Protein AF-0000000087530361 (afdb_homodimer)

Solvent-accessible surface area (backbone atoms only — not comparable to full-atom values): 29258 Å² total; per-residue (Å²): 128,81,81,71,63,54,72,46,64,60,52,47,98,47,76,37,62,20,39,36,35,31,35,37,39,49,62,39,68,57,54,50,47,52,29,52,74,69,69,36,50,64,60,53,46,57,61,47,45,63,55,58,73,53,47,34,60,20,26,44,34,48,50,102,83,39,80,42,77,42,48,26,25,37,41,48,68,44,36,36,41,38,36,34,58,73,64,70,45,51,66,56,42,56,66,77,39,57,86,48,52,73,67,55,44,52,52,49,40,47,48,52,50,50,50,51,50,50,52,52,50,29,52,52,43,54,55,36,41,77,71,79,27,46,32,22,9,15,34,29,61,28,39,30,31,55,37,85,50,34,37,40,42,61,27,50,51,50,21,49,48,40,20,72,73,62,30,80,48,69,35,37,29,44,37,70,67,31,46,59,70,58,29,67,68,69,46,50,73,72,59,46,40,40,73,48,96,86,66,43,37,25,57,41,50,77,38,63,70,50,35,19,61,74,61,69,41,55,58,67,57,28,52,49,50,51,49,50,51,50,54,52,51,41,52,53,29,56,73,69,63,40,60,75,64,33,51,41,48,50,50,50,39,51,52,54,35,51,53,50,52,54,44,43,70,74,39,67,79,57,82,68,69,88,77,63,76,129,129,82,83,70,64,54,71,46,66,61,52,46,98,47,74,37,63,21,40,37,35,31,37,38,39,48,62,40,68,57,54,52,48,52,28,51,74,68,68,37,53,65,59,54,45,58,62,47,45,63,54,59,72,53,47,36,60,21,25,42,35,43,47,97,89,37,80,43,78,42,48,26,26,36,39,46,67,43,37,36,40,38,35,36,59,74,64,70,46,52,65,56,43,56,66,77,40,56,85,47,52,73,66,54,44,51,50,49,41,47,47,53,51,49,50,50,51,51,51,54,52,30,53,52,44,54,55,35,40,79,71,78,28,48,33,22,8,14,34,29,62,28,41,30,30,53,36,84,51,34,37,41,43,62,28,50,50,50,19,49,48,40,20,72,73,62,30,81,47,68,37,38,30,44,37,68,68,30,46,60,71,57,31,66,69,69,46,51,73,70,59,48,40,42,72,48,96,86,67,45,37,24,58,40,50,79,38,64,69,49,36,20,62,75,61,70,41,56,56,68,57,29,52,48,49,51,50,50,52,49,52,51,50,43,52,54,29,56,74,69,64,40,59,76,64,34,52,40,49,50,50,50,40,51,52,54,38,52,54,49,53,53,45,42,70,75,40,68,80,59,81,66,70,90,75,63,75,126

Secondary structure (DSSP, 8-state):
------EEE---SS-EEEEEEEEEEETHHHHHHHHHHTT-HHHHHHHHHHHHTT-EEEEEEEETTEEEEEEEEEEETTEEEEEEETTTTHHHHHHHTTTS-HHHHHHHHHHHHHHHHHHHHHHHHHHHHHTT-EEEEEEEEEEEEEETTEEESHHHHHHHHIIIII--SS-EEEPHHHHHHH-HHHHHTTS-EEE-TTS-EEE-TT-HHHHHHHHTS-HHHHHHHHHHHHHHHHHHHHHHT-HHHHHHHHHHHHHHHHHHHHHHHH-TTS--------/------EEE---SS-EEEEEEEEEEETHHHHHHHHHHTT-HHHHHHHHHHHHTT-EEEEEEEETTEEEEEEEEEEETTEEEEEEETTTTHHHHHHHTTTS-HHHHHHHHHHHHHHHHHHHHHHHHHHHHHTT-EEEEEEEEEEEEEETTEEE-HHHHHHHHIIIII--SS-EEEPHHHHHHH-HHHHHTTS-EEE-TTS-EEE-TT-HHHHHHHHTS-HHHHHHHHHHHHHHHHHHHHHHT-HHHHHHHHHHHHHHHHHHHHHHHH-TTS--------

pLDDT: mean 85.04, std 11.85, range [29.33, 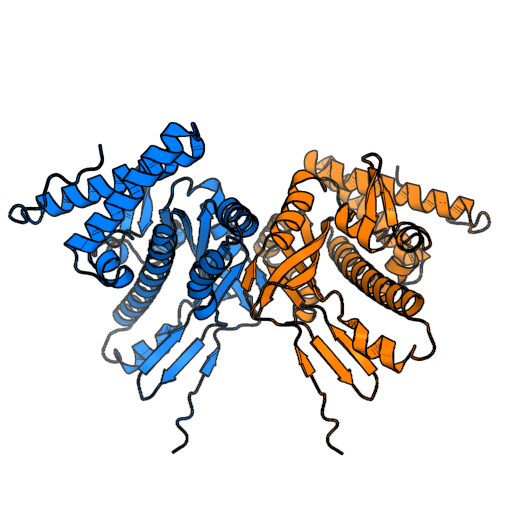97.5]

Foldseek 3Di:
DPQPWDKDFPADPFWAKKWKKKKFKPCLVVLCVVCVVVVNVVLVCVLCVVQVVLADRWTWTQDPHDTDTHWHWDDDRRMIMTIGHLCRCVVVLCVVVVVDDPVVSNLVSLLVRVVVVLLVVLLNQLSSLVSLIFMFWEIEIDIWRRGDPDIDDPGVVVGVCCRVPPGLARFYWYDPRRCPSNDDCSCPVPVQWDADPVGTITGDSVPQVNQCVNVVHHSLVSLVVSLVSLLVSLVVCVVVVVVSVNVRSVVVLVVSQVVVVVVCVVPVPPPNDPSRDD/DPQPWDKDFPADPFWAKKWKKKKFKPCLVVVCVVCVVVVNVVLVCVLCVVQVVLADRWTWTQGPNDTDTHWHWDDDRRMIMTIGHLCRCVVVLCVVVVVDDPVVSSLVSLLVRVVVVLLVVLLNQLSSLVSLIFMFWEIEIDIWRRGDPDIDDPGVVVGVCCRVPPGLARFYWYDPRRCPSNDDCSCPVPVQWDADPVGTITGDSVPQVNQCVNVVHHRLVSLVVSLCSLQVSLVVCVVVVVVSVNVRSVVVLVVSQVVVVVVCVVPVPPVNDPSRDD

Structure (mmCIF, N/CA/C/O backbone):
data_AF-0000000087530361-model_v1
#
loop_
_entity.id
_entity.type
_entity.pdbx_description
1 polymer 'Guanylate cyclase domain-containing protein'
#
loop_
_atom_site.group_PDB
_atom_site.id
_atom_site.type_symbol
_atom_site.label_atom_id
_atom_site.label_alt_id
_atom_site.label_comp_id
_atom_site.label_asym_id
_atom_site.label_entity_id
_atom_site.label_seq_id
_atom_site.pdbx_PDB_ins_code
_atom_site.Cartn_x
_atom_site.Cartn_y
_atom_site.Cartn_z
_atom_site.occupancy
_atom_site.B_iso_or_equiv
_atom_site.auth_seq_id
_atom_site.auth_comp_id
_atom_site.auth_asym_id
_atom_site.auth_atom_id
_atom_site.pdbx_PDB_model_num
ATOM 1 N N . MET A 1 1 ? 1.654 -31.812 28.594 1 29.33 1 MET A N 1
ATOM 2 C CA . MET A 1 1 ? 2.863 -31.344 27.922 1 29.33 1 MET A CA 1
ATOM 3 C C . MET A 1 1 ? 2.551 -30.156 27.016 1 29.33 1 MET A C 1
ATOM 5 O O . MET A 1 1 ? 1.688 -30.25 26.141 1 29.33 1 MET A O 1
ATOM 9 N N . SER A 1 2 ? 2.605 -28.953 27.438 1 36.5 2 SER A N 1
ATOM 10 C CA . SER A 1 2 ? 2.154 -27.703 26.844 1 36.5 2 SER A CA 1
ATOM 11 C C . SER A 1 2 ? 2.701 -27.547 25.422 1 36.5 2 SER A C 1
ATOM 13 O O . SER A 1 2 ? 3.906 -27.688 25.203 1 36.5 2 SER A O 1
ATOM 15 N N . ASN A 1 3 ? 2.123 -28.062 24.375 1 41.78 3 ASN A N 1
ATOM 16 C CA . ASN A 1 3 ? 2.5 -28.094 22.969 1 41.78 3 ASN A CA 1
ATOM 17 C C . ASN A 1 3 ? 3.152 -26.781 22.531 1 41.78 3 ASN A C 1
ATOM 19 O O . ASN A 1 3 ? 2.475 -25.766 22.391 1 41.78 3 ASN A O 1
ATOM 23 N N . HIS A 1 4 ? 4.293 -26.469 22.969 1 44.75 4 HIS A N 1
ATOM 24 C CA . HIS A 1 4 ? 5.141 -25.297 22.766 1 44.75 4 HIS A CA 1
ATOM 25 C C . HIS A 1 4 ? 5.332 -25 21.297 1 44.75 4 HIS A C 1
ATOM 27 O O . HIS A 1 4 ? 5.898 -25.812 20.562 1 44.75 4 HIS A O 1
ATOM 33 N N . GLU A 1 5 ? 4.426 -24.547 20.641 1 53.19 5 GLU A N 1
ATOM 34 C CA . GLU A 1 5 ? 4.562 -24.047 19.281 1 53.19 5 GLU A CA 1
ATOM 35 C C . GLU A 1 5 ? 5.711 -23.047 19.172 1 53.19 5 GLU A C 1
ATOM 37 O O . GLU A 1 5 ? 5.809 -22.109 19.969 1 53.19 5 GLU A O 1
ATOM 42 N N . THR A 1 6 ? 6.957 -23.594 18.891 1 60.66 6 THR A N 1
ATOM 43 C CA . THR A 1 6 ? 8.062 -22.672 18.609 1 60.66 6 THR A CA 1
ATOM 44 C C . THR A 1 6 ? 7.824 -21.922 17.312 1 60.66 6 THR A C 1
ATOM 46 O O . THR A 1 6 ? 7.441 -22.516 16.297 1 60.66 6 THR A O 1
ATOM 49 N N . LYS A 1 7 ? 7.781 -20.719 17.406 1 62.81 7 LYS A N 1
ATOM 50 C CA . LYS A 1 7 ? 7.582 -19.844 16.25 1 62.81 7 LYS A CA 1
ATOM 51 C C . LYS A 1 7 ? 8.836 -19.031 15.945 1 62.81 7 LYS A C 1
ATOM 53 O O . LYS A 1 7 ? 9.406 -18.406 16.844 1 62.81 7 LYS A O 1
ATOM 58 N N . LYS A 1 8 ? 9.422 -19.469 14.742 1 73.69 8 LYS A N 1
ATOM 59 C CA . LYS A 1 8 ? 10.461 -18.609 14.203 1 73.69 8 LYS A CA 1
ATOM 60 C C . LYS A 1 8 ? 9.875 -17.594 13.227 1 73.69 8 LYS A C 1
ATOM 62 O O . LYS A 1 8 ? 9.219 -17.969 12.25 1 73.69 8 LYS A O 1
ATOM 67 N N . THR A 1 9 ? 10.062 -16.344 13.477 1 75.19 9 THR A N 1
ATOM 68 C CA . THR A 1 9 ? 9.508 -15.297 12.633 1 75.19 9 THR A CA 1
ATOM 69 C C . THR A 1 9 ? 10.43 -15.008 11.453 1 75.19 9 THR A C 1
ATOM 71 O O . THR A 1 9 ? 11.648 -15.133 11.562 1 75.19 9 THR A O 1
ATOM 74 N N . PHE A 1 10 ? 9.875 -14.781 10.414 1 75.19 10 PHE A N 1
ATOM 75 C CA . PHE A 1 10 ? 10.625 -14.398 9.227 1 75.19 10 PHE A CA 1
ATOM 76 C C . PHE A 1 10 ? 10.914 -12.906 9.227 1 75.19 10 PHE A C 1
ATOM 78 O O . PHE A 1 10 ? 11.617 -12.398 8.344 1 75.19 10 PHE A O 1
ATOM 85 N N . SER A 1 11 ? 10.406 -12.219 10.203 1 71.94 11 SER A N 1
ATOM 86 C CA . SER A 1 11 ? 10.617 -10.781 10.266 1 71.94 11 SER A CA 1
ATOM 87 C C . SER A 1 11 ? 12.086 -10.453 10.547 1 71.94 11 SER A C 1
ATOM 89 O O . SER A 1 11 ? 12.727 -11.102 11.367 1 71.94 11 SER A O 1
ATOM 91 N N . THR A 1 12 ? 12.625 -9.656 9.68 1 71.62 12 THR A N 1
ATOM 92 C CA . THR A 1 12 ? 14.008 -9.234 9.867 1 71.62 12 THR A CA 1
ATOM 93 C C . THR A 1 12 ? 14.109 -7.711 9.922 1 71.62 12 THR A C 1
ATOM 95 O O . THR A 1 12 ? 13.258 -7.008 9.375 1 71.62 12 THR A O 1
ATOM 98 N N . ASP A 1 13 ? 15.086 -7.211 10.562 1 73.19 13 ASP A N 1
ATOM 99 C CA . ASP A 1 13 ? 15.312 -5.777 10.711 1 73.19 13 ASP A CA 1
ATOM 100 C C . ASP A 1 13 ? 16.266 -5.254 9.633 1 73.19 13 ASP A C 1
ATOM 102 O O . ASP A 1 13 ? 16.891 -4.207 9.805 1 73.19 13 ASP A O 1
ATOM 106 N N . GLN A 1 14 ? 16.453 -6.062 8.625 1 77.62 14 GLN A N 1
ATOM 107 C CA . GLN A 1 14 ? 17.344 -5.695 7.535 1 77.62 14 GLN A CA 1
ATOM 108 C C . GLN A 1 14 ? 16.797 -6.16 6.188 1 77.62 14 GLN A C 1
ATOM 110 O O . GLN A 1 14 ? 15.859 -6.957 6.137 1 77.62 14 GLN A O 1
ATOM 115 N N . TYR A 1 15 ? 17.391 -5.543 5.25 1 83.44 15 TYR A N 1
ATOM 116 C CA . TYR A 1 15 ? 17.109 -6.078 3.924 1 83.44 15 TYR A CA 1
ATOM 117 C C . TYR A 1 15 ? 17.469 -7.555 3.84 1 83.44 15 TYR A C 1
ATOM 119 O O . TYR A 1 15 ? 18.516 -7.977 4.355 1 83.44 15 TYR A O 1
ATOM 127 N N . GLU A 1 16 ? 16.594 -8.242 3.266 1 89.88 16 GLU A N 1
ATOM 128 C CA . GLU A 1 16 ? 16.812 -9.672 3.02 1 89.88 16 GLU A CA 1
ATOM 129 C C . GLU A 1 16 ? 16.344 -10.062 1.62 1 89.88 16 GLU A C 1
ATOM 131 O O . GLU A 1 16 ? 15.32 -9.555 1.134 1 89.88 16 GLU A O 1
ATOM 136 N N . LYS A 1 17 ? 17.172 -10.898 1.079 1 93 17 LYS A N 1
ATOM 137 C CA . LYS A 1 17 ? 16.734 -11.43 -0.212 1 93 17 LYS A CA 1
ATOM 138 C C . LYS A 1 17 ? 15.586 -12.414 -0.047 1 93 17 LYS A C 1
ATOM 140 O O . LYS A 1 17 ? 15.695 -13.391 0.688 1 93 17 LYS A O 1
ATOM 145 N N . ARG A 1 18 ? 14.5 -12.109 -0.705 1 94.94 18 ARG A N 1
ATOM 146 C CA . ARG A 1 18 ? 13.297 -12.922 -0.581 1 94.94 18 ARG A CA 1
ATOM 147 C C . ARG A 1 18 ? 12.641 -13.141 -1.94 1 94.94 18 ARG A C 1
ATOM 149 O O . ARG A 1 18 ? 12.961 -12.438 -2.906 1 94.94 18 ARG A O 1
ATOM 156 N N . LEU A 1 19 ? 11.93 -14.234 -2.02 1 96.56 19 LEU A N 1
ATOM 157 C CA . LEU A 1 19 ? 10.93 -14.336 -3.076 1 96.56 19 LEU A CA 1
ATOM 158 C C . LEU A 1 19 ? 9.758 -13.391 -2.809 1 96.56 19 LEU A C 1
ATOM 160 O O . LEU A 1 19 ? 9.195 -13.391 -1.714 1 96.56 19 LEU A O 1
ATOM 164 N N . ILE A 1 20 ? 9.477 -12.555 -3.74 1 96.62 20 ILE A N 1
ATOM 165 C CA . ILE A 1 20 ? 8.461 -11.516 -3.572 1 96.62 20 ILE A CA 1
ATOM 166 C C . ILE A 1 20 ? 7.34 -11.727 -4.586 1 96.62 20 ILE A C 1
ATOM 168 O O . ILE A 1 20 ? 7.594 -11.828 -5.789 1 96.62 20 ILE A O 1
ATOM 172 N N . ILE A 1 21 ? 6.156 -11.812 -4.105 1 97.19 21 ILE A N 1
ATOM 173 C CA . ILE A 1 21 ? 4.965 -11.867 -4.941 1 97.19 21 ILE A CA 1
ATOM 174 C C . ILE A 1 21 ? 4.145 -10.586 -4.754 1 97.19 21 ILE A C 1
ATOM 176 O O . ILE A 1 21 ? 3.754 -10.25 -3.633 1 97.19 21 ILE A O 1
ATOM 180 N N . PHE A 1 22 ? 3.98 -9.883 -5.758 1 96.5 22 PHE A N 1
ATOM 181 C CA . PHE A 1 22 ? 3.105 -8.719 -5.766 1 96.5 22 PHE A CA 1
ATOM 182 C C . PHE A 1 22 ? 1.909 -8.945 -6.68 1 96.5 22 PHE A C 1
ATOM 184 O O . PHE A 1 22 ? 2.074 -9.242 -7.867 1 96.5 22 PHE A O 1
ATOM 191 N N . ILE A 1 23 ? 0.732 -8.82 -6.148 1 96.94 23 ILE A N 1
ATOM 192 C CA . ILE A 1 23 ? -0.49 -9.023 -6.918 1 96.94 23 ILE A CA 1
ATOM 193 C C . ILE A 1 23 ? -1.383 -7.789 -6.809 1 96.94 23 ILE A C 1
ATOM 195 O O . ILE A 1 23 ? -1.573 -7.25 -5.715 1 96.94 23 ILE A O 1
ATOM 199 N N . ASP A 1 24 ? -1.796 -7.363 -7.852 1 95.44 24 ASP A N 1
ATOM 200 C CA . ASP A 1 24 ? -2.77 -6.281 -7.969 1 95.44 24 ASP A CA 1
ATOM 201 C C . ASP A 1 24 ? -4.152 -6.82 -8.328 1 95.44 24 ASP A C 1
ATOM 203 O O . ASP A 1 24 ? -4.297 -7.555 -9.312 1 95.44 24 ASP A O 1
ATOM 207 N N . VAL A 1 25 ? -5.125 -6.473 -7.598 1 95.62 25 VAL A N 1
ATOM 208 C CA . VAL A 1 25 ? -6.5 -6.863 -7.891 1 95.62 25 VAL A CA 1
ATOM 209 C C . VAL A 1 25 ? -7.16 -5.816 -8.781 1 95.62 25 VAL A C 1
ATOM 211 O O . VAL A 1 25 ? -7.57 -4.754 -8.305 1 95.62 25 VAL A O 1
ATOM 214 N N . ILE A 1 26 ? -7.418 -6.227 -9.977 1 93.5 26 ILE A N 1
ATOM 215 C CA . ILE A 1 26 ? -7.961 -5.309 -10.969 1 93.5 26 ILE A CA 1
ATOM 216 C C . ILE A 1 26 ? -9.445 -5.07 -10.695 1 93.5 26 ILE A C 1
ATOM 218 O O . ILE A 1 26 ? -10.211 -6.02 -10.523 1 93.5 26 ILE A O 1
ATOM 222 N N . GLY A 1 27 ? -9.859 -3.803 -10.656 1 89.81 27 GLY A N 1
ATOM 223 C CA . GLY A 1 27 ? -11.25 -3.445 -10.453 1 89.81 27 GLY A CA 1
ATOM 224 C C . GLY A 1 27 ? -11.641 -3.393 -8.992 1 89.81 27 GLY A C 1
ATOM 225 O O . GLY A 1 27 ? -12.82 -3.223 -8.664 1 89.81 27 GLY A O 1
ATOM 226 N N . PHE A 1 28 ? -10.711 -3.5 -8.148 1 92.88 28 PHE A N 1
ATOM 227 C CA . PHE A 1 28 ? -10.969 -3.549 -6.715 1 92.88 28 PHE A CA 1
ATOM 228 C C . PHE A 1 28 ? -11.664 -2.275 -6.246 1 92.88 28 PHE A C 1
ATOM 230 O O . PHE A 1 28 ? -12.625 -2.336 -5.477 1 92.88 28 PHE A O 1
ATOM 237 N N . LYS A 1 29 ? -11.188 -1.144 -6.738 1 91.75 29 LYS A N 1
ATOM 238 C CA . LYS A 1 29 ? -11.789 0.135 -6.363 1 91.75 29 LYS A CA 1
ATOM 239 C C . LYS A 1 29 ? -13.281 0.152 -6.668 1 91.75 29 LYS A C 1
ATOM 241 O O . LYS A 1 29 ? -14.094 0.472 -5.797 1 91.75 29 LYS A O 1
ATOM 246 N N . ASN A 1 30 ? -13.602 -0.194 -7.859 1 90.75 30 ASN A N 1
ATOM 247 C CA . ASN A 1 30 ? -15 -0.223 -8.266 1 90.75 30 ASN A CA 1
ATOM 248 C C . ASN A 1 30 ? -15.789 -1.269 -7.477 1 90.75 30 ASN A C 1
ATOM 250 O O . ASN A 1 30 ? -16.953 -1.057 -7.152 1 90.75 30 ASN A O 1
ATOM 254 N N . PHE A 1 31 ? -15.195 -2.408 -7.227 1 94.06 31 PHE A N 1
ATOM 255 C CA . PHE A 1 31 ? -15.805 -3.471 -6.434 1 94.06 31 PHE A CA 1
ATOM 256 C C . PHE A 1 31 ? -16.203 -2.957 -5.055 1 94.06 31 PHE A C 1
ATOM 258 O O . PHE A 1 31 ? -17.328 -3.184 -4.598 1 94.06 31 PHE A O 1
ATOM 265 N N . ILE A 1 32 ? -15.32 -2.193 -4.391 1 93.69 32 ILE A N 1
ATOM 266 C CA . ILE A 1 32 ? -15.555 -1.652 -3.059 1 93.69 32 ILE A CA 1
ATOM 267 C C . ILE A 1 32 ? -16.656 -0.593 -3.119 1 93.69 32 ILE A C 1
ATOM 269 O O . ILE A 1 32 ? -17.625 -0.65 -2.357 1 93.69 32 ILE A O 1
ATOM 273 N N . LEU A 1 33 ? -16.531 0.331 -4.023 1 93.44 33 LEU A N 1
ATOM 274 C CA . LEU A 1 33 ? -17.422 1.482 -4.078 1 93.44 33 LEU A CA 1
ATOM 275 C C . LEU A 1 33 ? -18.828 1.056 -4.469 1 93.44 33 LEU A C 1
ATOM 277 O O . LEU A 1 33 ? -19.812 1.532 -3.889 1 93.44 33 LEU A O 1
ATOM 281 N N . SER A 1 34 ? -18.922 0.148 -5.461 1 93.75 34 SER A N 1
ATOM 282 C CA . SER A 1 34 ? -20.234 -0.29 -5.922 1 93.75 34 SER A CA 1
ATOM 283 C C . SER A 1 34 ? -20.953 -1.085 -4.84 1 93.75 34 SER A C 1
ATOM 285 O O . SER A 1 34 ? -22.141 -0.843 -4.57 1 93.75 34 SER A O 1
ATOM 287 N N . ASN A 1 35 ? -20.281 -2.02 -4.234 1 93.75 35 ASN A N 1
ATOM 288 C CA . ASN A 1 35 ? -20.906 -2.824 -3.197 1 93.75 35 ASN A CA 1
ATOM 289 C C . ASN A 1 35 ? -21.219 -1.993 -1.957 1 93.75 35 ASN A C 1
ATOM 291 O O . ASN A 1 35 ? -22.234 -2.229 -1.286 1 93.75 35 ASN A O 1
ATOM 295 N N . TYR A 1 36 ? -20.328 -1.042 -1.695 1 91.31 36 TYR A N 1
ATOM 296 C CA . TYR A 1 36 ? -20.594 -0.137 -0.58 1 91.31 36 TYR A CA 1
ATOM 297 C C . TYR A 1 36 ? -21.828 0.708 -0.838 1 91.31 36 TYR A C 1
ATOM 299 O O . TYR A 1 36 ? -22.703 0.834 0.032 1 91.31 36 TYR A O 1
ATOM 307 N N . LYS A 1 37 ? -21.953 1.243 -1.952 1 92.44 37 LYS A N 1
ATOM 308 C CA . LYS A 1 37 ? -23.094 2.074 -2.336 1 92.44 37 LYS A CA 1
ATOM 309 C C . LYS A 1 37 ? -24.391 1.273 -2.32 1 92.44 37 LYS A C 1
ATOM 311 O O . LYS A 1 37 ? -25.438 1.795 -1.944 1 92.44 37 LYS A O 1
ATOM 316 N N . ASN A 1 38 ? -24.312 0.05 -2.717 1 94.62 38 ASN A N 1
ATOM 317 C CA . ASN A 1 38 ? -25.5 -0.808 -2.816 1 94.62 38 ASN A CA 1
ATOM 318 C C . ASN A 1 38 ? -25.828 -1.457 -1.476 1 94.62 38 ASN A C 1
ATOM 320 O O . ASN A 1 38 ? -26.75 -2.262 -1.385 1 94.62 38 ASN A O 1
ATOM 324 N N . GLY A 1 39 ? -25.078 -1.177 -0.5 1 92 39 GLY A N 1
ATOM 325 C CA . GLY A 1 39 ? -25.312 -1.754 0.815 1 92 39 GLY A CA 1
ATOM 326 C C . GLY A 1 39 ? -24.922 -3.217 0.903 1 92 39 GLY A C 1
ATOM 327 O O . GLY A 1 39 ? -25.469 -3.965 1.712 1 92 39 GLY A O 1
ATOM 328 N N . GLU A 1 40 ? -24.062 -3.652 0.041 1 93.56 40 GLU A N 1
ATOM 329 C CA . GLU A 1 40 ? -23.625 -5.039 -0.007 1 93.56 40 GLU A CA 1
ATOM 330 C C . GLU A 1 40 ? -22.25 -5.199 0.648 1 93.56 40 GLU A C 1
ATOM 332 O O . GLU A 1 40 ? -21.344 -5.793 0.066 1 93.56 40 GLU A O 1
ATOM 337 N N . GLU A 1 41 ? -22.141 -4.73 1.798 1 89.31 41 GLU A N 1
ATOM 338 C CA . GLU A 1 41 ? -20.875 -4.777 2.52 1 89.31 41 GLU A CA 1
ATOM 339 C C . GLU A 1 41 ? -20.469 -6.215 2.842 1 89.31 41 GLU A C 1
ATOM 341 O O . GLU A 1 41 ? -19.281 -6.52 2.963 1 89.31 41 GLU A O 1
ATOM 346 N N . GLU A 1 42 ? -21.438 -7.062 2.936 1 91.44 42 GLU A N 1
ATOM 347 C CA . GLU A 1 42 ? -21.156 -8.461 3.244 1 91.44 42 GLU A CA 1
ATOM 348 C C . GLU A 1 42 ? -20.328 -9.117 2.137 1 91.44 42 GLU A C 1
ATOM 350 O O . GLU A 1 42 ? -19.5 -9.984 2.404 1 91.44 42 GLU A O 1
ATOM 355 N N . VAL A 1 43 ? -20.609 -8.727 0.933 1 93.69 43 VAL A N 1
ATOM 356 C CA . VAL A 1 43 ? -19.859 -9.25 -0.204 1 93.69 43 VAL A CA 1
ATOM 357 C C . VAL A 1 43 ? -18.391 -8.812 -0.104 1 93.69 43 VAL A C 1
ATOM 359 O O . VAL A 1 43 ? -17.484 -9.609 -0.367 1 93.69 43 VAL A O 1
ATOM 362 N N . ILE A 1 44 ? -18.234 -7.574 0.32 1 92.31 44 ILE A N 1
ATOM 363 C CA . ILE A 1 44 ? -16.891 -7.047 0.505 1 92.31 44 ILE A CA 1
ATOM 364 C C . ILE A 1 44 ? -16.172 -7.828 1.604 1 92.31 44 ILE A C 1
ATOM 366 O O . ILE A 1 44 ? -15.016 -8.227 1.441 1 92.31 44 ILE A O 1
ATOM 370 N N . LYS A 1 45 ? -16.906 -8.078 2.594 1 89.06 45 LYS A N 1
ATOM 371 C CA . LYS A 1 45 ? -16.344 -8.805 3.73 1 89.06 45 LYS A CA 1
ATOM 372 C C . LYS A 1 45 ? -15.945 -10.227 3.332 1 89.06 45 LYS A C 1
ATOM 374 O O . LYS A 1 45 ? -14.891 -10.711 3.73 1 89.06 45 LYS A O 1
ATOM 379 N N . GLU A 1 46 ? -16.781 -10.805 2.639 1 91.88 46 GLU A N 1
ATOM 380 C CA . GLU A 1 46 ? -16.5 -12.164 2.189 1 91.88 46 GLU A CA 1
ATOM 381 C C . GLU A 1 46 ? -15.234 -12.203 1.337 1 91.88 46 GLU A C 1
ATOM 383 O O . GLU A 1 46 ? -14.391 -13.086 1.509 1 91.88 46 GLU A O 1
ATOM 388 N N . PHE A 1 47 ? -15.141 -11.312 0.458 1 93.25 47 PHE A N 1
ATOM 389 C CA . PHE A 1 47 ? -13.977 -11.242 -0.414 1 93.25 47 PHE A CA 1
ATOM 390 C C . PHE A 1 47 ? -12.711 -10.984 0.394 1 93.25 47 PHE A C 1
ATOM 392 O O . PHE A 1 47 ? -11.711 -11.688 0.236 1 93.25 47 PHE A O 1
ATOM 399 N N . THR A 1 48 ? -12.797 -10.039 1.331 1 90.5 48 THR A N 1
ATOM 400 C CA . THR A 1 48 ? -11.594 -9.578 2.021 1 90.5 48 THR A CA 1
ATOM 401 C C . THR A 1 48 ? -11.227 -10.531 3.156 1 90.5 48 THR A C 1
ATOM 403 O O . THR A 1 48 ? -10.062 -10.633 3.539 1 90.5 48 THR A O 1
ATOM 406 N N . TYR A 1 49 ? -12.203 -11.203 3.58 1 88.69 49 TYR A N 1
ATOM 407 C CA . TYR A 1 49 ? -11.961 -12.133 4.68 1 88.69 49 TYR A CA 1
ATOM 408 C C . TYR A 1 49 ? -10.945 -13.195 4.277 1 88.69 49 TYR A C 1
ATOM 410 O O . TYR A 1 49 ? -10.109 -13.609 5.094 1 88.69 49 TYR A O 1
ATOM 418 N N . PHE A 1 50 ? -11.039 -13.648 3.137 1 90.62 50 PHE A N 1
ATOM 419 C CA . PHE A 1 50 ? -10.109 -14.633 2.596 1 90.62 50 PHE A CA 1
ATOM 420 C C . PHE A 1 50 ? -8.672 -14.148 2.736 1 90.62 50 PHE A C 1
ATOM 422 O O . PHE A 1 50 ? -7.793 -14.914 3.148 1 90.62 50 PHE A O 1
ATOM 429 N N . PHE A 1 51 ? -8.453 -12.914 2.457 1 88.31 51 PHE A N 1
ATOM 430 C CA . PHE A 1 51 ? -7.117 -12.344 2.523 1 88.31 51 PHE A CA 1
ATOM 431 C C . PHE A 1 51 ? -6.723 -12.055 3.967 1 88.31 51 PHE A C 1
ATOM 433 O O . PHE A 1 51 ? -5.574 -12.273 4.359 1 88.31 51 PHE A O 1
ATOM 440 N N . GLN A 1 52 ? -7.641 -11.594 4.688 1 84.19 52 GLN A N 1
ATOM 441 C CA . GLN A 1 52 ? -7.395 -11.258 6.086 1 84.19 52 GLN A CA 1
ATOM 442 C C . GLN A 1 52 ? -6.875 -12.469 6.859 1 84.19 52 GLN A C 1
ATOM 444 O O . GLN A 1 52 ? -6.008 -12.336 7.723 1 84.19 52 GLN A O 1
ATOM 449 N N . GLN A 1 53 ? -7.34 -13.578 6.543 1 87 53 GLN A N 1
ATOM 450 C CA . GLN A 1 53 ? -6.957 -14.812 7.234 1 87 53 GLN A CA 1
ATOM 451 C C . GLN A 1 53 ? -5.527 -15.211 6.887 1 87 53 GLN A C 1
ATOM 453 O O . GLN A 1 53 ? -4.898 -15.984 7.613 1 87 53 GLN A O 1
ATOM 458 N N . LYS A 1 54 ? -5.086 -14.68 5.859 1 87.62 54 LYS A N 1
ATOM 459 C CA . LYS A 1 54 ? -3.762 -15.078 5.391 1 87.62 54 LYS A CA 1
ATOM 460 C C . LYS A 1 54 ? -2.693 -14.102 5.887 1 87.62 54 LYS A C 1
ATOM 462 O O . LYS A 1 54 ? -1.498 -14.391 5.793 1 87.62 54 LYS A O 1
ATOM 467 N N . VAL A 1 55 ? -3.117 -13 6.406 1 81.5 55 VAL A N 1
ATOM 468 C CA . VAL A 1 55 ? -2.186 -11.977 6.863 1 81.5 55 VAL A CA 1
ATOM 469 C C . VAL A 1 55 ? -1.289 -12.539 7.961 1 81.5 55 VAL A C 1
ATOM 471 O O . VAL A 1 55 ? -1.771 -13.195 8.891 1 81.5 55 VAL A O 1
ATOM 474 N N . SER A 1 56 ? -0.029 -12.336 7.77 1 83.25 56 SER A N 1
ATOM 475 C CA . SER A 1 56 ? 0.949 -12.914 8.688 1 83.25 56 SER A CA 1
ATOM 476 C C . SER A 1 56 ? 2.291 -12.195 8.586 1 83.25 56 SER A C 1
ATOM 478 O O . SER A 1 56 ? 2.605 -11.602 7.555 1 83.25 56 SER A O 1
ATOM 480 N N . GLU A 1 57 ? 2.988 -12.234 9.68 1 81.31 57 GLU A N 1
ATOM 481 C CA . GLU A 1 57 ? 4.359 -11.727 9.688 1 81.31 57 GLU A CA 1
ATOM 482 C C . GLU A 1 57 ? 5.344 -12.789 9.219 1 81.31 57 GLU A C 1
ATOM 484 O O . GLU A 1 57 ? 6.539 -12.523 9.086 1 81.31 57 GLU A O 1
ATOM 489 N N . GLY A 1 58 ? 4.801 -13.859 8.867 1 80.94 58 GLY A N 1
ATOM 490 C CA . GLY A 1 58 ? 5.617 -14.945 8.359 1 80.94 58 GLY A CA 1
ATOM 491 C C . GLY A 1 58 ? 6.363 -15.695 9.445 1 80.94 58 GLY A C 1
ATOM 492 O O . GLY A 1 58 ? 6.664 -15.133 10.5 1 80.94 58 GLY A O 1
ATOM 493 N N . GLY A 1 59 ? 6.566 -16.938 9.164 1 80.31 59 GLY A N 1
ATOM 494 C CA . GLY A 1 59 ? 7.32 -17.75 10.109 1 80.31 59 GLY A CA 1
ATOM 495 C C . GLY A 1 59 ? 7.172 -19.234 9.867 1 80.31 59 GLY A C 1
ATOM 496 O O . GLY A 1 59 ? 6.527 -19.656 8.906 1 80.31 59 GLY A O 1
ATOM 497 N N . GLU A 1 60 ? 8.078 -19.906 10.594 1 76 60 GLU A N 1
ATOM 498 C CA . GLU A 1 60 ? 7.992 -21.359 10.656 1 76 60 GLU A CA 1
ATOM 499 C C . GLU A 1 60 ? 7.371 -21.812 11.977 1 76 60 GLU A C 1
ATOM 501 O O . GLU A 1 60 ? 7.75 -21.344 13.047 1 76 60 GLU A O 1
ATOM 506 N N . PHE A 1 61 ? 6.254 -22.562 11.766 1 69 61 PHE A N 1
ATOM 507 C CA . PHE A 1 61 ? 5.57 -23.062 12.953 1 69 61 PHE A CA 1
ATOM 508 C C . PHE A 1 61 ? 5.641 -24.594 13.016 1 69 61 PHE A C 1
ATOM 510 O O . PHE A 1 61 ? 5.523 -25.266 11.992 1 69 61 PHE A O 1
ATOM 517 N N . ILE A 1 62 ? 6.078 -25.062 14.094 1 64.25 62 ILE A N 1
ATOM 518 C CA . ILE A 1 62 ? 6.105 -26.5 14.297 1 64.25 62 ILE A CA 1
ATOM 519 C C . ILE A 1 62 ? 4.824 -26.953 15 1 64.25 62 ILE A C 1
ATOM 521 O O . ILE A 1 62 ? 4.535 -26.516 16.109 1 64.25 62 ILE A O 1
ATOM 525 N N . ARG A 1 63 ? 3.947 -27.516 14.312 1 58.66 63 ARG A N 1
ATOM 526 C CA . ARG A 1 63 ? 2.75 -28.094 14.914 1 58.66 63 ARG A CA 1
ATOM 527 C C . ARG A 1 63 ? 2.828 -29.609 14.93 1 58.66 63 ARG A C 1
ATOM 529 O O . ARG A 1 63 ? 2.729 -30.25 13.883 1 58.66 63 ARG A O 1
ATOM 536 N N . LYS A 1 64 ? 2.555 -30.094 16.156 1 50.56 64 LYS A N 1
ATOM 537 C CA . LYS A 1 64 ? 2.512 -31.531 16.359 1 50.56 64 LYS A CA 1
ATOM 538 C C . LYS A 1 64 ? 3.512 -32.25 15.469 1 50.56 64 LYS A C 1
ATOM 540 O O . LYS A 1 64 ? 3.211 -33.312 14.922 1 50.56 64 LYS A O 1
ATOM 545 N N . ASP A 1 65 ? 4.414 -31.906 14.703 1 58.97 65 ASP A N 1
ATOM 546 C CA . ASP A 1 65 ? 5.453 -32.531 13.891 1 58.97 65 ASP A CA 1
ATOM 547 C C . ASP A 1 65 ? 5.457 -31.969 12.477 1 58.97 65 ASP A C 1
ATOM 549 O O . ASP A 1 65 ? 6.273 -32.375 11.641 1 58.97 65 ASP A O 1
ATOM 553 N N . ASP A 1 66 ? 4.566 -31.109 12.312 1 65.38 66 ASP A N 1
ATOM 554 C CA . ASP A 1 66 ? 4.508 -30.547 10.961 1 65.38 66 ASP A CA 1
ATOM 555 C C . ASP A 1 66 ? 5.07 -29.141 10.93 1 65.38 66 ASP A C 1
ATOM 557 O O . ASP A 1 66 ? 4.84 -28.344 11.844 1 65.38 66 ASP A O 1
ATOM 561 N N . HIS A 1 67 ? 6.008 -29.094 10.008 1 71.44 67 HIS A N 1
ATOM 562 C CA . HIS A 1 67 ? 6.531 -27.75 9.75 1 71.44 67 HIS A CA 1
ATOM 563 C C . HIS A 1 67 ? 5.605 -26.953 8.836 1 71.44 67 HIS A C 1
ATOM 565 O O . HIS A 1 67 ? 5.297 -27.406 7.727 1 71.44 67 HIS A O 1
ATOM 571 N N . VAL A 1 68 ? 5.008 -26.031 9.492 1 73 68 VAL A N 1
ATOM 572 C CA . VAL A 1 68 ? 4.141 -25.172 8.688 1 73 68 VAL A CA 1
ATOM 573 C C . VAL A 1 68 ? 4.832 -23.844 8.43 1 73 68 VAL A C 1
ATOM 575 O O . VAL A 1 68 ? 5.34 -23.203 9.359 1 73 68 VAL A O 1
ATOM 578 N N . PHE A 1 69 ? 4.949 -23.594 7.133 1 81.25 69 PHE A N 1
ATOM 579 C CA . PHE A 1 69 ? 5.555 -22.328 6.734 1 81.25 69 PHE A CA 1
ATOM 580 C C . PHE A 1 69 ? 4.488 -21.328 6.309 1 81.25 69 PHE A C 1
ATOM 582 O O . PHE A 1 69 ? 3.545 -21.688 5.602 1 81.25 69 PHE A O 1
ATOM 589 N N . GLN A 1 70 ? 4.617 -20.203 6.922 1 85.56 70 GLN A N 1
ATOM 590 C CA . GLN A 1 70 ? 3.73 -19.109 6.527 1 85.56 70 GLN A CA 1
ATOM 591 C C . GLN A 1 70 ? 4.52 -17.953 5.945 1 85.56 70 GLN A C 1
ATOM 593 O O . GLN A 1 70 ? 5.516 -17.516 6.527 1 85.56 70 GLN A O 1
ATOM 598 N N . PRO A 1 71 ? 4.117 -17.578 4.789 1 90.06 71 PRO A N 1
ATOM 599 C CA . PRO A 1 71 ? 4.77 -16.391 4.23 1 90.06 71 PRO A CA 1
ATOM 600 C C . PRO A 1 71 ? 4.387 -15.102 4.957 1 90.06 71 PRO A C 1
ATOM 602 O O . PRO A 1 71 ? 3.406 -15.086 5.707 1 90.06 71 PRO A O 1
ATOM 605 N N . THR A 1 72 ? 5.238 -14.125 4.863 1 89.44 72 THR A N 1
ATOM 606 C CA . THR A 1 72 ? 4.77 -12.789 5.23 1 89.44 72 THR A CA 1
ATOM 607 C C . THR A 1 72 ? 3.725 -12.289 4.234 1 89.44 72 THR A C 1
ATOM 609 O O . THR A 1 72 ? 3.951 -12.312 3.025 1 89.44 72 THR A O 1
ATOM 612 N N . PHE A 1 73 ? 2.613 -11.961 4.699 1 91.25 73 PHE A N 1
ATOM 613 C CA . PHE A 1 73 ? 1.47 -11.656 3.848 1 91.25 73 PHE A CA 1
ATOM 614 C C . PHE A 1 73 ? 0.829 -10.336 4.254 1 91.25 73 PHE A C 1
ATOM 616 O O . PHE A 1 73 ? 0.499 -10.133 5.426 1 91.25 73 PHE A O 1
ATOM 623 N N . ASN A 1 74 ? 0.676 -9.406 3.287 1 89.62 74 ASN A N 1
ATOM 624 C CA . ASN A 1 74 ? -0.021 -8.141 3.488 1 89.62 74 ASN A CA 1
ATOM 625 C C . ASN A 1 74 ? -1.062 -7.898 2.4 1 89.62 74 ASN A C 1
ATOM 627 O O . ASN A 1 74 ? -0.85 -8.25 1.239 1 89.62 74 ASN A O 1
ATOM 631 N N . PHE A 1 75 ? -2.123 -7.344 2.828 1 89.38 75 PHE A N 1
ATOM 632 C CA . PHE A 1 75 ? -3.184 -6.926 1.918 1 89.38 75 PHE A CA 1
ATOM 633 C C . PHE A 1 75 ? -3.551 -5.465 2.146 1 89.38 75 PHE A C 1
ATOM 635 O O . PHE A 1 75 ? -3.945 -5.082 3.25 1 89.38 75 PHE A O 1
ATOM 642 N N . PHE A 1 76 ? -3.328 -4.609 1.164 1 86.06 76 PHE A N 1
ATOM 643 C CA . PHE A 1 76 ? -3.613 -3.184 1.231 1 86.06 76 PHE A CA 1
ATOM 644 C C . PHE A 1 76 ? -4.375 -2.723 -0.005 1 86.06 76 PHE A C 1
ATOM 646 O O . PHE A 1 76 ? -3.82 -2.686 -1.104 1 86.06 76 PHE A O 1
ATOM 653 N N . SER A 1 77 ? -5.551 -2.283 0.283 1 87.12 77 SER A N 1
ATOM 654 C CA . SER A 1 77 ? -6.395 -1.824 -0.816 1 87.12 77 SER A CA 1
ATOM 655 C C . SER A 1 77 ? -6.523 -2.891 -1.898 1 87.12 77 SER A C 1
ATOM 657 O O . SER A 1 77 ? -7.168 -3.92 -1.689 1 87.12 77 SER A O 1
ATOM 659 N N . ASP A 1 78 ? -5.883 -2.705 -3.004 1 89.38 78 ASP A N 1
ATOM 660 C CA . ASP A 1 78 ? -5.996 -3.643 -4.117 1 89.38 78 ASP A CA 1
ATOM 661 C C . ASP A 1 78 ? -4.699 -4.426 -4.312 1 89.38 78 ASP A C 1
ATOM 663 O O . ASP A 1 78 ? -4.551 -5.16 -5.289 1 89.38 78 ASP A O 1
ATOM 667 N N . SER A 1 79 ? -3.811 -4.293 -3.363 1 91.69 79 SER A N 1
ATOM 668 C CA . SER A 1 79 ? -2.484 -4.879 -3.52 1 91.69 79 SER A CA 1
ATOM 669 C C . SER A 1 79 ? -2.242 -5.977 -2.49 1 91.69 79 SER A C 1
ATOM 671 O O . SER A 1 79 ? -2.59 -5.828 -1.317 1 91.69 79 SER A O 1
ATOM 673 N N . ILE A 1 80 ? -1.711 -7.07 -2.957 1 93.5 80 ILE A N 1
ATOM 674 C CA . ILE A 1 80 ? -1.304 -8.188 -2.117 1 93.5 80 ILE A CA 1
ATOM 675 C C . ILE A 1 80 ? 0.204 -8.406 -2.238 1 93.5 80 ILE A C 1
ATOM 677 O O . ILE A 1 80 ? 0.743 -8.453 -3.346 1 93.5 80 ILE A O 1
ATOM 681 N N . VAL A 1 81 ? 0.849 -8.445 -1.125 1 93.19 81 VAL A N 1
ATOM 682 C CA . VAL A 1 81 ? 2.285 -8.703 -1.101 1 93.19 81 VAL A CA 1
ATOM 683 C C . VAL A 1 81 ? 2.574 -9.945 -0.259 1 93.19 81 VAL A C 1
ATOM 685 O O . VAL A 1 81 ? 2.184 -10.016 0.909 1 93.19 81 VAL A O 1
ATOM 688 N N . ILE A 1 82 ? 3.217 -10.883 -0.84 1 94.44 82 ILE A N 1
ATOM 689 C CA . ILE A 1 82 ? 3.617 -12.117 -0.182 1 94.44 82 ILE A CA 1
ATOM 690 C C . ILE A 1 82 ? 5.121 -12.32 -0.338 1 94.44 82 ILE A C 1
ATOM 692 O O . ILE A 1 82 ? 5.652 -12.266 -1.449 1 94.44 82 ILE A O 1
ATOM 696 N N . THR A 1 83 ? 5.773 -12.578 0.755 1 93.88 83 THR A N 1
ATOM 697 C CA . THR A 1 83 ? 7.211 -12.789 0.631 1 93.88 83 THR A CA 1
ATOM 698 C C . THR A 1 83 ? 7.645 -14.023 1.412 1 93.88 83 THR A C 1
ATOM 700 O O . THR A 1 83 ? 7.047 -14.359 2.439 1 93.88 83 THR A O 1
ATOM 703 N N . TYR A 1 84 ? 8.68 -14.68 0.886 1 92.69 84 TYR A N 1
ATOM 704 C CA . TYR A 1 84 ? 9.32 -15.844 1.485 1 92.69 84 TYR A CA 1
ATOM 705 C C . TYR A 1 84 ? 10.836 -15.656 1.564 1 92.69 84 TYR A C 1
ATOM 707 O O . TYR A 1 84 ? 11.477 -15.32 0.568 1 92.69 84 TYR A O 1
ATOM 715 N N . PRO A 1 85 ? 11.312 -15.898 2.76 1 91.88 85 PRO A N 1
ATOM 716 C CA . PRO A 1 85 ? 12.773 -16.016 2.723 1 91.88 85 PRO A CA 1
ATOM 717 C C . PRO A 1 85 ? 13.25 -17.141 1.801 1 91.88 85 PRO A C 1
ATOM 719 O O . PRO A 1 85 ? 12.633 -18.203 1.74 1 91.88 85 PRO A O 1
ATOM 722 N N . LEU A 1 86 ? 14.328 -16.938 1.132 1 91.44 86 LEU A N 1
ATOM 723 C CA . LEU A 1 86 ? 14.789 -17.906 0.151 1 91.44 86 LEU A CA 1
ATOM 724 C C . LEU A 1 86 ? 15.164 -19.219 0.826 1 91.44 86 LEU A C 1
ATOM 726 O O . LEU A 1 86 ? 15.016 -20.297 0.233 1 91.44 86 LEU A O 1
ATOM 730 N N . ASN A 1 87 ? 15.578 -19.141 2.082 1 86.38 87 ASN A N 1
ATOM 731 C CA . ASN A 1 87 ? 16.047 -20.328 2.771 1 86.38 87 ASN A CA 1
ATOM 732 C C . ASN A 1 87 ? 15.039 -20.812 3.807 1 86.38 87 ASN A C 1
ATOM 734 O O . ASN A 1 87 ? 15.414 -21.438 4.801 1 86.38 87 ASN A O 1
ATOM 738 N N . CYS A 1 88 ? 13.828 -20.5 3.588 1 84.88 88 CYS A N 1
ATOM 739 C CA . CYS A 1 88 ? 12.828 -20.797 4.605 1 84.88 88 CYS A CA 1
ATOM 740 C C . CYS A 1 88 ? 12.664 -22.297 4.789 1 84.88 88 CYS A C 1
ATOM 742 O O . CYS A 1 88 ? 12.266 -22.766 5.863 1 84.88 88 CYS A O 1
ATOM 744 N N . PHE A 1 89 ? 13.102 -23.094 3.84 1 83.38 89 PHE A N 1
ATOM 745 C CA . PHE A 1 89 ? 12.891 -24.531 3.938 1 83.38 89 PHE A CA 1
ATOM 746 C C . PHE A 1 89 ? 14.18 -25.25 4.305 1 83.38 89 PHE A C 1
ATOM 748 O O . PHE A 1 89 ? 14.242 -26.484 4.301 1 83.38 89 PHE A O 1
ATOM 755 N N . ALA A 1 90 ? 15.141 -24.547 4.602 1 80.19 90 ALA A N 1
ATOM 756 C CA . ALA A 1 90 ? 16.453 -25.125 4.879 1 80.19 90 ALA A CA 1
ATOM 757 C C . ALA A 1 90 ? 16.375 -26.125 6.02 1 80.19 90 ALA A C 1
ATOM 759 O O . ALA A 1 90 ? 16.984 -27.203 5.957 1 80.19 90 ALA A O 1
ATOM 760 N N . GLY A 1 91 ? 15.633 -25.734 7.039 1 76 91 GLY A N 1
ATOM 761 C CA . GLY A 1 91 ? 15.516 -26.609 8.188 1 76 91 GLY A CA 1
ATOM 762 C C . GLY A 1 91 ? 14.82 -27.922 7.863 1 76 91 GLY A C 1
ATOM 763 O O . GLY A 1 91 ? 15.281 -29 8.266 1 76 91 GLY A O 1
ATOM 764 N N . VAL A 1 92 ? 13.82 -27.891 7.188 1 78.75 92 VAL A N 1
ATOM 765 C CA . VAL A 1 92 ? 13.031 -29.078 6.832 1 78.75 92 VAL A CA 1
ATOM 766 C C . VAL A 1 92 ? 13.852 -29.984 5.922 1 78.75 92 VAL A C 1
ATOM 768 O O . VAL A 1 92 ? 13.828 -31.203 6.074 1 78.75 92 VAL A O 1
ATOM 771 N N . ILE A 1 93 ? 14.523 -29.391 5.012 1 80.88 93 ILE A N 1
ATOM 772 C CA . ILE A 1 93 ? 15.32 -30.156 4.062 1 80.88 93 ILE A CA 1
ATOM 773 C C . ILE A 1 93 ? 16.438 -30.891 4.801 1 80.88 93 ILE A C 1
ATOM 775 O O . ILE A 1 93 ? 16.734 -32.031 4.48 1 80.88 93 ILE A O 1
ATOM 779 N N . LYS A 1 94 ? 16.984 -30.234 5.734 1 79.5 94 LYS A N 1
ATOM 780 C CA . LYS A 1 94 ? 18.078 -30.844 6.496 1 79.5 94 LYS A CA 1
ATOM 781 C C . LYS A 1 94 ? 17.609 -32.094 7.242 1 79.5 94 LYS A C 1
ATOM 783 O O . LYS A 1 94 ? 18.359 -33.062 7.379 1 79.5 94 LYS A O 1
ATOM 788 N N . VAL A 1 95 ? 16.406 -32.031 7.613 1 78.12 95 VAL A N 1
ATOM 789 C CA . VAL A 1 95 ? 15.891 -33.125 8.438 1 78.12 95 VAL A CA 1
ATOM 790 C C . VAL A 1 95 ? 15.312 -34.219 7.551 1 78.12 95 VAL A C 1
ATOM 792 O O . VAL A 1 95 ? 15.633 -35.375 7.715 1 78.12 95 VAL A O 1
ATOM 795 N N . GLU A 1 96 ? 14.555 -33.844 6.609 1 79.31 96 GLU A N 1
ATOM 796 C CA . GLU A 1 96 ? 13.789 -34.781 5.824 1 79.31 96 GLU A CA 1
ATOM 797 C C . GLU A 1 96 ? 14.602 -35.344 4.656 1 79.31 96 GLU A C 1
ATOM 799 O O . GLU A 1 96 ? 14.344 -36.438 4.172 1 79.31 96 GLU A O 1
ATOM 804 N N . PHE A 1 97 ? 15.547 -34.594 4.25 1 81.88 97 PHE A N 1
ATOM 805 C CA . PHE A 1 97 ? 16.312 -34.969 3.07 1 81.88 97 PHE A CA 1
ATOM 806 C C . PHE A 1 97 ? 17.797 -35.062 3.389 1 81.88 97 PHE A C 1
ATOM 808 O O . PHE A 1 97 ? 18.641 -34.625 2.588 1 81.88 97 PHE A O 1
ATOM 815 N N . SER A 1 98 ? 18.016 -35.5 4.52 1 81.19 98 SER A N 1
ATOM 816 C CA . SER A 1 98 ? 19.391 -35.5 5.027 1 81.19 98 SER A CA 1
ATOM 817 C C . SER A 1 98 ? 20.312 -36.312 4.129 1 81.19 98 SER A C 1
ATOM 819 O O . SER A 1 98 ? 21.5 -36.031 4.02 1 81.19 98 SER A O 1
ATOM 821 N N . GLU A 1 99 ? 19.766 -37.219 3.484 1 87.94 99 GLU A N 1
ATOM 822 C CA . GLU A 1 99 ? 20.578 -38.156 2.717 1 87.94 99 GLU A CA 1
ATOM 823 C C . GLU A 1 99 ? 20.922 -37.594 1.34 1 87.94 99 GLU A C 1
ATOM 825 O O . GLU A 1 99 ? 21.812 -38.125 0.657 1 87.94 99 GLU A O 1
ATOM 830 N N . LEU A 1 100 ? 20.25 -36.594 1.012 1 86.06 100 LEU A N 1
ATOM 831 C CA . LEU A 1 100 ? 20.5 -36 -0.304 1 86.06 100 LEU A CA 1
ATOM 832 C C . LEU A 1 100 ? 21.797 -35.219 -0.315 1 86.06 100 LEU A C 1
ATOM 834 O O . LEU A 1 100 ? 22.234 -34.719 0.727 1 86.06 100 LEU A O 1
ATOM 838 N N . ASP A 1 101 ? 22.391 -35.219 -1.48 1 88.5 101 ASP A N 1
ATOM 839 C CA . ASP A 1 101 ? 23.578 -34.375 -1.6 1 88.5 101 ASP A CA 1
ATOM 840 C C . ASP A 1 101 ? 23.203 -32.906 -1.61 1 88.5 101 ASP A C 1
ATOM 842 O O . ASP A 1 101 ? 22.031 -32.531 -1.591 1 88.5 101 ASP A O 1
ATOM 846 N N . SER A 1 102 ? 24.25 -32.094 -1.585 1 85 102 SER A N 1
ATOM 847 C CA . SER A 1 102 ? 24.047 -30.672 -1.425 1 85 102 SER A CA 1
ATOM 848 C C . SER A 1 102 ? 23.266 -30.078 -2.598 1 85 102 SER A C 1
ATOM 850 O O . SER A 1 102 ? 22.391 -29.234 -2.406 1 85 102 SER A O 1
ATOM 852 N N . ASP A 1 103 ? 23.531 -30.578 -3.768 1 86.56 103 ASP A N 1
ATOM 853 C CA . ASP A 1 103 ? 22.859 -30.062 -4.961 1 86.56 103 ASP A CA 1
ATOM 854 C C . ASP A 1 103 ? 21.391 -30.453 -4.984 1 86.56 103 ASP A C 1
ATOM 856 O O . ASP A 1 103 ? 20.516 -29.641 -5.297 1 86.56 103 ASP A O 1
ATOM 860 N N . ASP A 1 104 ? 21.188 -31.641 -4.59 1 86.75 104 ASP A N 1
ATOM 861 C CA . ASP A 1 104 ? 19.812 -32.125 -4.555 1 86.75 104 ASP A CA 1
ATOM 862 C C . ASP A 1 104 ? 19 -31.438 -3.467 1 86.75 104 ASP A C 1
ATOM 864 O O . ASP A 1 104 ? 17.812 -31.188 -3.637 1 86.75 104 ASP A O 1
ATOM 868 N N . LYS A 1 105 ? 19.688 -31.203 -2.43 1 86.56 105 LYS A N 1
ATOM 869 C CA . LYS A 1 105 ? 19.016 -30.484 -1.344 1 86.56 105 LYS A CA 1
ATOM 870 C C . LYS A 1 105 ? 18.609 -29.078 -1.78 1 86.56 105 LYS A C 1
ATOM 872 O O . LYS A 1 105 ? 17.516 -28.625 -1.473 1 86.56 105 LYS A O 1
ATOM 877 N N . ARG A 1 106 ? 19.469 -28.469 -2.516 1 86.12 106 ARG A N 1
ATOM 878 C CA . ARG A 1 106 ? 19.188 -27.125 -3.025 1 86.12 106 ARG A CA 1
ATOM 879 C C . ARG A 1 106 ? 18.016 -27.141 -4.008 1 86.12 106 ARG A C 1
ATOM 881 O O . ARG A 1 106 ? 17.156 -26.25 -3.986 1 86.12 106 ARG A O 1
ATOM 888 N N . ASP A 1 107 ? 18.031 -28.141 -4.793 1 87.06 107 ASP A N 1
ATOM 889 C CA . ASP A 1 107 ? 16.953 -28.281 -5.77 1 87.06 107 ASP A CA 1
ATOM 890 C C . ASP A 1 107 ? 15.617 -28.547 -5.078 1 87.06 107 ASP A C 1
ATOM 892 O O . ASP A 1 107 ? 14.586 -28 -5.484 1 87.06 107 ASP A O 1
ATOM 896 N N . ALA A 1 108 ? 15.727 -29.297 -4.078 1 86.94 108 ALA A N 1
ATOM 897 C CA . ALA A 1 108 ? 14.516 -29.609 -3.322 1 86.94 108 ALA A CA 1
ATOM 898 C C . ALA A 1 108 ? 13.977 -28.359 -2.629 1 86.94 108 ALA A C 1
ATOM 900 O O . ALA A 1 108 ? 12.758 -28.141 -2.592 1 86.94 108 ALA A O 1
ATOM 901 N N . GLU A 1 109 ? 14.844 -27.609 -2.096 1 88.44 109 GLU A N 1
ATOM 902 C CA . GLU A 1 109 ? 14.453 -26.375 -1.436 1 88.44 109 GLU A CA 1
ATOM 903 C C . GLU A 1 109 ? 13.812 -25.391 -2.422 1 88.44 109 GLU A C 1
ATOM 905 O O . GLU A 1 109 ? 12.781 -24.797 -2.121 1 88.44 109 GLU A O 1
ATOM 910 N N . ARG A 1 110 ? 14.414 -25.312 -3.562 1 90.25 110 ARG A N 1
ATOM 911 C CA . ARG A 1 110 ? 13.906 -24.422 -4.605 1 90.25 110 ARG A CA 1
ATOM 912 C C . ARG A 1 110 ? 12.539 -24.891 -5.098 1 90.25 110 ARG A C 1
ATOM 914 O O . ARG A 1 110 ? 11.656 -24.078 -5.367 1 90.25 110 ARG A O 1
ATOM 921 N N . PHE A 1 111 ? 12.453 -26.125 -5.168 1 88.62 111 PHE A N 1
ATOM 922 C CA . PHE A 1 111 ? 11.195 -26.703 -5.621 1 88.62 111 PHE A CA 1
ATOM 923 C C . PHE A 1 111 ? 10.07 -26.406 -4.637 1 88.62 111 PHE A C 1
ATOM 925 O O . PHE A 1 111 ? 8.977 -26.016 -5.039 1 88.62 111 PHE A O 1
ATOM 932 N N . LEU A 1 112 ? 10.375 -26.625 -3.4 1 88.56 112 LEU A N 1
ATOM 933 C CA . LEU A 1 112 ? 9.383 -26.359 -2.365 1 88.56 112 LEU A CA 1
ATOM 934 C C . LEU A 1 112 ? 8.984 -24.875 -2.354 1 88.56 112 LEU A C 1
ATOM 936 O O . LEU A 1 112 ? 7.805 -24.547 -2.221 1 88.56 112 LEU A O 1
ATOM 940 N N . LEU A 1 113 ? 9.922 -24.047 -2.523 1 92.25 113 LEU A N 1
ATOM 941 C CA . LEU A 1 113 ? 9.68 -22.609 -2.547 1 92.25 113 LEU A CA 1
ATOM 942 C C . LEU A 1 113 ? 8.805 -22.219 -3.736 1 92.25 113 LEU A C 1
ATOM 944 O O . LEU A 1 113 ? 7.859 -21.453 -3.592 1 92.25 113 LEU A O 1
ATOM 948 N N . LEU A 1 114 ? 9.133 -22.75 -4.852 1 91.56 114 LEU A N 1
ATOM 949 C CA . LEU A 1 114 ? 8.359 -22.484 -6.059 1 91.56 114 LEU A CA 1
ATOM 950 C C . LEU A 1 114 ? 6.922 -22.953 -5.898 1 91.56 114 LEU A C 1
ATOM 952 O O . LEU A 1 114 ? 5.984 -22.25 -6.281 1 91.56 114 LEU A O 1
ATOM 956 N N . ASN A 1 115 ? 6.785 -24.078 -5.375 1 90.19 115 ASN A N 1
ATOM 957 C CA . ASN A 1 115 ? 5.445 -24.609 -5.168 1 90.19 115 ASN A CA 1
ATOM 958 C C . ASN A 1 115 ? 4.621 -23.734 -4.23 1 90.19 115 ASN A C 1
ATOM 960 O O . ASN A 1 115 ? 3.422 -23.562 -4.441 1 90.19 115 ASN A O 1
ATOM 964 N N . CYS A 1 116 ? 5.23 -23.266 -3.244 1 90.75 116 CYS A N 1
ATOM 965 C CA . CYS A 1 116 ? 4.547 -22.359 -2.33 1 90.75 116 CYS A CA 1
ATOM 966 C C . CYS A 1 116 ? 4.098 -21.094 -3.051 1 90.75 116 CYS A C 1
ATOM 968 O O . CYS A 1 116 ? 2.973 -20.625 -2.852 1 90.75 116 CYS A O 1
ATOM 970 N N . ALA A 1 117 ? 4.973 -20.609 -3.842 1 93.06 117 ALA A N 1
ATOM 971 C CA . ALA A 1 117 ? 4.656 -19.406 -4.602 1 93.06 117 ALA A CA 1
ATOM 972 C C . ALA A 1 117 ? 3.477 -19.641 -5.543 1 93.06 117 ALA A C 1
ATOM 974 O O . ALA A 1 117 ? 2.535 -18.844 -5.582 1 93.06 117 ALA A O 1
ATOM 975 N N . ILE A 1 118 ? 3.533 -20.734 -6.25 1 92.69 118 ILE A N 1
ATOM 976 C CA . ILE A 1 118 ? 2.498 -21.078 -7.219 1 92.69 118 ILE A CA 1
ATOM 977 C C . ILE A 1 118 ? 1.159 -21.25 -6.504 1 92.69 118 ILE A C 1
ATOM 979 O O . ILE A 1 118 ? 0.141 -20.703 -6.941 1 92.69 118 ILE A O 1
ATOM 983 N N . THR A 1 119 ? 1.199 -21.938 -5.441 1 91.56 119 THR A N 1
ATOM 984 C CA . THR A 1 119 ? -0.022 -22.203 -4.684 1 91.56 119 THR A CA 1
ATOM 985 C C . THR A 1 119 ? -0.615 -20.891 -4.156 1 91.56 119 THR A C 1
ATOM 987 O O . THR A 1 119 ? -1.827 -20.688 -4.223 1 91.56 119 THR A O 1
ATOM 990 N N . SER A 1 120 ? 0.218 -20.047 -3.627 1 93.5 120 SER A N 1
ATOM 991 C CA . SER A 1 120 ? -0.243 -18.766 -3.104 1 93.5 120 SER A CA 1
ATOM 992 C C . SER A 1 120 ? -0.88 -17.922 -4.199 1 93.5 120 SER A C 1
ATOM 994 O O . SER A 1 120 ? -1.979 -17.391 -4.023 1 93.5 120 SER A O 1
ATOM 996 N N . VAL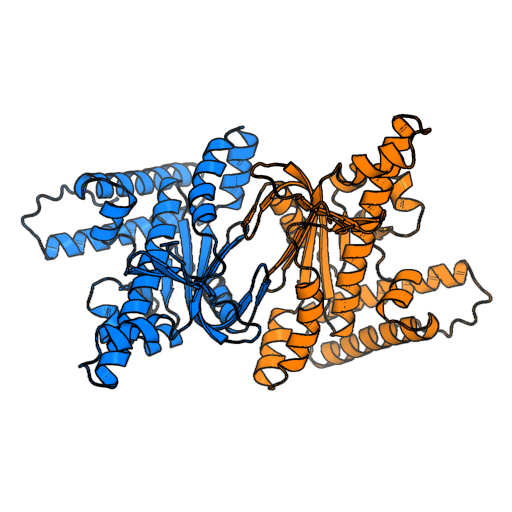 A 1 121 ? -0.225 -17.812 -5.27 1 95.88 121 VAL A N 1
ATOM 997 C CA . VAL A 1 121 ? -0.69 -16.984 -6.383 1 95.88 121 VAL A CA 1
ATOM 998 C C . VAL A 1 121 ? -2.008 -17.547 -6.918 1 95.88 121 VAL A C 1
ATOM 1000 O O . VAL A 1 121 ? -2.969 -16.797 -7.113 1 95.88 121 VAL A O 1
ATOM 1003 N N . THR A 1 122 ? -2.041 -18.844 -7.148 1 94.25 122 THR A N 1
ATOM 1004 C CA . THR A 1 122 ? -3.221 -19.5 -7.703 1 94.25 122 THR A CA 1
ATOM 1005 C C . THR A 1 122 ? -4.43 -19.297 -6.797 1 94.25 122 THR A C 1
ATOM 1007 O O . THR A 1 122 ? -5.52 -18.969 -7.27 1 94.25 122 THR A O 1
ATOM 1010 N N . SER A 1 123 ? -4.18 -19.484 -5.562 1 93.56 123 SER A N 1
ATOM 1011 C CA . SER A 1 123 ? -5.258 -19.312 -4.59 1 93.56 123 SER A CA 1
ATOM 1012 C C . SER A 1 123 ? -5.824 -17.891 -4.641 1 93.56 123 SER A C 1
ATOM 1014 O O . SER A 1 123 ? -7.043 -17.703 -4.617 1 93.56 123 SER A O 1
ATOM 1016 N N . MET A 1 124 ? -5 -16.922 -4.73 1 95 124 MET A N 1
ATOM 1017 C CA . MET A 1 124 ? -5.434 -15.531 -4.77 1 95 124 MET A CA 1
ATOM 1018 C C . MET A 1 124 ? -6.191 -15.227 -6.059 1 95 124 MET A C 1
ATOM 1020 O O . MET A 1 124 ? -7.242 -14.586 -6.031 1 95 124 MET A O 1
ATOM 1024 N N . GLN A 1 125 ? -5.648 -15.672 -7.141 1 95.56 125 GLN A N 1
ATOM 1025 C CA . GLN A 1 125 ? -6.238 -15.375 -8.438 1 95.56 125 GLN A CA 1
ATOM 1026 C C . GLN A 1 125 ? -7.613 -16.016 -8.586 1 95.56 125 GLN A C 1
ATOM 1028 O O . GLN A 1 125 ? -8.555 -15.391 -9.062 1 95.56 125 GLN A O 1
ATOM 1033 N N . LEU A 1 126 ? -7.73 -17.266 -8.148 1 94 126 LEU A N 1
ATOM 1034 C CA . LEU A 1 126 ? -8.992 -17.969 -8.281 1 94 126 LEU A CA 1
ATOM 1035 C C . LEU A 1 126 ? -10.031 -17.422 -7.312 1 94 126 LEU A C 1
ATOM 1037 O O . LEU A 1 126 ? -11.219 -17.359 -7.637 1 94 126 LEU A O 1
ATOM 1041 N N . HIS A 1 127 ? -9.578 -17.031 -6.164 1 94.19 127 HIS A N 1
ATOM 1042 C CA . HIS A 1 127 ? -10.5 -16.391 -5.23 1 94.19 127 HIS A CA 1
ATOM 1043 C C . HIS A 1 127 ? -11.07 -15.109 -5.82 1 94.19 127 HIS A C 1
ATOM 1045 O O . HIS A 1 127 ? -12.273 -14.859 -5.73 1 94.19 127 HIS A O 1
ATOM 1051 N N . ALA A 1 128 ? -10.234 -14.305 -6.363 1 95.88 128 ALA A N 1
ATOM 1052 C CA . ALA A 1 128 ? -10.672 -13.055 -6.973 1 95.88 128 ALA A CA 1
ATOM 1053 C C . ALA A 1 128 ? -11.695 -13.312 -8.078 1 95.88 128 ALA A C 1
ATOM 1055 O O . ALA A 1 128 ? -12.68 -12.586 -8.195 1 95.88 128 ALA A O 1
ATOM 1056 N N . LEU A 1 129 ? -11.5 -14.359 -8.82 1 94.44 129 LEU A N 1
ATOM 1057 C CA . LEU A 1 129 ? -12.383 -14.68 -9.945 1 94.44 129 LEU A CA 1
ATOM 1058 C C . LEU A 1 129 ? -13.789 -14.992 -9.461 1 94.44 129 LEU A C 1
ATOM 1060 O O . LEU A 1 129 ? -14.773 -14.68 -10.141 1 94.44 129 LEU A O 1
ATOM 1064 N N . LYS A 1 130 ? -13.898 -15.609 -8.328 1 92.88 130 LYS A N 1
ATOM 1065 C CA . LYS A 1 130 ? -15.195 -15.945 -7.766 1 92.88 130 LYS A CA 1
ATOM 1066 C C . LYS A 1 130 ? -16.031 -14.688 -7.512 1 92.88 130 LYS A C 1
ATOM 1068 O O . LYS A 1 130 ? -17.25 -14.766 -7.387 1 92.88 130 LYS A O 1
ATOM 1073 N N . PHE A 1 131 ? -15.367 -13.594 -7.445 1 95.06 131 PHE A N 1
ATOM 1074 C CA . PHE A 1 131 ? -16.047 -12.336 -7.18 1 95.06 131 PHE A CA 1
ATOM 1075 C C . PHE A 1 131 ? -16 -11.43 -8.406 1 95.06 131 PHE A C 1
ATOM 1077 O O . PHE A 1 131 ? -16.172 -10.211 -8.297 1 95.06 131 PHE A O 1
ATOM 1084 N N . ASP A 1 132 ? -15.672 -12.016 -9.578 1 95.25 132 ASP A N 1
ATOM 1085 C CA . ASP A 1 132 ? -15.648 -11.328 -10.867 1 95.25 132 ASP A CA 1
ATOM 1086 C C . ASP A 1 132 ? -14.516 -10.305 -10.922 1 95.25 132 ASP A C 1
ATOM 1088 O O . ASP A 1 132 ? -14.672 -9.234 -11.516 1 95.25 132 ASP A O 1
ATOM 1092 N N . LEU A 1 133 ? -13.469 -10.578 -10.234 1 96.44 133 LEU A N 1
ATOM 1093 C CA . LEU A 1 133 ? -12.281 -9.727 -10.25 1 96.44 133 LEU A CA 1
ATOM 1094 C C . LEU A 1 133 ? -11.102 -10.453 -10.898 1 96.44 133 LEU A C 1
ATOM 1096 O O . LEU A 1 133 ? -11.008 -11.68 -10.828 1 96.44 133 LEU A O 1
ATOM 1100 N N . LEU A 1 134 ? -10.297 -9.688 -11.523 1 96.69 134 LEU A N 1
ATOM 1101 C CA . LEU A 1 134 ? -9.078 -10.195 -12.133 1 96.69 134 LEU A CA 1
ATOM 1102 C C . LEU A 1 134 ? -7.852 -9.766 -11.328 1 96.69 134 LEU A C 1
ATOM 1104 O O . LEU A 1 134 ? -7.938 -8.867 -10.492 1 96.69 134 LEU A O 1
ATOM 1108 N N . THR A 1 135 ? -6.781 -10.469 -11.562 1 97 135 THR A N 1
ATOM 1109 C CA . THR A 1 135 ? -5.539 -10.109 -10.883 1 97 135 THR A CA 1
ATOM 1110 C C . THR A 1 135 ? -4.371 -10.094 -11.867 1 97 135 THR A C 1
ATOM 1112 O O . THR A 1 135 ? -4.414 -10.75 -12.906 1 97 135 THR A O 1
ATOM 1115 N N . ARG A 1 136 ? -3.471 -9.328 -11.516 1 96.75 136 ARG A N 1
ATOM 1116 C CA . ARG A 1 136 ? -2.191 -9.297 -12.219 1 96.75 136 ARG A CA 1
ATOM 1117 C C . ARG A 1 136 ? -1.034 -9.117 -11.242 1 96.75 136 ARG A C 1
ATOM 1119 O O . ARG A 1 136 ? -1.232 -8.664 -10.109 1 96.75 136 ARG A O 1
ATOM 1126 N N . GLY A 1 137 ? 0.105 -9.578 -11.664 1 97.38 137 GLY A N 1
ATOM 1127 C CA . GLY A 1 137 ? 1.189 -9.43 -10.703 1 97.38 137 GLY A CA 1
ATOM 1128 C C . GLY A 1 137 ? 2.514 -9.961 -11.219 1 97.38 137 GLY A C 1
ATOM 1129 O O . GLY A 1 137 ? 2.678 -10.18 -12.422 1 97.38 137 GLY A O 1
ATOM 1130 N N . CYS A 1 138 ? 3.42 -10.102 -10.266 1 97.5 138 CYS A N 1
ATOM 1131 C CA . CYS A 1 138 ? 4.773 -10.547 -10.578 1 97.5 138 CYS A CA 1
ATOM 1132 C C . CYS A 1 138 ? 5.398 -11.273 -9.398 1 97.5 138 CYS A C 1
ATOM 1134 O O . CYS A 1 138 ? 5.191 -10.891 -8.242 1 97.5 138 CYS A O 1
ATOM 1136 N N . VAL A 1 139 ? 6.047 -12.312 -9.742 1 97.06 139 VAL A N 1
ATOM 1137 C CA . VAL A 1 139 ? 6.926 -12.992 -8.805 1 97.06 139 VAL A CA 1
ATOM 1138 C C . VAL A 1 139 ? 8.383 -12.664 -9.117 1 97.06 139 VAL A C 1
ATOM 1140 O O . VAL A 1 139 ? 8.828 -12.812 -10.258 1 97.06 139 VAL A O 1
ATOM 1143 N N . THR A 1 140 ? 9.078 -12.18 -8.133 1 97.19 140 THR A N 1
ATOM 1144 C CA . THR A 1 140 ? 10.477 -11.82 -8.344 1 97.19 140 THR A CA 1
ATOM 1145 C C . THR A 1 140 ? 11.312 -12.203 -7.125 1 97.19 140 THR A C 1
ATOM 1147 O O . THR A 1 140 ? 10.789 -12.711 -6.133 1 97.19 140 THR A O 1
ATOM 1150 N N . ILE A 1 141 ? 12.594 -12.156 -7.297 1 96.62 141 ILE A N 1
ATOM 1151 C CA . ILE A 1 141 ? 13.555 -12.352 -6.211 1 96.62 141 ILE A CA 1
ATOM 1152 C C . ILE A 1 141 ? 14.367 -11.07 -6.008 1 96.62 141 ILE A C 1
ATOM 1154 O O . ILE A 1 141 ? 14.914 -10.516 -6.961 1 96.62 141 ILE A O 1
ATOM 1158 N N . GLY A 1 142 ? 14.328 -10.555 -4.777 1 94.81 142 GLY A N 1
ATOM 1159 C CA . GLY A 1 142 ? 15.086 -9.344 -4.512 1 94.81 142 GLY A CA 1
ATOM 1160 C C . GLY A 1 142 ? 15.094 -8.953 -3.047 1 94.81 142 GLY A C 1
ATOM 1161 O O . GLY A 1 142 ? 14.477 -9.625 -2.217 1 94.81 142 GLY A O 1
ATOM 1162 N N . ASP A 1 143 ? 15.883 -7.922 -2.799 1 93.69 143 ASP A N 1
ATOM 1163 C CA . ASP A 1 143 ? 16.016 -7.434 -1.429 1 93.69 143 ASP A CA 1
ATOM 1164 C C . ASP A 1 143 ? 14.781 -6.645 -1.002 1 93.69 143 ASP A C 1
ATOM 1166 O O . ASP A 1 143 ? 14.273 -5.824 -1.766 1 93.69 143 ASP A O 1
ATOM 1170 N N . ILE A 1 144 ? 14.305 -6.984 0.158 1 91.81 144 ILE A N 1
ATOM 1171 C CA . ILE A 1 144 ? 13.117 -6.32 0.683 1 91.81 144 ILE A CA 1
ATOM 1172 C C . ILE A 1 144 ? 13.195 -6.254 2.207 1 91.81 144 ILE A C 1
ATOM 1174 O O . ILE A 1 144 ? 13.773 -7.137 2.844 1 91.81 144 ILE A O 1
ATOM 1178 N N . TYR A 1 145 ? 12.797 -5.164 2.658 1 87.75 145 TYR A N 1
ATOM 1179 C CA . TYR A 1 145 ? 12.438 -5.051 4.07 1 87.75 145 TYR A CA 1
ATOM 1180 C C . TYR A 1 145 ? 10.953 -5.309 4.277 1 87.75 145 TYR A C 1
ATOM 1182 O O . TYR A 1 145 ? 10.109 -4.617 3.703 1 87.75 145 TYR A O 1
ATOM 1190 N N . HIS A 1 146 ? 10.641 -6.289 4.977 1 84.38 146 HIS A N 1
ATOM 1191 C CA . HIS A 1 146 ? 9.25 -6.641 5.227 1 84.38 146 HIS A CA 1
ATOM 1192 C C . HIS A 1 146 ? 9.031 -7.031 6.688 1 84.38 146 HIS A C 1
ATOM 1194 O O . HIS A 1 146 ? 9.195 -8.195 7.051 1 84.38 146 HIS A O 1
ATOM 1200 N N . LYS A 1 147 ? 8.609 -6.098 7.465 1 80.88 147 LYS A N 1
ATOM 1201 C CA . LYS A 1 147 ? 8.375 -6.297 8.891 1 80.88 147 LYS A CA 1
ATOM 1202 C C . LYS A 1 147 ? 7.156 -5.508 9.359 1 80.88 147 LYS A C 1
ATOM 1204 O O . LYS A 1 147 ? 7.039 -4.309 9.086 1 80.88 147 LYS A O 1
ATOM 1209 N N . LYS A 1 148 ? 6.312 -6.227 10.062 1 73.5 148 LYS A N 1
ATOM 1210 C CA . LYS A 1 148 ? 5.113 -5.609 10.625 1 73.5 148 LYS A CA 1
ATOM 1211 C C . LYS A 1 148 ? 4.305 -4.895 9.547 1 73.5 148 LYS A C 1
ATOM 1213 O O . LYS A 1 148 ? 3.957 -5.496 8.523 1 73.5 148 LYS A O 1
ATOM 1218 N N . ASN A 1 149 ? 4.16 -3.645 9.742 1 73.69 149 ASN A N 1
ATOM 1219 C CA . ASN A 1 149 ? 3.332 -2.855 8.836 1 73.69 149 ASN A CA 1
ATOM 1220 C C . ASN A 1 149 ? 4.184 -1.992 7.906 1 73.69 149 ASN A C 1
ATOM 1222 O O . ASN A 1 149 ? 3.73 -0.949 7.434 1 73.69 149 ASN A O 1
ATOM 1226 N N . THR A 1 150 ? 5.434 -2.598 7.719 1 80.38 150 THR A N 1
ATOM 1227 C CA . THR A 1 150 ? 6.352 -1.841 6.875 1 80.38 150 THR A CA 1
ATOM 1228 C C . THR A 1 150 ? 6.992 -2.746 5.828 1 80.38 150 THR A C 1
ATOM 1230 O O . THR A 1 150 ? 7.477 -3.834 6.152 1 80.38 150 THR A O 1
ATOM 1233 N N . TRP A 1 151 ? 6.926 -2.34 4.645 1 85.25 151 TRP A N 1
ATOM 1234 C CA . TRP A 1 151 ? 7.625 -3.086 3.605 1 85.25 151 TRP A CA 1
ATOM 1235 C C . TRP A 1 151 ? 8.062 -2.162 2.473 1 85.25 151 TRP A C 1
ATOM 1237 O O . TRP A 1 151 ? 7.273 -1.345 1.992 1 85.25 151 TRP A O 1
ATOM 1247 N N . TYR A 1 152 ? 9.32 -2.232 2.146 1 88.19 152 TYR A N 1
ATOM 1248 C CA . TYR A 1 152 ? 9.938 -1.461 1.073 1 88.19 152 TYR A CA 1
ATOM 1249 C C . TYR A 1 152 ? 11.234 -2.113 0.608 1 88.19 152 TYR A C 1
ATOM 1251 O O . TYR A 1 152 ? 11.766 -3 1.28 1 88.19 152 TYR A O 1
ATOM 1259 N N . GLY A 1 153 ? 11.688 -1.689 -0.558 1 91.31 153 GLY A N 1
ATOM 1260 C CA . GLY A 1 153 ? 12.969 -2.176 -1.041 1 91.31 153 GLY A CA 1
ATOM 1261 C C . GLY A 1 153 ? 13.016 -2.34 -2.549 1 91.31 153 GLY A C 1
ATOM 1262 O O . GLY A 1 153 ? 11.977 -2.328 -3.213 1 91.31 153 GLY A O 1
ATOM 1263 N N . PRO A 1 154 ? 14.203 -2.553 -3.01 1 92.56 154 PRO A N 1
ATOM 1264 C CA . PRO A 1 154 ? 14.375 -2.662 -4.461 1 92.56 154 PRO A CA 1
ATOM 1265 C C . PRO A 1 154 ? 13.609 -3.842 -5.055 1 92.56 154 PRO A C 1
ATOM 1267 O O . PRO A 1 154 ? 13.102 -3.75 -6.176 1 92.56 154 PRO A O 1
ATOM 1270 N N . GLY A 1 155 ? 13.562 -4.914 -4.32 1 93.44 155 GLY A N 1
ATOM 1271 C CA . GLY A 1 155 ? 12.797 -6.059 -4.801 1 93.44 155 GLY A CA 1
ATOM 1272 C C . GLY A 1 155 ? 11.328 -5.758 -4.992 1 93.44 155 GLY A C 1
ATOM 1273 O O . GLY A 1 155 ? 10.727 -6.176 -5.984 1 93.44 155 GLY A O 1
ATOM 1274 N N . LEU A 1 156 ? 10.805 -5.102 -4.031 1 92.75 156 LEU A N 1
ATOM 1275 C CA . LEU A 1 156 ? 9.398 -4.723 -4.117 1 92.75 156 LEU A CA 1
ATOM 1276 C C . LEU A 1 156 ? 9.164 -3.762 -5.277 1 92.75 156 LEU A C 1
ATOM 1278 O O . LEU A 1 156 ? 8.156 -3.877 -5.988 1 92.75 156 LEU A O 1
ATOM 1282 N N . ILE A 1 157 ? 10.031 -2.855 -5.465 1 92.25 157 ILE A N 1
ATOM 1283 C CA . ILE A 1 157 ? 9.938 -1.898 -6.559 1 92.25 157 ILE A CA 1
ATOM 1284 C C . ILE A 1 157 ? 9.953 -2.639 -7.895 1 92.25 157 ILE A C 1
ATOM 1286 O O . ILE A 1 157 ? 9.172 -2.322 -8.797 1 92.25 157 ILE A O 1
ATOM 1290 N N . GLU A 1 158 ? 10.789 -3.559 -7.941 1 92.94 158 GLU A N 1
ATOM 1291 C CA . GLU A 1 158 ? 10.844 -4.359 -9.164 1 92.94 158 GLU A CA 1
ATOM 1292 C C . GLU A 1 158 ? 9.531 -5.094 -9.398 1 92.94 158 GLU A C 1
ATOM 1294 O O . GLU A 1 158 ? 8.992 -5.078 -10.508 1 92.94 158 GLU A O 1
ATOM 1299 N N . ALA A 1 159 ? 9.055 -5.715 -8.398 1 92.75 159 ALA A N 1
ATOM 1300 C CA . ALA A 1 159 ? 7.816 -6.48 -8.508 1 92.75 159 ALA A CA 1
ATOM 1301 C C . ALA A 1 159 ? 6.664 -5.586 -8.953 1 92.75 159 ALA A C 1
ATOM 1303 O O . ALA A 1 159 ? 5.91 -5.945 -9.867 1 92.75 159 ALA A O 1
ATOM 1304 N N . TYR A 1 160 ? 6.578 -4.5 -8.344 1 90.06 160 TYR A N 1
ATOM 1305 C CA . TYR A 1 160 ? 5.516 -3.549 -8.656 1 90.06 160 TYR A CA 1
ATOM 1306 C C . TYR A 1 160 ? 5.672 -2.998 -10.07 1 90.06 160 TYR A C 1
ATOM 1308 O O . TYR A 1 160 ? 4.684 -2.805 -10.781 1 90.06 160 TYR A O 1
ATOM 1316 N N . THR A 1 161 ? 6.855 -2.693 -10.445 1 89.19 161 THR A N 1
ATOM 1317 C CA . THR A 1 161 ? 7.125 -2.166 -11.773 1 89.19 161 THR A CA 1
ATOM 1318 C C . THR A 1 161 ? 6.758 -3.191 -12.844 1 89.19 161 THR A C 1
ATOM 1320 O O . THR A 1 161 ? 6.145 -2.846 -13.859 1 89.19 161 THR A O 1
ATOM 1323 N N . HIS A 1 162 ? 7.109 -4.422 -12.609 1 89.25 162 HIS A N 1
ATOM 1324 C CA . HIS A 1 162 ? 6.758 -5.484 -13.539 1 89.25 162 HIS A CA 1
ATOM 1325 C C . HIS A 1 162 ? 5.246 -5.668 -13.625 1 89.25 162 HIS A C 1
ATOM 1327 O O . HIS A 1 162 ? 4.695 -5.848 -14.711 1 89.25 162 HIS A O 1
ATOM 1333 N N . GLU A 1 163 ? 4.648 -5.602 -12.523 1 84.12 163 GLU A N 1
ATOM 1334 C CA . GLU A 1 163 ? 3.191 -5.707 -12.484 1 84.12 163 GLU A CA 1
ATOM 1335 C C . GLU A 1 163 ? 2.535 -4.562 -13.25 1 84.12 163 GLU A C 1
ATOM 1337 O O . GLU A 1 163 ? 1.662 -4.793 -14.086 1 84.12 163 GLU A O 1
ATOM 1342 N N . SER A 1 164 ? 3.014 -3.371 -13.055 1 85.5 164 SER A N 1
ATOM 1343 C CA . SER A 1 164 ? 2.363 -2.172 -13.578 1 85.5 164 SER A CA 1
ATOM 1344 C C . SER A 1 164 ? 2.709 -1.952 -15.047 1 85.5 164 SER A C 1
ATOM 1346 O O . SER A 1 164 ? 1.869 -1.497 -15.828 1 85.5 164 SER A O 1
ATOM 1348 N N . LYS A 1 165 ? 3.865 -2.352 -15.438 1 83.25 165 LYS A N 1
ATOM 1349 C CA . LYS A 1 165 ? 4.312 -1.979 -16.781 1 83.25 165 LYS A CA 1
ATOM 1350 C C . LYS A 1 165 ? 4.305 -3.184 -17.719 1 83.25 165 LYS A C 1
ATOM 1352 O O . LYS A 1 165 ? 4.148 -3.031 -18.922 1 83.25 165 LYS A O 1
ATOM 1357 N N . ILE A 1 166 ? 4.484 -4.375 -17.125 1 82.81 166 ILE A N 1
ATOM 1358 C CA . ILE A 1 166 ? 4.664 -5.535 -17.984 1 82.81 166 ILE A CA 1
ATOM 1359 C C . ILE A 1 166 ? 3.416 -6.414 -17.953 1 82.81 166 ILE A C 1
ATOM 1361 O O . ILE A 1 166 ? 2.896 -6.816 -18.984 1 82.81 166 ILE A O 1
ATOM 1365 N N . ALA A 1 167 ? 2.971 -6.668 -16.766 1 83.06 167 ALA A N 1
ATOM 1366 C CA . ALA A 1 167 ? 1.812 -7.547 -16.609 1 83.06 167 ALA A CA 1
ATOM 1367 C C . ALA A 1 167 ? 0.517 -6.809 -16.938 1 83.06 167 ALA A C 1
ATOM 1369 O O . ALA A 1 167 ? -0.324 -6.598 -16.062 1 83.06 167 ALA A O 1
ATOM 1370 N N . ILE A 1 168 ? 0.231 -6.59 -18.156 1 86.88 168 ILE A N 1
ATOM 1371 C CA . ILE A 1 168 ? -0.939 -5.824 -18.578 1 86.88 168 ILE A CA 1
ATOM 1372 C C . ILE A 1 168 ? -2.174 -6.727 -18.562 1 86.88 168 ILE A C 1
ATOM 1374 O O . ILE A 1 168 ? -3.293 -6.25 -18.359 1 86.88 168 ILE A O 1
ATOM 1378 N N . TYR A 1 169 ? -1.94 -8 -18.75 1 91.94 169 TYR A N 1
ATOM 1379 C CA . TYR A 1 169 ? -3.012 -8.992 -18.75 1 91.94 169 TYR A CA 1
ATOM 1380 C C . TYR A 1 169 ? -3.178 -9.625 -17.375 1 91.94 169 TYR A C 1
ATOM 1382 O O . TYR A 1 169 ? -2.326 -9.453 -16.5 1 91.94 169 TYR A O 1
ATOM 1390 N N . PRO A 1 170 ? -4.383 -10.289 -17.156 1 95.69 170 PRO A N 1
ATOM 1391 C CA . PRO A 1 170 ? -4.629 -10.859 -15.828 1 95.69 170 PRO A CA 1
ATOM 1392 C C . PRO A 1 170 ? -3.822 -12.133 -15.578 1 95.69 170 PRO A C 1
ATOM 1394 O O . PRO A 1 170 ? -4.395 -13.227 -15.492 1 95.69 170 PRO A O 1
ATOM 1397 N N . ARG A 1 171 ? -2.607 -11.922 -15.383 1 96.12 171 ARG A N 1
ATOM 1398 C CA . ARG A 1 171 ? -1.664 -13 -15.117 1 96.12 171 ARG A CA 1
ATOM 1399 C C . ARG A 1 171 ? -0.583 -12.555 -14.141 1 96.12 171 ARG A C 1
ATOM 1401 O O . ARG A 1 171 ? -0.363 -11.359 -13.953 1 96.12 171 ARG A O 1
ATOM 1408 N N . VAL A 1 172 ? -0.032 -13.484 -13.477 1 97.19 172 VAL A N 1
ATOM 1409 C CA . VAL A 1 172 ? 1.11 -13.219 -12.609 1 97.19 172 VAL A CA 1
ATOM 1410 C C . VAL A 1 172 ? 2.381 -13.789 -13.234 1 97.19 172 VAL A C 1
ATOM 1412 O O . VAL A 1 172 ? 2.531 -15.016 -13.344 1 97.19 172 VAL A O 1
ATOM 1415 N N . ILE A 1 173 ? 3.273 -12.961 -13.594 1 96.62 173 ILE A N 1
ATOM 1416 C CA . ILE A 1 173 ? 4.445 -13.367 -14.359 1 96.62 173 ILE A CA 1
ATOM 1417 C C . ILE A 1 173 ? 5.625 -13.602 -13.414 1 96.62 173 ILE A C 1
ATOM 1419 O O . ILE A 1 173 ? 5.617 -13.133 -12.273 1 96.62 173 ILE A O 1
ATOM 1423 N N . LEU A 1 174 ? 6.617 -14.359 -13.898 1 95.62 174 LEU A N 1
ATOM 1424 C CA . LEU A 1 174 ? 7.922 -14.477 -13.25 1 95.62 174 LEU A CA 1
ATOM 1425 C C . LEU A 1 174 ? 8.93 -13.531 -13.891 1 95.62 174 LEU A C 1
ATOM 1427 O O . LEU A 1 174 ? 9.086 -13.508 -15.109 1 95.62 174 LEU A O 1
ATOM 1431 N N . SER A 1 175 ? 9.531 -12.711 -13.047 1 95.38 175 SER A N 1
ATOM 1432 C CA . SER A 1 175 ? 10.625 -11.898 -13.578 1 95.38 175 SER A CA 1
ATOM 1433 C C . SER A 1 175 ? 11.758 -12.766 -14.109 1 95.38 175 SER A C 1
ATOM 1435 O O . SER A 1 175 ? 11.82 -13.961 -13.812 1 95.38 175 SER A O 1
ATOM 1437 N N . LYS A 1 176 ? 12.633 -12.195 -14.82 1 92.44 176 LYS A N 1
ATOM 1438 C CA . LYS A 1 176 ? 13.75 -12.93 -15.406 1 92.44 176 LYS A CA 1
ATOM 1439 C C . LYS A 1 176 ? 14.633 -13.547 -14.328 1 92.44 176 LYS A C 1
ATOM 1441 O O . LYS A 1 176 ? 15.016 -14.711 -14.422 1 92.44 176 LYS A O 1
ATOM 1446 N N . ASN A 1 177 ? 14.945 -12.734 -13.359 1 93.75 177 ASN A N 1
ATOM 1447 C CA . ASN A 1 177 ? 15.812 -13.234 -12.289 1 93.75 177 ASN A CA 1
ATOM 1448 C C . ASN A 1 177 ? 15.141 -14.359 -11.508 1 93.75 177 ASN A C 1
ATOM 1450 O O . ASN A 1 177 ? 15.805 -15.297 -11.07 1 93.75 177 ASN A O 1
ATOM 1454 N N . CYS A 1 178 ? 13.891 -14.25 -11.336 1 94.19 178 CYS A N 1
ATOM 1455 C CA . CYS A 1 178 ? 13.148 -15.305 -10.656 1 94.19 178 CYS A CA 1
ATOM 1456 C C . CYS A 1 178 ? 13.148 -16.594 -11.484 1 94.19 178 CYS A C 1
ATOM 1458 O O . CYS A 1 178 ? 13.367 -17.672 -10.945 1 94.19 178 CYS A O 1
ATOM 1460 N N . PHE A 1 179 ? 12.859 -16.438 -12.734 1 92.19 179 PHE A N 1
ATOM 1461 C CA . PHE A 1 179 ? 12.875 -17.594 -13.633 1 92.19 179 PHE A CA 1
ATOM 1462 C C . PHE A 1 179 ? 14.234 -18.266 -13.625 1 92.19 179 PHE A C 1
ATOM 1464 O O . PHE A 1 179 ? 14.32 -19.5 -13.586 1 92.19 179 PHE A O 1
ATOM 1471 N N . GLU A 1 180 ? 15.258 -17.5 -13.633 1 91.81 180 GLU A N 1
ATOM 1472 C CA . GLU A 1 180 ? 16.625 -18.031 -13.633 1 91.81 180 GLU A CA 1
ATOM 1473 C C . GLU A 1 180 ? 16.938 -18.719 -12.312 1 91.81 180 GLU A C 1
ATOM 1475 O O . GLU A 1 180 ? 17.641 -19.734 -12.297 1 91.81 180 GLU A O 1
ATOM 1480 N N . TYR A 1 181 ? 16.469 -18.188 -11.281 1 92.56 181 TYR A N 1
ATOM 1481 C CA . TYR A 1 181 ? 16.703 -18.766 -9.961 1 92.56 181 TYR A CA 1
ATOM 1482 C C . TYR A 1 181 ? 16.141 -20.188 -9.883 1 92.56 181 TYR A C 1
ATOM 1484 O O . TYR A 1 181 ? 16.797 -21.078 -9.344 1 92.56 181 TYR A O 1
ATOM 1492 N N . PHE A 1 182 ? 14.977 -20.438 -10.328 1 91 182 PHE A N 1
ATOM 1493 C CA . PHE A 1 182 ? 14.328 -21.734 -10.227 1 91 182 PHE A CA 1
ATOM 1494 C C . PHE A 1 182 ? 14.789 -22.656 -11.352 1 91 182 PHE A C 1
ATOM 1496 O O . PHE A 1 182 ? 14.75 -23.875 -11.219 1 91 182 PHE A O 1
ATOM 1503 N N . GLY A 1 183 ? 15.266 -22.062 -12.422 1 85.12 183 GLY A N 1
ATOM 1504 C CA . GLY A 1 183 ? 15.734 -22.859 -13.547 1 85.12 183 GLY A CA 1
ATOM 1505 C C . GLY A 1 183 ? 14.617 -23.391 -14.414 1 85.12 183 GLY A C 1
ATOM 1506 O O . GLY A 1 183 ? 13.508 -23.625 -13.938 1 85.12 183 GLY A O 1
ATOM 1507 N N . ASN A 1 184 ? 14.906 -23.641 -15.586 1 77.06 184 ASN A N 1
ATOM 1508 C CA . ASN A 1 184 ? 13.953 -24.031 -16.609 1 77.06 184 ASN A CA 1
ATOM 1509 C C . ASN A 1 184 ? 13.281 -25.359 -16.297 1 77.06 184 ASN A C 1
ATOM 1511 O O . ASN A 1 184 ? 12.062 -25.5 -16.406 1 77.06 184 ASN A O 1
ATOM 1515 N N . GLU A 1 185 ? 14.016 -26.25 -15.867 1 73.38 185 GLU A N 1
ATOM 1516 C CA . GLU A 1 185 ? 13.5 -27.594 -15.641 1 73.38 185 GLU A CA 1
ATOM 1517 C C . GLU A 1 185 ? 12.477 -27.609 -14.508 1 73.38 185 GLU A C 1
ATOM 1519 O O . GLU A 1 185 ? 11.461 -28.297 -14.586 1 73.38 185 GLU A O 1
ATOM 1524 N N . LEU A 1 186 ? 12.711 -26.859 -13.562 1 69.75 186 LEU A N 1
ATOM 1525 C CA . LEU A 1 186 ? 11.852 -26.812 -12.383 1 69.75 186 LEU A CA 1
ATOM 1526 C C . LEU A 1 186 ? 10.539 -26.094 -12.695 1 69.75 186 LEU A C 1
ATOM 1528 O O . LEU A 1 186 ? 9.492 -26.453 -12.156 1 69.75 186 LEU A O 1
ATOM 1532 N N . VAL A 1 187 ? 10.641 -25.203 -13.625 1 68.69 187 VAL A N 1
ATOM 1533 C CA . VAL A 1 187 ? 9.508 -24.312 -13.859 1 68.69 187 VAL A CA 1
ATOM 1534 C C . VAL A 1 187 ? 8.578 -24.922 -14.906 1 68.69 187 VAL A C 1
ATOM 1536 O O . VAL A 1 187 ? 7.355 -24.844 -14.789 1 68.69 187 VAL A O 1
ATOM 1539 N N . LEU A 1 188 ? 9.117 -25.609 -15.75 1 67.62 188 LEU A N 1
ATOM 1540 C CA . LEU A 1 188 ? 8.352 -26.047 -16.906 1 67.62 188 LEU A CA 1
ATOM 1541 C C . LEU A 1 188 ? 7.785 -27.438 -16.703 1 67.62 188 LEU A C 1
ATOM 1543 O O . LEU A 1 188 ? 6.75 -27.781 -17.281 1 67.62 188 LEU A O 1
ATOM 1547 N N . GLY A 1 189 ? 8.344 -28.203 -15.914 1 64.19 189 GLY A N 1
ATOM 1548 C CA . GLY A 1 189 ? 8.07 -29.625 -15.844 1 64.19 189 GLY A CA 1
ATOM 1549 C C . GLY A 1 189 ? 6.68 -29.953 -15.336 1 64.19 189 GLY A C 1
ATOM 1550 O O . GLY A 1 189 ? 6.129 -31 -15.641 1 64.19 189 GLY A O 1
ATOM 1551 N N . GLU A 1 190 ? 5.941 -29.047 -14.805 1 67.12 190 GLU A N 1
ATOM 1552 C CA . GLU A 1 190 ? 4.688 -29.469 -14.188 1 67.12 190 GLU A CA 1
ATOM 1553 C C . GLU A 1 190 ? 3.502 -28.688 -14.75 1 67.12 190 GLU A C 1
ATOM 1555 O O . GLU A 1 190 ? 2.367 -28.859 -14.305 1 67.12 190 GLU A O 1
ATOM 1560 N N . GLY A 1 191 ? 3.742 -28.031 -15.875 1 79.88 191 GLY A N 1
ATOM 1561 C CA . GLY A 1 191 ? 2.656 -27.25 -16.453 1 79.88 191 GLY A CA 1
ATOM 1562 C C . GLY A 1 191 ? 2.193 -26.125 -15.555 1 79.88 191 GLY A C 1
ATOM 1563 O O . GLY A 1 191 ? 1.122 -25.547 -15.773 1 79.88 191 GLY A O 1
ATOM 1564 N N . ASP A 1 192 ? 2.924 -25.922 -14.57 1 87.88 192 ASP A N 1
ATOM 1565 C CA . ASP A 1 192 ? 2.557 -24.891 -13.609 1 87.88 192 ASP A CA 1
ATOM 1566 C C . ASP A 1 192 ? 2.846 -23.5 -14.172 1 87.88 192 ASP A C 1
ATOM 1568 O O . ASP A 1 192 ? 2.314 -22.5 -13.672 1 87.88 192 ASP A O 1
ATOM 1572 N N . LEU A 1 193 ? 3.623 -23.5 -15.195 1 89.62 193 LEU A N 1
ATOM 1573 C CA . LEU A 1 193 ? 3.947 -22.234 -15.836 1 89.62 193 LEU A CA 1
ATOM 1574 C C . LEU A 1 193 ? 3.635 -22.281 -17.328 1 89.62 193 LEU A C 1
ATOM 1576 O O . LEU A 1 193 ? 3.766 -23.344 -17.969 1 89.62 193 LEU A O 1
ATOM 1580 N N . MET A 1 194 ? 3.193 -21.219 -17.812 1 88.12 194 MET A N 1
ATOM 1581 C CA . MET A 1 194 ? 2.951 -21.031 -19.234 1 88.12 194 MET A CA 1
ATOM 1582 C C . MET A 1 194 ? 3.758 -19.859 -19.781 1 88.12 194 MET A C 1
ATOM 1584 O O . MET A 1 194 ? 4.02 -18.891 -19.047 1 88.12 194 MET A O 1
ATOM 1588 N N . GLN A 1 195 ? 4.109 -20 -20.984 1 88.75 195 GLN A N 1
ATOM 1589 C CA . GLN A 1 195 ? 4.82 -18.891 -21.609 1 88.75 195 GLN A CA 1
ATOM 1590 C C . GLN A 1 195 ? 3.887 -18.078 -22.5 1 88.75 195 GLN A C 1
ATOM 1592 O O . GLN A 1 195 ? 3.133 -18.641 -23.297 1 88.75 195 GLN A O 1
ATOM 1597 N N . ASP A 1 196 ? 3.924 -16.797 -22.391 1 89.06 196 ASP A N 1
ATOM 1598 C CA . ASP A 1 196 ? 3.086 -15.922 -23.203 1 89.06 196 ASP A CA 1
ATOM 1599 C C . ASP A 1 196 ? 3.84 -15.422 -24.438 1 89.06 196 ASP A C 1
ATOM 1601 O O . ASP A 1 196 ? 5.031 -15.695 -24.594 1 89.06 196 ASP A O 1
ATOM 1605 N N . THR A 1 197 ? 3.121 -14.711 -25.312 1 86.69 197 THR A N 1
ATOM 1606 C CA . THR A 1 197 ? 3.658 -14.242 -26.594 1 86.69 197 THR A CA 1
ATOM 1607 C C . THR A 1 197 ? 4.789 -13.242 -26.375 1 86.69 197 THR A C 1
ATOM 1609 O O . THR A 1 197 ? 5.684 -13.109 -27.203 1 86.69 197 THR A O 1
ATOM 1612 N N . ASP A 1 198 ? 4.82 -12.602 -25.266 1 89.56 198 ASP A N 1
ATOM 1613 C CA . ASP A 1 198 ? 5.852 -11.617 -24.984 1 89.56 198 ASP A CA 1
ATOM 1614 C C . ASP A 1 198 ? 7.098 -12.273 -24.391 1 89.56 198 ASP A C 1
ATOM 1616 O O . ASP A 1 198 ? 8.086 -11.602 -24.094 1 89.56 198 ASP A O 1
ATOM 1620 N N . GLY A 1 199 ? 7.055 -13.547 -24.156 1 89.06 199 GLY A N 1
ATOM 1621 C CA . GLY A 1 199 ? 8.219 -14.297 -23.703 1 89.06 199 GLY A CA 1
ATOM 1622 C C . GLY A 1 199 ? 8.234 -14.523 -22.203 1 89.06 199 GLY A C 1
ATOM 1623 O O . GLY A 1 199 ? 9.016 -15.336 -21.719 1 89.06 199 GLY A O 1
ATOM 1624 N N . TYR A 1 200 ? 7.383 -13.875 -21.516 1 91.06 200 TYR A N 1
ATOM 1625 C CA . TYR A 1 200 ? 7.344 -14.055 -20.078 1 91.06 200 TYR A CA 1
ATOM 1626 C C . TYR A 1 200 ? 6.578 -15.32 -19.703 1 91.06 200 TYR A C 1
ATOM 1628 O O . TYR A 1 200 ? 5.641 -15.711 -20.406 1 91.06 200 TYR A O 1
ATOM 1636 N N . PHE A 1 201 ? 7.051 -15.875 -18.672 1 91.88 201 PHE A N 1
ATOM 1637 C CA . PHE A 1 201 ? 6.32 -16.984 -18.078 1 91.88 201 PHE A CA 1
ATOM 1638 C C . PHE A 1 201 ? 5.352 -16.5 -17.016 1 91.88 201 PHE A C 1
ATOM 1640 O O . PHE A 1 201 ? 5.629 -15.516 -16.312 1 91.88 201 PHE A O 1
ATOM 1647 N N . TYR A 1 202 ? 4.207 -17.125 -16.969 1 93.81 202 TYR A N 1
ATOM 1648 C CA . TYR A 1 202 ? 3.24 -16.797 -15.93 1 93.81 202 TYR A CA 1
ATOM 1649 C C . TYR A 1 202 ? 2.676 -18.062 -15.289 1 93.81 202 TYR A C 1
ATOM 1651 O O . TYR A 1 202 ? 2.756 -19.141 -15.875 1 93.81 202 TYR A O 1
ATOM 1659 N N . ILE A 1 203 ? 2.223 -17.953 -14.117 1 93.75 203 ILE A N 1
ATOM 1660 C CA . ILE A 1 203 ? 1.675 -19.078 -13.352 1 93.75 203 ILE A CA 1
ATOM 1661 C C . ILE A 1 203 ? 0.339 -19.5 -13.953 1 93.75 203 ILE A C 1
ATOM 1663 O O . ILE A 1 203 ? -0.545 -18.672 -14.18 1 93.75 203 ILE A O 1
ATOM 1667 N N . ASN A 1 204 ? 0.217 -20.781 -14.211 1 92.62 204 ASN A N 1
ATOM 1668 C CA . ASN A 1 204 ? -0.994 -21.375 -14.773 1 92.62 204 ASN A CA 1
ATOM 1669 C C . ASN A 1 204 ? -2.041 -21.641 -13.695 1 92.62 204 ASN A C 1
ATOM 1671 O O . ASN A 1 204 ? -2.211 -22.781 -13.266 1 92.62 204 ASN A O 1
ATOM 1675 N N . TYR A 1 205 ? -2.811 -20.609 -13.422 1 90.44 205 TYR A N 1
ATOM 1676 C CA . TYR A 1 205 ? -3.711 -20.719 -12.281 1 90.44 205 TYR A CA 1
ATOM 1677 C C . TYR A 1 205 ? -5 -21.438 -12.672 1 90.44 205 TYR A C 1
ATOM 1679 O O . TYR A 1 205 ? -5.789 -21.812 -11.805 1 90.44 205 TYR A O 1
ATOM 1687 N N . ILE A 1 206 ? -5.227 -21.719 -13.914 1 87.38 206 ILE A N 1
ATOM 1688 C CA . ILE A 1 206 ? -6.461 -22.406 -14.289 1 87.38 206 ILE A CA 1
ATOM 1689 C C . ILE A 1 206 ? -6.184 -23.875 -14.539 1 87.38 206 ILE A C 1
ATOM 1691 O O . ILE A 1 206 ? -7 -24.578 -15.141 1 87.38 206 ILE A O 1
ATOM 1695 N N . LYS A 1 207 ? -4.961 -24.25 -14.117 1 82.94 207 LYS A N 1
ATOM 1696 C CA . LYS A 1 207 ? -4.691 -25.688 -14.133 1 82.94 207 LYS A CA 1
ATOM 1697 C C . LYS A 1 207 ? -5.758 -26.453 -13.367 1 82.94 207 LYS A C 1
ATOM 1699 O O . LYS A 1 207 ? -6.238 -26 -12.328 1 82.94 207 LYS A O 1
ATOM 1704 N N . TRP A 1 208 ? -6.051 -27.578 -13.797 1 67.38 208 TRP A N 1
ATOM 1705 C CA . TRP A 1 208 ? -7.207 -28.344 -13.352 1 67.38 208 TRP A CA 1
ATOM 1706 C C . TRP A 1 208 ? -7.172 -28.562 -11.844 1 67.38 208 TRP A C 1
ATOM 1708 O O . TRP A 1 208 ? -8.18 -28.391 -11.156 1 67.38 208 TRP A O 1
ATOM 1718 N N . LEU A 1 209 ? -6.141 -28.969 -11.391 1 68 209 LEU A N 1
ATOM 1719 C CA . LEU A 1 209 ? -6.035 -29.281 -9.969 1 68 209 LEU A CA 1
ATOM 1720 C C . LEU A 1 209 ? -6.25 -28.031 -9.117 1 68 209 LEU A C 1
ATOM 1722 O O . LEU A 1 209 ? -6.852 -28.109 -8.047 1 68 209 LEU A O 1
ATOM 1726 N N . ASN A 1 210 ? -5.902 -26.984 -9.688 1 74.94 210 ASN A N 1
ATOM 1727 C CA . ASN A 1 210 ? -6.027 -25.734 -8.953 1 74.94 210 ASN A CA 1
ATOM 1728 C C . ASN A 1 210 ? -7.484 -25.281 -8.852 1 74.94 210 ASN A C 1
ATOM 1730 O O . ASN A 1 210 ? -7.941 -24.891 -7.781 1 74.94 210 ASN A O 1
ATOM 1734 N N . ILE A 1 211 ? -8.125 -25.484 -9.891 1 74.5 211 ILE A N 1
ATOM 1735 C CA . ILE A 1 211 ? -9.516 -25.031 -9.938 1 74.5 211 ILE A CA 1
ATOM 1736 C C . ILE A 1 211 ? -10.375 -25.922 -9.039 1 74.5 211 ILE A C 1
ATOM 1738 O O . ILE A 1 211 ? -11.219 -25.422 -8.297 1 74.5 211 ILE A O 1
ATOM 1742 N N . LYS A 1 212 ? -10.062 -27.188 -9.117 1 72.62 212 LYS A N 1
ATOM 1743 C CA . LYS A 1 212 ? -10.812 -28.141 -8.305 1 72.62 212 LYS A CA 1
ATOM 1744 C C . LYS A 1 212 ? -10.664 -27.828 -6.816 1 72.62 212 LYS A C 1
ATOM 1746 O O . LYS A 1 212 ? -11.656 -27.797 -6.082 1 72.62 212 LYS A O 1
ATOM 1751 N N . THR A 1 213 ? -9.562 -27.547 -6.43 1 72.5 213 THR A N 1
ATOM 1752 C CA . THR A 1 213 ? -9.266 -27.312 -5.02 1 72.5 213 THR A CA 1
ATOM 1753 C C . THR A 1 213 ? -9.914 -26.016 -4.543 1 72.5 213 THR A C 1
ATOM 1755 O O . THR A 1 213 ? -10.555 -25.984 -3.494 1 72.5 213 THR A O 1
ATOM 1758 N N . GLU A 1 214 ? -9.852 -25.016 -5.293 1 76.94 214 GLU A N 1
ATOM 1759 C CA . GLU A 1 214 ? -10.297 -23.688 -4.859 1 76.94 214 GLU A CA 1
ATOM 1760 C C . GLU A 1 214 ? -11.812 -23.562 -4.941 1 76.94 214 GLU A C 1
ATOM 1762 O O . GLU A 1 214 ? -12.43 -22.891 -4.105 1 76.94 214 GLU A O 1
ATOM 1767 N N . PHE A 1 215 ? -12.344 -24.219 -5.949 1 78.06 215 PHE A N 1
ATOM 1768 C CA . PHE A 1 215 ? -13.789 -24.125 -6.117 1 78.06 215 PHE A CA 1
ATOM 1769 C C . PHE A 1 215 ? -14.508 -25.188 -5.305 1 78.06 215 PHE A C 1
ATOM 1771 O O . PHE A 1 215 ? -15.727 -25.141 -5.133 1 78.06 215 PHE A O 1
ATOM 1778 N N . GLY A 1 216 ? -13.695 -26.016 -4.699 1 73.75 216 GLY A N 1
ATOM 1779 C CA . GLY A 1 216 ? -14.266 -27.047 -3.838 1 73.75 216 GLY A CA 1
ATOM 1780 C C . GLY A 1 216 ? -15.234 -27.953 -4.559 1 73.75 216 GLY A C 1
ATOM 1781 O O . GLY A 1 216 ? -16.281 -28.312 -4.016 1 73.75 216 GLY A O 1
ATOM 1782 N N . SER A 1 217 ? -15.117 -28.156 -5.781 1 75.44 217 SER A N 1
ATOM 1783 C CA . SER A 1 217 ? -16 -29 -6.586 1 75.44 217 SER A CA 1
ATOM 1784 C C . SER A 1 217 ? -15.219 -29.938 -7.496 1 75.44 217 SER A C 1
ATOM 1786 O O . SER A 1 217 ? -13.984 -29.969 -7.43 1 75.44 217 SER A O 1
ATOM 1788 N N . ASP A 1 218 ? -15.977 -30.781 -8.148 1 77.12 218 ASP A N 1
ATOM 1789 C CA . ASP A 1 218 ? -15.297 -31.641 -9.102 1 77.12 218 ASP A CA 1
ATOM 1790 C C . ASP A 1 218 ? -14.805 -30.844 -10.312 1 77.12 218 ASP A C 1
ATOM 1792 O O . ASP A 1 218 ? -15.188 -29.688 -10.484 1 77.12 218 ASP A O 1
ATOM 1796 N N . PHE A 1 219 ? -14.008 -31.469 -11.016 1 73.5 219 PHE A N 1
ATOM 1797 C CA . PHE A 1 219 ? -13.297 -30.828 -12.117 1 73.5 219 PHE A CA 1
ATOM 1798 C C . PHE A 1 219 ? -14.281 -30.219 -13.109 1 73.5 219 PHE A C 1
ATOM 1800 O O . PHE A 1 219 ? -14.172 -29.031 -13.453 1 73.5 219 PHE A O 1
ATOM 1807 N N . CYS A 1 220 ? -15.188 -30.938 -13.469 1 74.62 220 CYS A N 1
ATOM 1808 C CA . CYS A 1 220 ? -16.125 -30.516 -14.508 1 74.62 220 CYS A CA 1
ATOM 1809 C C . CYS A 1 220 ? -16.938 -29.312 -14.047 1 74.62 220 CYS A C 1
ATOM 1811 O O . CYS A 1 220 ? -17.094 -28.344 -14.773 1 74.62 220 CYS A O 1
ATOM 1813 N N . LYS A 1 221 ? -17.312 -29.406 -12.859 1 82.25 221 LYS A N 1
ATOM 1814 C CA . LYS A 1 221 ? -18.141 -28.328 -12.32 1 82.25 221 LYS A CA 1
ATOM 1815 C C . LYS A 1 221 ? -17.328 -27.062 -12.133 1 82.25 221 LYS A C 1
ATOM 1817 O O . LYS A 1 221 ? -17.812 -25.953 -12.422 1 82.25 221 LYS A O 1
ATOM 1822 N N . ALA A 1 222 ? -16.141 -27.25 -11.695 1 82.88 222 ALA A N 1
ATOM 1823 C CA . ALA A 1 222 ? -15.281 -26.094 -11.461 1 82.88 222 ALA A CA 1
ATOM 1824 C C . ALA A 1 222 ? -14.93 -25.406 -12.773 1 82.88 222 ALA A C 1
ATOM 1826 O O . ALA A 1 222 ? -14.938 -24.172 -12.852 1 82.88 222 ALA A O 1
ATOM 1827 N N . HIS A 1 223 ? -14.695 -26.203 -13.703 1 83.12 223 HIS A N 1
ATOM 1828 C CA . HIS A 1 223 ? -14.375 -25.656 -15.023 1 83.12 223 HIS A CA 1
ATOM 1829 C C . HIS A 1 223 ? -15.57 -24.938 -15.633 1 83.12 223 HIS A C 1
ATOM 1831 O O . HIS A 1 223 ? -15.406 -23.906 -16.281 1 83.12 223 HIS A O 1
ATOM 1837 N N . HIS A 1 224 ? -16.625 -25.531 -15.438 1 86.31 224 HIS A N 1
ATOM 1838 C CA . HIS A 1 224 ? -17.859 -24.906 -15.945 1 86.31 224 HIS A CA 1
ATOM 1839 C C . HIS A 1 224 ? -18.125 -23.594 -15.234 1 86.31 224 HIS A C 1
ATOM 1841 O O . HIS A 1 224 ? -18.547 -22.609 -15.875 1 86.31 224 HIS A O 1
ATOM 1847 N N . GLN A 1 225 ? -17.922 -23.656 -14.031 1 87.94 225 GLN A N 1
ATOM 1848 C CA . GLN A 1 225 ? -18.125 -22.438 -13.258 1 87.94 225 GLN A CA 1
ATOM 1849 C C . GLN A 1 225 ? -17.219 -21.312 -13.742 1 87.94 225 GLN A C 1
ATOM 1851 O O . GLN A 1 225 ? -17.641 -20.156 -13.875 1 87.94 225 GLN A O 1
ATOM 1856 N N . LEU A 1 226 ? -16.016 -21.656 -13.969 1 90.12 226 LEU A N 1
ATOM 1857 C CA . LEU A 1 226 ? -15.055 -20.672 -14.469 1 90.12 226 LEU A CA 1
ATOM 1858 C C . LEU A 1 226 ? -15.477 -20.141 -15.828 1 90.12 226 LEU A C 1
ATOM 1860 O O . LEU A 1 226 ? -15.422 -18.922 -16.078 1 90.12 226 LEU A O 1
ATOM 1864 N N . ARG A 1 227 ? -15.852 -21.031 -16.641 1 91.12 227 ARG A N 1
ATOM 1865 C CA . ARG A 1 227 ? -16.344 -20.625 -17.953 1 91.12 227 ARG A CA 1
ATOM 1866 C C . ARG A 1 227 ? -17.5 -19.641 -17.828 1 91.12 227 ARG A C 1
ATOM 1868 O O . ARG A 1 227 ? -17.531 -18.641 -18.547 1 91.12 227 ARG A O 1
ATOM 1875 N N . GLU A 1 228 ? -18.406 -19.953 -16.984 1 93.5 228 GLU A N 1
ATOM 1876 C CA . GLU A 1 228 ? -19.578 -19.109 -16.797 1 93.5 228 GLU A CA 1
ATOM 1877 C C . GLU A 1 228 ? -19.172 -17.719 -16.297 1 93.5 228 GLU A C 1
ATOM 1879 O O . GLU A 1 228 ? -19.75 -16.719 -16.719 1 93.5 228 GLU A O 1
ATOM 1884 N N . ILE A 1 229 ? -18.266 -17.672 -15.445 1 93.25 229 ILE A N 1
ATOM 1885 C CA . ILE A 1 229 ? -17.781 -16.406 -14.914 1 93.25 229 ILE A CA 1
ATOM 1886 C C . ILE A 1 229 ? -17.188 -15.562 -16.047 1 93.25 229 ILE A C 1
ATOM 1888 O O . ILE A 1 229 ? -17.516 -14.383 -16.188 1 93.25 229 ILE A O 1
ATOM 1892 N N . ILE A 1 230 ? -16.422 -16.156 -16.859 1 95.31 230 ILE A N 1
ATOM 1893 C CA . ILE A 1 230 ? -15.742 -15.469 -17.953 1 95.31 230 ILE A CA 1
ATOM 1894 C C . ILE A 1 230 ? -16.766 -14.953 -18.953 1 95.31 230 ILE A C 1
ATOM 1896 O O . ILE A 1 230 ? -16.766 -13.773 -19.312 1 95.31 230 ILE A O 1
ATOM 1900 N N . VAL A 1 231 ? -17.641 -15.852 -19.312 1 96 231 VAL A N 1
ATOM 1901 C CA . VAL A 1 231 ? -18.641 -15.523 -20.328 1 96 231 VAL A CA 1
ATOM 1902 C C . VAL A 1 231 ? -19.547 -14.406 -19.828 1 96 231 VAL A C 1
ATOM 1904 O O . VAL A 1 231 ? -19.875 -13.477 -20.562 1 96 231 VAL A O 1
ATOM 1907 N N . ARG A 1 232 ? -19.984 -14.508 -18.656 1 95.94 232 ARG A N 1
ATOM 1908 C CA . ARG A 1 232 ? -20.859 -13.508 -18.078 1 95.94 232 ARG A CA 1
ATOM 1909 C C . ARG A 1 232 ? -20.188 -12.133 -18.062 1 95.94 232 ARG A C 1
ATOM 1911 O O . ARG A 1 232 ? -20.812 -11.133 -18.422 1 95.94 232 ARG A O 1
ATOM 1918 N N . ASN A 1 233 ? -18.953 -12.023 -17.656 1 95.44 233 ASN A N 1
ATOM 1919 C CA . ASN A 1 233 ? -18.25 -10.742 -17.594 1 95.44 233 ASN A CA 1
ATOM 1920 C C . ASN A 1 233 ? -18.016 -10.164 -18.984 1 95.44 233 ASN A C 1
ATOM 1922 O O . ASN A 1 233 ? -18.109 -8.953 -19.188 1 95.44 233 ASN A O 1
ATOM 1926 N N . ILE A 1 234 ? -17.75 -11.023 -19.906 1 95.94 234 ILE A N 1
ATOM 1927 C CA . ILE A 1 234 ? -17.562 -10.578 -21.281 1 95.94 234 ILE A CA 1
ATOM 1928 C C . ILE A 1 234 ? -18.859 -9.984 -21.828 1 95.94 234 ILE A C 1
ATOM 1930 O O . ILE A 1 234 ? -18.859 -8.922 -22.438 1 95.94 234 ILE A O 1
ATOM 1934 N N . LYS A 1 235 ? -19.906 -10.656 -21.547 1 96.06 235 LYS A N 1
ATOM 1935 C CA . LYS A 1 235 ? -21.203 -10.203 -22.016 1 96.06 235 LYS A CA 1
ATOM 1936 C C . LYS A 1 235 ? -21.578 -8.867 -21.375 1 96.06 235 LYS A C 1
ATOM 1938 O O . LYS A 1 235 ? -21.984 -7.934 -22.078 1 96.06 235 LYS A O 1
ATOM 1943 N N . VAL A 1 236 ? -21.453 -8.758 -20.125 1 94.81 236 VAL A N 1
ATOM 1944 C CA . VAL A 1 236 ? -21.859 -7.566 -19.375 1 94.81 236 VAL A CA 1
ATOM 1945 C C . VAL A 1 236 ? -20.984 -6.379 -19.781 1 94.81 236 VAL A C 1
ATOM 1947 O O . VAL A 1 236 ? -21.5 -5.297 -20.078 1 94.81 236 VAL A O 1
ATOM 1950 N N . LEU A 1 237 ? -19.75 -6.539 -19.812 1 94.19 237 LEU A N 1
ATOM 1951 C CA . LEU A 1 237 ? -18.828 -5.457 -20.141 1 94.19 237 LEU A CA 1
ATOM 1952 C C . LEU A 1 237 ? -18.969 -5.051 -21.609 1 94.19 237 LEU A C 1
ATOM 1954 O O . LEU A 1 237 ? -18.844 -3.869 -21.938 1 94.19 237 LEU A O 1
ATOM 1958 N N . GLY A 1 238 ? -19.156 -6.098 -22.391 1 93.88 238 GLY A N 1
ATOM 1959 C CA . GLY A 1 238 ? -19.438 -5.809 -23.797 1 93.88 238 GLY A CA 1
ATOM 1960 C C . GLY A 1 238 ? -20.672 -4.941 -24 1 93.88 238 GLY A C 1
ATOM 1961 O O . GLY A 1 238 ? -20.641 -3.98 -24.766 1 93.88 238 GLY A O 1
ATOM 1962 N N . ALA A 1 239 ? -21.672 -5.211 -23.297 1 95.62 239 ALA A N 1
ATOM 1963 C CA . ALA A 1 239 ? -22.906 -4.453 -23.375 1 95.62 239 ALA A CA 1
ATOM 1964 C C . ALA A 1 239 ? -22.719 -3.029 -22.859 1 95.62 239 ALA A C 1
ATOM 1966 O O . ALA A 1 239 ? -23.359 -2.094 -23.359 1 95.62 239 ALA A O 1
ATOM 1967 N N . GLN A 1 240 ? -21.859 -2.816 -21.922 1 94.06 240 GLN A N 1
ATOM 1968 C CA . GLN A 1 240 ? -21.609 -1.519 -21.297 1 94.06 240 GLN A CA 1
ATOM 1969 C C . GLN A 1 240 ? -20.594 -0.708 -22.078 1 94.06 240 GLN A C 1
ATOM 1971 O O . GLN A 1 240 ? -20.391 0.479 -21.812 1 94.06 240 GLN A O 1
ATOM 1976 N N . GLY A 1 241 ? -19.938 -1.28 -22.969 1 92.69 241 GLY A N 1
ATOM 1977 C CA . GLY A 1 241 ? -18.938 -0.595 -23.797 1 92.69 241 GLY A CA 1
ATOM 1978 C C . GLY A 1 241 ? -17.641 -0.327 -23.062 1 92.69 241 GLY A C 1
ATOM 1979 O O . GLY A 1 241 ? -16.938 0.628 -23.375 1 92.69 241 GLY A O 1
ATOM 1980 N N . LYS A 1 242 ? -17.391 -1.062 -22.031 1 92.06 242 LYS A N 1
ATOM 1981 C CA . LYS A 1 242 ? -16.141 -0.923 -21.281 1 92.06 242 LYS A CA 1
ATOM 1982 C C . LYS A 1 242 ? -15.008 -1.693 -21.938 1 92.06 242 LYS A C 1
ATOM 1984 O O . LYS A 1 242 ? -14.578 -2.736 -21.438 1 92.06 242 LYS A O 1
ATOM 1989 N N . VAL A 1 243 ? -14.391 -1.137 -22.906 1 91.94 243 VAL A N 1
ATOM 1990 C CA . VAL A 1 243 ? -13.492 -1.806 -23.844 1 91.94 243 VAL A CA 1
ATOM 1991 C C . VAL A 1 243 ? -12.211 -2.217 -23.141 1 91.94 243 VAL A C 1
ATOM 1993 O O . VAL A 1 243 ? -11.688 -3.309 -23.359 1 91.94 243 VAL A O 1
ATOM 1996 N N . TYR A 1 244 ? -11.734 -1.355 -22.297 1 89 244 TYR A N 1
ATOM 1997 C CA . TYR A 1 244 ? -10.469 -1.63 -21.641 1 89 244 TYR A CA 1
ATOM 1998 C C . TYR A 1 244 ? -10.594 -2.807 -20.672 1 89 244 TYR A C 1
ATOM 2000 O O . TYR A 1 244 ? -9.734 -3.688 -20.641 1 89 244 TYR A O 1
ATOM 2008 N N . GLU A 1 245 ? -11.602 -2.797 -20 1 91.44 245 GLU A N 1
ATOM 2009 C CA . GLU A 1 245 ? -11.859 -3.91 -19.094 1 91.44 245 GLU A CA 1
ATOM 2010 C C . GLU A 1 245 ? -12.18 -5.188 -19.859 1 91.44 245 GLU A C 1
ATOM 2012 O O . GLU A 1 245 ? -11.75 -6.277 -19.469 1 91.44 245 GLU A O 1
ATOM 2017 N N . LEU A 1 246 ? -12.914 -5.051 -20.906 1 94.31 246 LEU A N 1
ATOM 2018 C CA . LEU A 1 246 ? -13.328 -6.176 -21.75 1 94.31 246 LEU A CA 1
ATOM 2019 C C . LEU A 1 246 ? -12.109 -6.918 -22.297 1 94.31 246 LEU A C 1
ATOM 2021 O O . LEU A 1 246 ? -12.102 -8.148 -22.344 1 94.31 246 LEU A O 1
ATOM 2025 N N . GLN A 1 247 ? -11.141 -6.234 -22.672 1 94.06 247 GLN A N 1
ATOM 2026 C CA . GLN A 1 247 ? -9.938 -6.824 -23.25 1 94.06 247 GLN A CA 1
ATOM 2027 C C . GLN A 1 247 ? -9.281 -7.797 -22.266 1 94.06 247 GLN A C 1
ATOM 2029 O O . GLN A 1 247 ? -8.734 -8.82 -22.672 1 94.06 247 GLN A O 1
ATOM 2034 N N . LYS A 1 248 ? -9.312 -7.492 -21.062 1 94.56 248 LYS A N 1
ATOM 2035 C CA . LYS A 1 248 ? -8.703 -8.352 -20.047 1 94.56 248 LYS A CA 1
ATOM 2036 C C . LYS A 1 248 ? -9.469 -9.664 -19.906 1 94.56 248 LYS A C 1
ATOM 2038 O O . LYS A 1 248 ? -8.867 -10.727 -19.781 1 94.56 248 LYS A O 1
ATOM 2043 N N . TRP A 1 249 ? -10.695 -9.602 -19.953 1 95.88 249 TRP A N 1
ATOM 2044 C CA . TRP A 1 249 ? -11.516 -10.805 -19.859 1 95.88 249 TRP A CA 1
ATOM 2045 C C . TRP A 1 249 ? -11.414 -11.633 -21.125 1 95.88 249 TRP A C 1
ATOM 2047 O O . TRP A 1 249 ? -11.469 -12.867 -21.078 1 95.88 249 TRP A O 1
ATOM 2057 N N . GLU A 1 250 ? -11.266 -10.969 -22.188 1 95.31 250 GLU A N 1
ATOM 2058 C CA . GLU A 1 250 ? -11.07 -11.68 -23.438 1 95.31 250 GLU A CA 1
ATOM 2059 C C . GLU A 1 250 ? -9.742 -12.438 -23.438 1 95.31 250 GLU A C 1
ATOM 2061 O O . GLU A 1 250 ? -9.664 -13.547 -23.969 1 95.31 250 GLU A O 1
ATOM 2066 N N . TRP A 1 251 ? -8.82 -11.828 -22.906 1 94.25 251 TRP A N 1
ATOM 2067 C CA . TRP A 1 251 ? -7.551 -12.539 -22.75 1 94.25 251 TRP A CA 1
ATOM 2068 C C . TRP A 1 251 ? -7.73 -13.805 -21.938 1 94.25 251 TRP A C 1
ATOM 2070 O O . TRP A 1 251 ? -7.172 -14.852 -22.266 1 94.25 251 TRP A O 1
ATOM 2080 N N . LEU A 1 252 ? -8.438 -13.672 -20.875 1 94.44 252 LEU A N 1
ATOM 2081 C CA . LEU A 1 252 ? -8.688 -14.828 -20 1 94.44 252 LEU A CA 1
ATOM 2082 C C . LEU A 1 252 ? -9.461 -15.906 -20.75 1 94.44 252 LEU A C 1
ATOM 2084 O O . LEU A 1 252 ? -9.234 -17.094 -20.531 1 94.44 252 LEU A O 1
ATOM 2088 N N . ALA A 1 253 ? -10.352 -15.484 -21.594 1 94.5 253 ALA A N 1
ATOM 2089 C CA . ALA A 1 253 ? -11.102 -16.438 -22.406 1 94.5 253 ALA A CA 1
ATOM 2090 C C . ALA A 1 253 ? -10.164 -17.219 -23.328 1 94.5 253 ALA A C 1
ATOM 2092 O O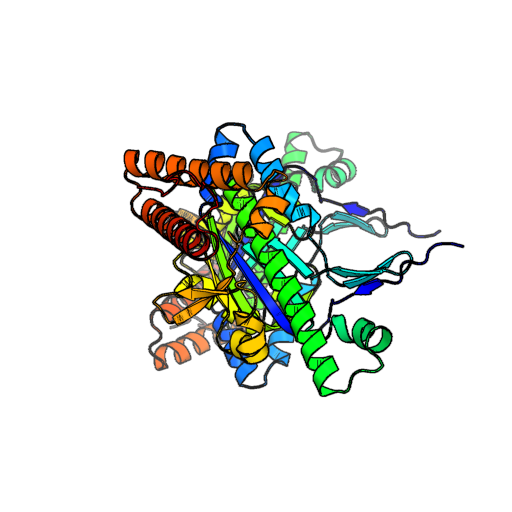 . ALA A 1 253 ? -10.305 -18.438 -23.469 1 94.5 253 ALA A O 1
ATOM 2093 N N . LEU A 1 254 ? -9.289 -16.516 -23.906 1 91.69 254 LEU A N 1
ATOM 2094 C CA . LEU A 1 254 ? -8.312 -17.172 -24.781 1 91.69 254 LEU A CA 1
ATOM 2095 C C . LEU A 1 254 ? -7.43 -18.125 -23.984 1 91.69 254 LEU A C 1
ATOM 2097 O O . LEU A 1 254 ? -7.125 -19.219 -24.453 1 91.69 254 LEU A O 1
ATOM 2101 N N . TYR A 1 255 ? -7.051 -17.641 -22.891 1 91.12 255 TYR A N 1
ATOM 2102 C CA . TYR A 1 255 ? -6.273 -18.469 -21.984 1 91.12 255 TYR A CA 1
ATOM 2103 C C . TYR A 1 255 ? -7.039 -19.734 -21.594 1 91.12 255 TYR A C 1
ATOM 2105 O O . TYR A 1 255 ? -6.492 -20.828 -21.672 1 91.12 255 TYR A O 1
ATOM 2113 N N . PHE A 1 256 ? -8.25 -19.609 -21.25 1 90.94 256 PHE A N 1
ATOM 2114 C CA . PHE A 1 256 ? -9.125 -20.703 -20.891 1 90.94 256 PHE A CA 1
ATOM 2115 C C . PHE A 1 256 ? -9.25 -21.703 -22.047 1 90.94 256 PHE A C 1
ATOM 2117 O O . PHE A 1 256 ? -9.133 -22.906 -21.844 1 90.94 256 PHE A O 1
ATOM 2124 N N . ASN A 1 257 ? -9.406 -21.188 -23.219 1 89.62 257 ASN A N 1
ATOM 2125 C CA . ASN A 1 257 ? -9.555 -22.016 -24.406 1 89.62 257 ASN A CA 1
ATOM 2126 C C . ASN A 1 257 ? -8.273 -22.781 -24.734 1 89.62 257 ASN A C 1
ATOM 2128 O O . ASN A 1 257 ? -8.32 -23.938 -25.156 1 89.62 257 ASN A O 1
ATOM 2132 N N . SER A 1 258 ? -7.215 -22.109 -24.547 1 83.75 258 SER A N 1
ATOM 2133 C CA . SER A 1 258 ? -5.934 -22.75 -24.828 1 83.75 258 SER A CA 1
ATOM 2134 C C . SER A 1 258 ? -5.68 -23.906 -23.859 1 83.75 258 SER A C 1
ATOM 2136 O O . SER A 1 258 ? -5.098 -24.922 -24.25 1 83.75 258 SER A O 1
ATOM 2138 N N . HIS A 1 259 ? -6.035 -23.719 -22.719 1 81.06 259 HIS A N 1
ATOM 2139 C CA . HIS A 1 259 ? -5.875 -24.766 -21.719 1 81.06 259 HIS A CA 1
ATOM 2140 C C . HIS A 1 259 ? -6.75 -25.969 -22.047 1 81.06 259 HIS A C 1
ATOM 2142 O O . HIS A 1 259 ? -6.332 -27.125 -21.859 1 81.06 259 HIS A O 1
ATOM 2148 N N . LYS A 1 260 ? -7.887 -25.75 -22.438 1 78.25 260 LYS A N 1
ATOM 2149 C CA . LYS A 1 260 ? -8.812 -26.812 -22.812 1 78.25 260 LYS A CA 1
ATOM 2150 C C . LYS A 1 260 ? -8.297 -27.594 -24.016 1 78.25 260 LYS A C 1
ATOM 2152 O O . LYS A 1 260 ? -8.391 -28.828 -24.062 1 78.25 260 LYS A O 1
ATOM 2157 N N . LYS A 1 261 ? -7.836 -26.859 -24.922 1 76.94 261 LYS A N 1
ATOM 2158 C CA . LYS A 1 261 ? -7.316 -27.5 -26.125 1 76.94 261 LYS A CA 1
ATOM 2159 C C . LYS A 1 261 ? -6.148 -28.422 -25.797 1 76.94 261 LYS A C 1
ATOM 2161 O O . LYS A 1 261 ? -6.055 -29.531 -26.328 1 76.94 261 LYS A O 1
ATOM 2166 N N . ARG A 1 262 ? -5.375 -28.016 -24.953 1 74 262 ARG A N 1
ATOM 2167 C CA . ARG A 1 262 ? -4.227 -28.828 -24.562 1 74 262 ARG A CA 1
ATOM 2168 C C . ARG A 1 262 ? -4.668 -30.094 -23.828 1 74 262 ARG A C 1
ATOM 2170 O O . ARG A 1 262 ? -4.055 -31.156 -24 1 74 262 ARG A O 1
ATOM 2177 N N . ARG A 1 263 ? -5.645 -30.016 -23.109 1 70.75 263 ARG A N 1
ATOM 2178 C CA . ARG A 1 263 ? -6.145 -31.172 -22.375 1 70.75 263 ARG A CA 1
ATOM 2179 C C . ARG A 1 263 ? -6.789 -32.188 -23.312 1 70.75 263 ARG A C 1
ATOM 2181 O O . ARG A 1 263 ? -6.645 -33.406 -23.125 1 70.75 263 ARG A O 1
ATOM 2188 N N . LEU A 1 264 ? -7.5 -31.641 -24.266 1 68.31 264 LEU A N 1
ATOM 2189 C CA . LEU A 1 264 ? -8.156 -32.5 -25.234 1 68.31 264 LEU A CA 1
ATOM 2190 C C . LEU A 1 264 ? -7.133 -33.25 -26.078 1 68.31 264 LEU A C 1
ATOM 2192 O O . LEU A 1 264 ? -7.379 -34.375 -26.484 1 68.31 264 LEU A O 1
ATOM 2196 N N . GLU A 1 265 ? -6.086 -32.531 -26.234 1 68.94 265 GLU A N 1
ATOM 2197 C CA . GLU A 1 265 ? -5.02 -33.188 -26.984 1 68.94 265 GLU A CA 1
ATOM 2198 C C . GLU A 1 265 ? -4.379 -34.312 -26.156 1 68.94 265 GLU A C 1
ATOM 2200 O O . GLU A 1 265 ? -4 -35.344 -26.719 1 68.94 265 GLU A O 1
ATOM 2205 N N . THR A 1 266 ? -4.367 -34.125 -24.844 1 68.38 266 THR A N 1
ATOM 2206 C CA . THR A 1 266 ? -3.717 -35.094 -23.984 1 68.38 266 THR A CA 1
ATOM 2207 C C . THR A 1 266 ? -4.688 -36.219 -23.609 1 68.38 266 THR A C 1
ATOM 2209 O O . THR A 1 266 ? -4.27 -37.344 -23.328 1 68.38 266 THR A O 1
ATOM 2212 N N . ASN A 1 267 ? -5.984 -35.844 -23.453 1 66.38 267 ASN A N 1
ATOM 2213 C CA . ASN A 1 267 ? -6.996 -36.844 -23.125 1 66.38 267 ASN A CA 1
ATOM 2214 C C . ASN A 1 267 ? -8.18 -36.781 -24.094 1 66.38 267 ASN A C 1
ATOM 2216 O O . ASN A 1 267 ? -9.25 -36.281 -23.734 1 66.38 267 ASN A O 1
ATOM 2220 N N . PRO A 1 268 ? -7.996 -37.344 -25.266 1 59.88 268 PRO A N 1
ATOM 2221 C CA . PRO A 1 268 ? -9.023 -37.219 -26.312 1 59.88 268 PRO A CA 1
ATOM 2222 C C . PRO A 1 268 ? -10.352 -37.875 -25.906 1 59.88 268 PRO A C 1
ATOM 2224 O O . PRO A 1 268 ? -11.406 -37.469 -26.391 1 59.88 268 PRO A O 1
ATOM 2227 N N . ASP A 1 269 ? -10.297 -38.844 -25.078 1 57.16 269 ASP A N 1
ATOM 2228 C CA . ASP A 1 269 ? -11.5 -39.562 -24.719 1 57.16 269 ASP A CA 1
ATOM 2229 C C . ASP A 1 269 ? -12.359 -38.781 -23.719 1 57.16 269 ASP A C 1
ATOM 2231 O O . ASP A 1 269 ? -13.484 -39.188 -23.406 1 57.16 269 ASP A O 1
ATOM 2235 N N . GLU A 1 270 ? -11.703 -37.812 -23.125 1 56.25 270 GLU A N 1
ATOM 2236 C CA . GLU A 1 270 ? -12.469 -37.031 -22.141 1 56.25 270 GLU A CA 1
ATOM 2237 C C . GLU A 1 270 ? -13.516 -36.156 -22.828 1 56.25 270 GLU A C 1
ATOM 2239 O O . GLU A 1 270 ? -13.195 -35.438 -23.766 1 56.25 270 GLU A O 1
ATOM 2244 N N . LYS A 1 271 ? -14.734 -36.844 -23.031 1 50.78 271 LYS A N 1
ATOM 2245 C CA . LYS A 1 271 ? -15.906 -36.156 -23.594 1 50.78 271 LYS A CA 1
ATOM 2246 C C . LYS A 1 271 ? -16.031 -34.75 -23.078 1 50.78 271 LYS A C 1
ATOM 2248 O O . LYS A 1 271 ? -16.766 -34.5 -22.109 1 50.78 271 LYS A O 1
ATOM 2253 N N . LEU A 1 272 ? -14.969 -34 -22.984 1 53.47 272 LEU A N 1
ATOM 2254 C CA . LEU A 1 272 ? -15.172 -32.656 -22.5 1 53.47 272 LEU A CA 1
ATOM 2255 C C . LEU A 1 272 ? -15.992 -31.828 -23.5 1 53.47 272 LEU A C 1
ATOM 2257 O O . LEU A 1 272 ? -15.633 -31.734 -24.672 1 53.47 272 LEU A O 1
ATOM 2261 N N . SER A 1 273 ? -17.281 -31.734 -23.406 1 51.44 273 SER A N 1
ATOM 2262 C CA . SER A 1 273 ? -18.219 -30.906 -24.156 1 51.44 273 SER A CA 1
ATOM 2263 C C . SER A 1 273 ? -17.594 -29.594 -24.594 1 51.44 273 SER A C 1
ATOM 2265 O O . SER A 1 273 ? -16.656 -29.109 -23.938 1 51.44 273 SER A O 1
ATOM 2267 N N . SER A 1 274 ? -17.797 -29.141 -25.875 1 54.75 274 SER A N 1
ATOM 2268 C CA . SER A 1 274 ? -17.344 -27.984 -26.656 1 54.75 274 SER A CA 1
ATOM 2269 C C . SER A 1 274 ? -17.344 -26.719 -25.812 1 54.75 274 SER A C 1
ATOM 2271 O O . SER A 1 274 ? -18.266 -25.906 -25.891 1 54.75 274 SER A O 1
ATOM 2273 N N . ASP A 1 275 ? -16.859 -26.719 -24.609 1 67 275 ASP A N 1
ATOM 2274 C CA . ASP A 1 275 ? -16.984 -25.609 -23.656 1 67 275 ASP A CA 1
ATOM 2275 C C . ASP A 1 275 ? -15.969 -24.516 -23.969 1 67 275 ASP A C 1
ATOM 2277 O O . ASP A 1 275 ? -15.492 -23.828 -23.062 1 67 275 ASP A O 1
ATOM 2281 N N . ILE A 1 276 ? -15.625 -24.422 -25.25 1 74.88 276 ILE A N 1
ATOM 2282 C CA . ILE A 1 276 ? -14.789 -23.312 -25.688 1 74.88 276 ILE A CA 1
ATOM 2283 C C . ILE A 1 276 ? -15.586 -22 -25.641 1 74.88 276 ILE A C 1
ATOM 2285 O O . ILE A 1 276 ? -16.766 -21.984 -25.984 1 74.88 276 ILE A O 1
ATOM 2289 N N . ILE A 1 277 ? -14.977 -20.984 -25.078 1 82.69 277 ILE A N 1
ATOM 2290 C CA . ILE A 1 277 ? -15.594 -19.672 -25.016 1 82.69 277 ILE A CA 1
ATOM 2291 C C . ILE A 1 277 ? -15.461 -18.969 -26.359 1 82.69 277 ILE A C 1
ATOM 2293 O O . ILE A 1 277 ? -14.359 -18.891 -26.922 1 82.69 277 ILE A O 1
ATOM 2297 N N . VAL A 1 278 ? -16.719 -18.656 -27.016 1 72.81 278 VAL A N 1
ATOM 2298 C CA . VAL A 1 278 ? -16.734 -18 -28.328 1 72.81 278 VAL A CA 1
ATOM 2299 C C . VAL A 1 278 ? -16.891 -16.5 -28.156 1 72.81 278 VAL A C 1
ATOM 2301 O O . VAL A 1 278 ? -17.594 -16.047 -27.25 1 72.81 278 VAL A O 1
ATOM 2304 N N . MET B 1 1 ? 3.121 -1.83 42.75 1 29.33 1 MET B N 1
ATOM 2305 C CA . MET B 1 1 ? 1.839 -1.724 42.062 1 29.33 1 MET B CA 1
ATOM 2306 C C . MET B 1 1 ? 2.029 -1.794 40.531 1 29.33 1 MET B C 1
ATOM 2308 O O . MET B 1 1 ? 2.809 -1.025 39.969 1 29.33 1 MET B O 1
ATOM 2312 N N . SER B 1 2 ? 1.939 -2.898 39.906 1 37.62 2 SER B N 1
ATOM 2313 C CA . SER B 1 2 ? 2.283 -3.25 38.531 1 37.62 2 SER B CA 1
ATOM 2314 C C . SER B 1 2 ? 1.607 -2.312 37.562 1 37.62 2 SER B C 1
ATOM 2316 O O . SER B 1 2 ? 0.394 -2.105 37.625 1 37.62 2 SER B O 1
ATOM 2318 N N . ASN B 1 3 ? 2.084 -1.143 37.219 1 42.66 3 ASN B N 1
ATOM 2319 C CA . ASN B 1 3 ? 1.605 -0.088 36.344 1 42.66 3 ASN B CA 1
ATOM 2320 C C . ASN B 1 3 ? 0.917 -0.663 35.094 1 42.66 3 ASN B C 1
ATOM 2322 O O . ASN B 1 3 ? 1.582 -1.139 34.188 1 42.66 3 ASN B O 1
ATOM 2326 N N . HIS B 1 4 ? -0.165 -1.299 35.219 1 46.12 4 HIS B N 1
ATOM 2327 C CA . HIS B 1 4 ? -0.989 -2.002 34.25 1 46.12 4 HIS B CA 1
ATOM 2328 C C . HIS B 1 4 ? -1.365 -1.087 33.094 1 46.12 4 HIS B C 1
ATOM 2330 O O . HIS B 1 4 ? -2.014 -0.057 33.281 1 46.12 4 HIS B O 1
ATOM 2336 N N . GLU B 1 5 ? -0.565 -0.828 32.219 1 55.06 5 GLU B N 1
ATOM 2337 C CA . GLU B 1 5 ? -0.845 -0.16 30.953 1 55.06 5 GLU B CA 1
ATOM 2338 C C . GLU B 1 5 ? -2.047 -0.788 30.25 1 55.06 5 GLU B C 1
ATOM 2340 O O . GLU B 1 5 ? -2.111 -2.01 30.094 1 55.06 5 GLU B O 1
ATOM 2345 N N . THR B 1 6 ? -3.305 -0.19 30.594 1 62.56 6 THR B N 1
ATOM 2346 C CA . THR B 1 6 ? -4.465 -0.64 29.828 1 62.56 6 THR B CA 1
ATOM 2347 C C . THR B 1 6 ? -4.398 -0.133 28.391 1 62.56 6 THR B C 1
ATOM 2349 O O . THR B 1 6 ? -4.027 1.017 28.156 1 62.56 6 THR B O 1
ATOM 2352 N N . LYS B 1 7 ? -4.348 -1.007 27.531 1 65.56 7 LYS B N 1
ATOM 2353 C CA . LYS B 1 7 ? -4.293 -0.705 26.109 1 65.56 7 LYS B CA 1
ATOM 2354 C C . LYS B 1 7 ? -5.617 -1.039 25.422 1 65.56 7 LYS B C 1
ATOM 2356 O O . LYS B 1 7 ? -6.172 -2.119 25.625 1 65.56 7 LYS B O 1
ATOM 2361 N N . LYS B 1 8 ? -6.324 0.15 25 1 73.88 8 LYS B N 1
ATOM 2362 C CA . LYS B 1 8 ? -7.449 -0.042 24.094 1 73.88 8 LYS B CA 1
ATOM 2363 C C . LYS B 1 8 ? -7.008 0.068 22.625 1 73.88 8 LYS B C 1
ATOM 2365 O O . LYS B 1 8 ? -6.438 1.083 22.219 1 73.88 8 LYS B O 1
ATOM 2370 N N . THR B 1 9 ? -7.277 -0.973 21.875 1 76 9 THR B N 1
ATOM 2371 C CA . THR B 1 9 ? -6.859 -0.984 20.469 1 76 9 THR B CA 1
ATOM 2372 C C . THR B 1 9 ? -7.918 -0.326 19.594 1 76 9 THR B C 1
ATOM 2374 O O . THR B 1 9 ? -9.109 -0.404 19.875 1 76 9 THR B O 1
ATOM 2377 N N . PHE B 1 10 ? -7.508 0.358 18.672 1 74.56 10 PHE B N 1
ATOM 2378 C CA . PHE B 1 10 ? -8.406 0.981 17.703 1 74.56 10 PHE B CA 1
ATOM 2379 C C . PHE B 1 10 ? -8.758 0.008 16.578 1 74.56 10 PHE B C 1
ATOM 2381 O O . PHE B 1 10 ? -9.602 0.308 15.734 1 74.56 10 PHE B O 1
ATOM 2388 N N . SER B 1 11 ? -8.148 -1.121 16.594 1 71.69 11 SER B N 1
ATOM 2389 C CA . SER B 1 11 ? -8.414 -2.104 15.539 1 71.69 11 SER B CA 1
ATOM 2390 C C . SER B 1 11 ? -9.844 -2.629 15.625 1 71.69 11 SER B C 1
ATOM 2392 O O . SER B 1 11 ? -10.328 -2.936 16.719 1 71.69 11 SER B O 1
ATOM 2394 N N . THR B 1 12 ? -10.516 -2.516 14.531 1 71.38 12 THR B N 1
ATOM 2395 C CA . THR B 1 12 ? -11.891 -3.012 14.492 1 71.38 12 THR B CA 1
ATOM 2396 C C . THR B 1 12 ? -12.062 -4.012 13.352 1 71.38 12 THR B C 1
ATOM 2398 O O . THR B 1 12 ? -11.336 -3.965 12.359 1 71.38 12 THR B O 1
ATOM 2401 N N . ASP B 1 13 ? -13.008 -4.887 13.484 1 73.12 13 ASP B N 1
ATOM 2402 C CA . ASP B 1 13 ? -13.312 -5.914 12.492 1 73.12 13 ASP B CA 1
ATOM 2403 C C . ASP B 1 13 ? -14.406 -5.453 11.539 1 73.12 13 ASP B C 1
ATOM 2405 O O . ASP B 1 13 ? -15.078 -6.277 10.914 1 73.12 13 ASP B O 1
ATOM 2409 N N . GLN B 1 14 ? -14.656 -4.148 11.578 1 77.31 14 GLN B N 1
ATOM 2410 C CA . GLN B 1 14 ? -15.703 -3.584 10.734 1 77.31 14 GLN B CA 1
ATOM 2411 C C . GLN B 1 14 ? -15.289 -2.225 10.18 1 77.31 14 GLN B C 1
ATOM 2413 O O . GLN B 1 14 ? -14.312 -1.631 10.641 1 77.31 14 GLN B O 1
ATOM 2418 N N . TYR B 1 15 ? -16.047 -1.938 9.188 1 82.81 15 TYR B N 1
ATOM 2419 C CA . TYR B 1 15 ? -15.875 -0.564 8.727 1 82.81 15 TYR B CA 1
ATOM 2420 C C . TYR B 1 15 ? -16.172 0.428 9.844 1 82.81 15 TYR B C 1
ATOM 2422 O O . TYR B 1 15 ? -17.109 0.247 10.609 1 82.81 15 TYR B O 1
ATOM 2430 N N . GLU B 1 16 ? -15.312 1.364 9.906 1 89.62 16 GLU B N 1
ATOM 2431 C CA . GLU B 1 16 ? -15.477 2.453 10.859 1 89.62 16 GLU B CA 1
ATOM 2432 C C . GLU B 1 16 ? -15.141 3.801 10.227 1 89.62 16 GLU B C 1
ATOM 2434 O O . GLU B 1 16 ? -14.211 3.898 9.422 1 89.62 16 GLU B O 1
ATOM 2439 N N . LYS B 1 17 ? -15.969 4.719 10.617 1 92.94 17 LYS B N 1
ATOM 2440 C CA . LYS B 1 17 ? -15.656 6.066 10.164 1 92.94 17 LYS B CA 1
ATOM 2441 C C . LYS B 1 17 ? -14.438 6.625 10.891 1 92.94 17 LYS B C 1
ATOM 2443 O O . LYS B 1 17 ? -14.414 6.68 12.125 1 92.94 17 LYS B O 1
ATOM 2448 N N . ARG B 1 18 ? -13.453 6.988 10.125 1 94.81 18 ARG B N 1
ATOM 2449 C CA . ARG B 1 18 ? -12.203 7.473 10.695 1 94.81 18 ARG B CA 1
ATOM 2450 C C . ARG B 1 18 ? -11.688 8.688 9.93 1 94.81 18 ARG B C 1
ATOM 2452 O O . ARG B 1 18 ? -12.141 8.969 8.82 1 94.81 18 ARG B O 1
ATOM 2459 N N . LEU B 1 19 ? -10.93 9.484 10.633 1 96.5 19 LEU B N 1
ATOM 2460 C CA . LEU B 1 19 ? -10.047 10.414 9.93 1 96.5 19 LEU B CA 1
ATOM 2461 C C . LEU B 1 19 ? -8.906 9.664 9.25 1 96.5 19 LEU B C 1
ATOM 2463 O O . LEU B 1 19 ? -8.227 8.844 9.883 1 96.5 19 LEU B O 1
ATOM 2467 N N . ILE B 1 20 ? -8.766 9.859 7.996 1 96.5 20 ILE B N 1
ATOM 2468 C CA . ILE B 1 20 ? -7.797 9.117 7.195 1 96.5 20 ILE B CA 1
ATOM 2469 C C . ILE B 1 20 ? -6.785 10.078 6.582 1 96.5 20 ILE B C 1
ATOM 2471 O O . ILE B 1 20 ? -7.164 11.055 5.926 1 96.5 20 ILE B O 1
ATOM 2475 N N . ILE B 1 21 ? -5.547 9.828 6.82 1 97.12 21 ILE B N 1
ATOM 2476 C CA . ILE B 1 21 ? -4.449 10.57 6.203 1 97.12 21 ILE B CA 1
ATOM 2477 C C . ILE B 1 21 ? -3.688 9.648 5.25 1 97.12 21 ILE B C 1
ATOM 2479 O O . ILE B 1 21 ? -3.201 8.594 5.652 1 97.12 21 ILE B O 1
ATOM 2483 N N . PHE B 1 22 ? -3.662 9.977 4.055 1 96.38 22 PHE B N 1
ATOM 2484 C CA . PHE B 1 22 ? -2.855 9.281 3.059 1 96.38 22 PHE B CA 1
ATOM 2485 C C . PHE B 1 22 ? -1.754 10.188 2.525 1 96.38 22 PHE B C 1
ATOM 2487 O O . PHE B 1 22 ? -2.031 11.281 2.021 1 96.38 22 PHE B O 1
ATOM 2494 N N . ILE B 1 23 ? -0.532 9.766 2.645 1 96.88 23 ILE B N 1
ATOM 2495 C CA . ILE B 1 23 ? 0.607 10.555 2.182 1 96.88 23 ILE B CA 1
ATOM 2496 C C . ILE B 1 23 ? 1.443 9.727 1.209 1 96.88 23 ILE B C 1
ATOM 2498 O O . ILE B 1 23 ? 1.721 8.547 1.462 1 96.88 23 ILE B O 1
ATOM 2502 N N . ASP B 1 24 ? 1.718 10.258 0.183 1 95.38 24 ASP B N 1
ATOM 2503 C CA . ASP B 1 24 ? 2.615 9.711 -0.827 1 95.38 24 ASP B CA 1
ATOM 2504 C C . ASP B 1 24 ? 3.977 10.398 -0.791 1 95.38 24 ASP B C 1
ATOM 2506 O O . ASP B 1 24 ? 4.055 11.625 -0.852 1 95.38 24 ASP B O 1
ATOM 2510 N N . VAL B 1 25 ? 5.004 9.656 -0.708 1 95.56 25 VAL B N 1
ATOM 2511 C CA . VAL B 1 25 ? 6.359 10.203 -0.741 1 95.56 25 VAL B CA 1
ATOM 2512 C C . VAL B 1 25 ? 6.859 10.25 -2.182 1 95.56 25 VAL B C 1
ATOM 2514 O O . VAL B 1 25 ? 7.262 9.234 -2.742 1 95.56 25 VAL B O 1
ATOM 2517 N N . ILE B 1 26 ? 7.016 11.453 -2.646 1 93.44 26 ILE B N 1
ATOM 2518 C CA . ILE B 1 26 ? 7.402 11.656 -4.035 1 93.44 26 ILE B CA 1
ATOM 2519 C C . ILE B 1 26 ? 8.891 11.367 -4.203 1 93.44 26 ILE B C 1
ATOM 2521 O O . ILE B 1 26 ? 9.719 11.883 -3.451 1 93.44 26 ILE B O 1
ATOM 2525 N N . GLY B 1 27 ? 9.258 10.547 -5.203 1 89.75 27 GLY B N 1
ATOM 2526 C CA . GLY B 1 27 ? 10.648 10.234 -5.5 1 89.75 27 GLY B CA 1
ATOM 2527 C C . GLY B 1 27 ? 11.195 9.102 -4.656 1 89.75 27 GLY B C 1
ATOM 2528 O O . GLY B 1 27 ? 12.391 8.812 -4.699 1 89.75 27 GLY B O 1
ATOM 2529 N N . PHE B 1 28 ? 10.352 8.469 -3.961 1 92.94 28 PHE B N 1
ATOM 2530 C CA . PHE B 1 28 ? 10.766 7.418 -3.045 1 92.94 28 PHE B CA 1
ATOM 2531 C C . PHE B 1 28 ? 11.438 6.277 -3.799 1 92.94 28 PHE B C 1
ATOM 2533 O O . PHE B 1 28 ? 12.484 5.773 -3.375 1 92.94 28 PHE B O 1
ATOM 2540 N N . LYS B 1 29 ? 10.859 5.902 -4.91 1 91.69 29 LYS B N 1
ATOM 2541 C CA . LYS B 1 29 ? 11.422 4.828 -5.723 1 91.69 29 LYS B CA 1
ATOM 2542 C C . LYS B 1 29 ? 12.875 5.129 -6.09 1 91.69 29 LYS B C 1
ATOM 2544 O O . LYS B 1 29 ? 13.758 4.297 -5.879 1 91.69 29 LYS B O 1
ATOM 2549 N N . ASN B 1 30 ? 13.07 6.285 -6.605 1 90.75 30 ASN B N 1
ATOM 2550 C CA . ASN B 1 30 ? 14.422 6.684 -6.988 1 90.75 30 ASN B CA 1
ATOM 2551 C C . ASN B 1 30 ? 15.344 6.785 -5.777 1 90.75 30 ASN B C 1
ATOM 2553 O O . ASN B 1 30 ? 16.531 6.457 -5.863 1 90.75 30 ASN B O 1
ATOM 2557 N N . PHE B 1 31 ? 14.844 7.277 -4.684 1 94.19 31 PHE B N 1
ATOM 2558 C CA . PHE B 1 31 ? 15.586 7.379 -3.432 1 94.19 31 PHE B CA 1
ATOM 2559 C C . PHE B 1 31 ? 16.094 6.012 -2.996 1 94.19 31 PHE B C 1
ATOM 2561 O O . PHE B 1 31 ? 17.281 5.859 -2.656 1 94.19 31 PHE B O 1
ATOM 2568 N N . ILE B 1 32 ? 15.25 4.973 -3.07 1 93.81 32 ILE B N 1
ATOM 2569 C CA . ILE B 1 32 ? 15.602 3.615 -2.668 1 93.81 32 ILE B CA 1
ATOM 2570 C C . ILE B 1 32 ? 16.625 3.037 -3.637 1 93.81 32 ILE B C 1
ATOM 2572 O O . ILE B 1 32 ? 17.672 2.539 -3.217 1 93.81 32 ILE B O 1
ATOM 2576 N N . LEU B 1 33 ? 16.359 3.141 -4.902 1 93.5 33 LEU B N 1
ATOM 2577 C CA . LEU B 1 33 ? 17.188 2.49 -5.918 1 93.5 33 LEU B CA 1
ATOM 2578 C C . LEU B 1 33 ? 18.562 3.131 -5.988 1 93.5 33 LEU B C 1
ATOM 2580 O O . LEU B 1 33 ? 19.578 2.432 -6.098 1 93.5 33 LEU B O 1
ATOM 2584 N N . SER B 1 34 ? 18.594 4.48 -5.938 1 93.81 34 SER B N 1
ATOM 2585 C CA . SER B 1 34 ? 19.859 5.176 -6.031 1 93.81 34 SER B CA 1
ATOM 2586 C C . SER B 1 34 ? 20.75 4.891 -4.82 1 93.81 34 SER B C 1
ATOM 2588 O O . SER B 1 34 ? 21.938 4.586 -4.965 1 93.81 34 SER B O 1
ATOM 2590 N N . ASN B 1 35 ? 20.188 4.992 -3.641 1 93.88 35 ASN B N 1
ATOM 2591 C CA . ASN B 1 35 ? 20.969 4.738 -2.436 1 93.88 35 ASN B CA 1
ATOM 2592 C C . ASN B 1 35 ? 21.375 3.271 -2.328 1 93.88 35 ASN B C 1
ATOM 2594 O O . ASN B 1 35 ? 22.453 2.955 -1.835 1 93.88 35 ASN B O 1
ATOM 2598 N N . TYR B 1 36 ? 20.469 2.418 -2.799 1 91.5 36 TYR B N 1
ATOM 2599 C CA . TYR B 1 36 ? 20.781 0.996 -2.822 1 91.5 36 TYR B CA 1
ATOM 2600 C C . TYR B 1 36 ? 21.953 0.716 -3.768 1 91.5 36 TYR B C 1
ATOM 2602 O O . TYR B 1 36 ? 22.891 0.008 -3.408 1 91.5 36 TYR B O 1
ATOM 2610 N N . LYS B 1 37 ? 21.906 1.236 -4.891 1 92.81 37 LYS B N 1
ATOM 2611 C CA . LYS B 1 37 ? 22.953 1.055 -5.895 1 92.81 37 LYS B CA 1
ATOM 2612 C C . LYS B 1 37 ? 24.281 1.618 -5.414 1 92.81 37 LYS B C 1
ATOM 2614 O O . LYS B 1 37 ? 25.344 1.049 -5.691 1 92.81 37 LYS B O 1
ATOM 2619 N N . ASN B 1 38 ? 24.25 2.703 -4.711 1 94.75 38 ASN B N 1
ATOM 2620 C CA . ASN B 1 38 ? 25.453 3.385 -4.246 1 94.75 38 ASN B CA 1
ATOM 2621 C C . ASN B 1 38 ? 25.953 2.789 -2.936 1 94.75 38 ASN B C 1
ATOM 2623 O O . ASN B 1 38 ? 26.938 3.281 -2.363 1 94.75 38 ASN B O 1
ATOM 2627 N N . GLY B 1 39 ? 25.328 1.826 -2.457 1 92.25 39 GLY B N 1
ATOM 2628 C CA . GLY B 1 39 ? 25.734 1.198 -1.209 1 92.25 39 GLY B CA 1
ATOM 2629 C C . GLY B 1 39 ? 25.422 2.045 0.011 1 92.25 39 GLY B C 1
ATOM 2630 O O . GLY B 1 39 ? 26.094 1.937 1.035 1 92.25 39 GLY B O 1
ATOM 2631 N N . GLU B 1 40 ? 24.5 2.949 -0.108 1 93.75 40 GLU B N 1
ATOM 2632 C CA . GLU B 1 40 ? 24.125 3.85 0.976 1 93.75 40 GLU B CA 1
ATOM 2633 C C . GLU B 1 40 ? 22.844 3.381 1.657 1 93.75 40 GLU B C 1
ATOM 2635 O O . GLU B 1 40 ? 21.906 4.164 1.846 1 93.75 40 GLU B O 1
ATOM 2640 N N . GLU B 1 41 ? 22.828 2.18 2.033 1 89.56 41 GLU B N 1
ATOM 2641 C CA . GLU B 1 41 ? 21.641 1.594 2.658 1 89.56 41 GLU B CA 1
ATOM 2642 C C . GLU B 1 41 ? 21.359 2.24 4.012 1 89.56 41 GLU B C 1
ATOM 2644 O O . GLU B 1 41 ? 20.203 2.283 4.453 1 89.56 41 GLU B O 1
ATOM 2649 N N . GLU B 1 42 ? 22.375 2.754 4.625 1 91.56 42 GLU B N 1
ATOM 2650 C CA . GLU B 1 42 ? 22.203 3.393 5.926 1 91.56 42 GLU B CA 1
ATOM 2651 C C . GLU B 1 42 ? 21.297 4.621 5.824 1 91.56 42 GLU B C 1
ATOM 2653 O O . GLU B 1 42 ? 20.547 4.93 6.75 1 91.56 42 GLU B O 1
ATOM 2658 N N . VAL B 1 43 ? 21.422 5.324 4.73 1 93.75 43 VAL B N 1
ATOM 2659 C CA . VAL B 1 43 ? 20.578 6.492 4.496 1 93.75 43 VAL B CA 1
ATOM 2660 C C . VAL B 1 43 ? 19.109 6.066 4.387 1 93.75 43 VAL B C 1
ATOM 2662 O O . VAL B 1 43 ? 18.219 6.727 4.934 1 93.75 43 VAL B O 1
ATOM 2665 N N . ILE B 1 44 ? 18.938 4.941 3.717 1 92.38 44 ILE B N 1
ATOM 2666 C CA . ILE B 1 44 ? 17.578 4.395 3.576 1 92.38 44 ILE B CA 1
ATOM 2667 C C . ILE B 1 44 ? 17.031 4.012 4.949 1 92.38 44 ILE B C 1
ATOM 2669 O O . ILE B 1 44 ? 15.891 4.332 5.281 1 92.38 44 ILE B O 1
ATOM 2673 N N . LYS B 1 45 ? 17.875 3.447 5.688 1 89.31 45 LYS B N 1
ATOM 2674 C CA . LYS B 1 45 ? 17.5 3.008 7.027 1 89.31 45 LYS B CA 1
ATOM 2675 C C . LYS B 1 45 ? 17.125 4.195 7.91 1 89.31 45 LYS B C 1
ATOM 2677 O O . LYS B 1 45 ? 16.141 4.145 8.656 1 89.31 45 LYS B O 1
ATOM 2682 N N . GLU B 1 46 ? 17.922 5.141 7.824 1 91.81 46 GLU B N 1
ATOM 2683 C CA . GLU B 1 46 ? 17.656 6.34 8.617 1 91.81 46 GLU B CA 1
ATOM 2684 C C . GLU B 1 46 ? 16.312 6.957 8.25 1 91.81 46 GLU B C 1
ATOM 2686 O O . GLU B 1 46 ? 15.539 7.348 9.133 1 91.81 46 GLU B O 1
ATOM 2691 N N . PHE B 1 47 ? 16.078 7.066 7.008 1 93.25 47 PHE B N 1
ATOM 2692 C CA . PHE B 1 47 ? 14.828 7.633 6.531 1 93.25 47 PHE B CA 1
ATOM 2693 C C . PHE B 1 47 ? 13.641 6.781 6.98 1 93.25 47 PHE B C 1
ATOM 2695 O O . PHE B 1 47 ? 12.672 7.301 7.531 1 93.25 47 PHE B O 1
ATOM 2702 N N . THR B 1 48 ? 13.766 5.457 6.852 1 90.56 48 THR B N 1
ATOM 2703 C CA . THR B 1 48 ? 12.625 4.574 7.066 1 90.56 48 THR B CA 1
ATOM 2704 C C . THR B 1 48 ? 12.438 4.289 8.555 1 90.56 48 THR B C 1
ATOM 2706 O O . THR B 1 48 ? 11.32 3.994 8.992 1 90.56 48 THR B O 1
ATOM 2709 N N . TYR B 1 49 ? 13.492 4.453 9.227 1 88.81 49 TYR B N 1
ATOM 2710 C CA . TYR B 1 49 ? 13.422 4.191 10.664 1 88.81 49 TYR B CA 1
ATOM 2711 C C . TYR B 1 49 ? 12.422 5.121 11.336 1 88.81 49 TYR B C 1
ATOM 2713 O O . TYR B 1 49 ? 11.703 4.715 12.25 1 88.81 49 TYR B O 1
ATOM 2721 N N . PHE B 1 50 ? 12.414 6.297 10.945 1 90.62 50 PHE B N 1
ATOM 2722 C CA . PHE B 1 50 ? 11.477 7.293 11.461 1 90.62 50 PHE B CA 1
ATOM 2723 C C . PHE B 1 50 ? 10.039 6.805 11.336 1 90.62 50 PHE B C 1
ATOM 2725 O O . PHE B 1 50 ? 9.25 6.934 12.273 1 90.62 50 PHE B O 1
ATOM 2732 N N . PHE B 1 51 ? 9.734 6.223 10.234 1 88.31 51 PHE B N 1
ATOM 2733 C CA . PHE B 1 51 ? 8.383 5.734 9.977 1 88.31 51 PHE B CA 1
ATOM 2734 C C . PHE B 1 51 ? 8.133 4.422 10.711 1 88.31 51 PHE B C 1
ATOM 2736 O O . PHE B 1 51 ? 7.043 4.203 11.242 1 88.31 51 PHE B O 1
ATOM 2743 N N . GLN B 1 52 ? 9.094 3.617 10.719 1 84.25 52 GLN B N 1
ATOM 2744 C CA . GLN B 1 52 ? 8.977 2.318 11.367 1 84.25 52 GLN B CA 1
ATOM 2745 C C . GLN B 1 52 ? 8.609 2.473 12.844 1 84.25 52 GLN B C 1
ATOM 2747 O O . GLN B 1 52 ? 7.84 1.678 13.383 1 84.25 52 GLN B O 1
ATOM 2752 N N . GLN B 1 53 ? 9.102 3.453 13.445 1 87 53 GLN B N 1
ATOM 2753 C CA . GLN B 1 53 ? 8.859 3.689 14.867 1 87 53 GLN B CA 1
ATOM 2754 C C . GLN B 1 53 ? 7.422 4.141 15.109 1 87 53 GLN B C 1
ATOM 2756 O O . GLN B 1 53 ? 6.918 4.043 16.234 1 87 53 GLN B O 1
ATOM 2761 N N . LYS B 1 54 ? 6.852 4.566 14.102 1 87.56 54 LYS B N 1
ATOM 2762 C CA . LYS B 1 54 ? 5.504 5.109 14.25 1 87.56 54 LYS B CA 1
ATOM 2763 C C . LYS B 1 54 ? 4.445 4.059 13.93 1 87.56 54 LYS B C 1
ATOM 2765 O O . LYS B 1 54 ? 3.264 4.254 14.219 1 87.56 54 LYS B O 1
ATOM 2770 N N . VAL B 1 55 ? 4.855 2.975 13.375 1 81.44 55 VAL B N 1
ATOM 2771 C CA . VAL B 1 55 ? 3.93 1.92 12.977 1 81.44 55 VAL B CA 1
ATOM 2772 C C . VAL B 1 55 ? 3.182 1.397 14.203 1 81.44 55 VAL B C 1
ATOM 2774 O O . VAL B 1 55 ? 3.791 1.134 15.242 1 81.44 55 VAL B O 1
ATOM 2777 N N . SER B 1 56 ? 1.902 1.349 14.062 1 82.81 56 SER B N 1
ATOM 2778 C CA . SER B 1 56 ? 1.06 0.964 15.188 1 82.81 56 SER B CA 1
ATOM 2779 C C . SER B 1 56 ? -0.321 0.516 14.719 1 82.81 56 SER B C 1
ATOM 2781 O O . SER B 1 56 ? -0.771 0.902 13.641 1 82.81 56 SER B O 1
ATOM 2783 N N . GLU B 1 57 ? -0.907 -0.329 15.516 1 81.12 57 GLU B N 1
ATOM 2784 C CA . GLU B 1 57 ? -2.293 -0.727 15.281 1 81.12 57 GLU B CA 1
ATOM 2785 C C . GLU B 1 57 ? -3.264 0.261 15.922 1 81.12 57 GLU B C 1
ATOM 2787 O O . GLU B 1 57 ? -4.48 0.103 15.805 1 81.12 57 GLU B O 1
ATOM 2792 N N . GLY B 1 58 ? -2.699 1.258 16.438 1 80.5 58 GLY B N 1
ATOM 2793 C CA . GLY B 1 58 ? -3.508 2.307 17.047 1 80.5 58 GLY B CA 1
ATOM 2794 C C . GLY B 1 58 ? -4.102 1.91 18.375 1 80.5 58 GLY B C 1
ATOM 2795 O O . GLY B 1 58 ? -4.316 0.726 18.641 1 80.5 58 GLY B O 1
ATOM 2796 N N . GLY B 1 59 ? -4.262 2.893 19.172 1 79.38 59 GLY B N 1
ATOM 2797 C CA . GLY B 1 59 ? -4.871 2.646 20.469 1 79.38 59 GLY B CA 1
ATOM 2798 C C . GLY B 1 59 ? -4.672 3.791 21.453 1 79.38 59 GLY B C 1
ATOM 2799 O O . GLY B 1 59 ? -4.09 4.82 21.094 1 79.38 59 GLY B O 1
ATOM 2800 N N . GLU B 1 60 ? -5.465 3.617 22.484 1 75.44 60 GLU B N 1
ATOM 2801 C CA . GLU B 1 60 ? -5.297 4.496 23.641 1 75.44 60 GLU B CA 1
ATOM 2802 C C . GLU B 1 60 ? -4.531 3.795 24.75 1 75.44 60 GLU B C 1
ATOM 2804 O O . GLU B 1 60 ? -4.848 2.66 25.109 1 75.44 60 GLU B O 1
ATOM 2809 N N . PHE B 1 61 ? -3.416 4.477 25.062 1 69.75 61 PHE B N 1
ATOM 2810 C CA . PHE B 1 61 ? -2.598 3.912 26.125 1 69.75 61 PHE B CA 1
ATOM 2811 C C . PHE B 1 61 ? -2.59 4.824 27.344 1 69.75 61 PHE B C 1
ATOM 2813 O O . PHE B 1 61 ? -2.512 6.047 27.219 1 69.75 61 PHE B O 1
ATOM 2820 N N . ILE B 1 62 ? -2.936 4.281 28.406 1 65.25 62 ILE B N 1
ATOM 2821 C CA . ILE B 1 62 ? -2.908 5.043 29.656 1 65.25 62 ILE B CA 1
ATOM 2822 C C . ILE B 1 62 ? -1.597 4.785 30.391 1 65.25 62 ILE B C 1
ATOM 2824 O O . ILE B 1 62 ? -1.302 3.646 30.766 1 65.25 62 ILE B O 1
ATOM 2828 N N . ARG B 1 63 ? -0.743 5.758 30.297 1 60.19 63 ARG B N 1
ATOM 2829 C CA . ARG B 1 63 ? 0.496 5.68 31.062 1 60.19 63 ARG B CA 1
ATOM 2830 C C . ARG B 1 63 ? 0.484 6.668 32.219 1 60.19 63 ARG B C 1
ATOM 2832 O O . ARG B 1 63 ? 0.52 7.879 32.031 1 60.19 63 ARG B O 1
ATOM 2839 N N . LYS B 1 64 ? 0.869 6.117 33.312 1 57.66 64 LYS B N 1
ATOM 2840 C CA . LYS B 1 64 ? 0.979 6.957 34.5 1 57.66 64 LYS B CA 1
ATOM 2841 C C . LYS B 1 64 ? 0.009 8.133 34.438 1 57.66 64 LYS B C 1
ATOM 2843 O O . LYS B 1 64 ? 0.424 9.289 34.5 1 57.66 64 LYS B O 1
ATOM 2848 N N . ASP B 1 65 ? -1.189 8.008 34.062 1 59.44 65 ASP B N 1
ATOM 2849 C CA . ASP B 1 65 ? -2.275 8.984 34.094 1 59.44 65 ASP B CA 1
ATOM 2850 C C . ASP B 1 65 ? -2.307 9.82 32.844 1 59.44 65 ASP B C 1
ATOM 2852 O O . ASP B 1 65 ? -3.018 10.82 32.75 1 59.44 65 ASP B O 1
ATOM 2856 N N . ASP B 1 66 ? -1.423 9.461 31.938 1 66.06 66 ASP B N 1
ATOM 2857 C CA . ASP B 1 66 ? -1.422 10.164 30.672 1 66.06 66 ASP B CA 1
ATOM 2858 C C . ASP B 1 66 ? -2.037 9.312 29.562 1 66.06 66 ASP B C 1
ATOM 2860 O O . ASP B 1 66 ? -1.795 8.102 29.5 1 66.06 66 ASP B O 1
ATOM 2864 N N . HIS B 1 67 ? -3.002 10.016 28.984 1 72.19 67 HIS B N 1
ATOM 2865 C CA . HIS B 1 67 ? -3.617 9.359 27.844 1 72.19 67 HIS B CA 1
ATOM 2866 C C . HIS B 1 67 ? -2.812 9.602 26.562 1 72.19 67 HIS B C 1
ATOM 2868 O O . HIS B 1 67 ? -2.582 10.758 26.188 1 72.19 67 HIS B O 1
ATOM 2874 N N . VAL B 1 68 ? -2.246 8.531 26.172 1 72.56 68 VAL B N 1
ATOM 2875 C CA . VAL B 1 68 ? -1.503 8.633 24.922 1 72.56 68 VAL B CA 1
ATOM 2876 C C . VAL B 1 68 ? -2.279 7.953 23.797 1 72.56 68 VAL B C 1
ATOM 2878 O O . VAL B 1 68 ? -2.678 6.793 23.922 1 72.56 68 VAL B O 1
ATOM 2881 N N . PHE B 1 69 ? -2.57 8.797 22.828 1 81.31 69 PHE B N 1
ATOM 2882 C CA . PHE B 1 69 ? -3.281 8.266 21.672 1 81.31 69 PHE B CA 1
ATOM 2883 C C . PHE B 1 69 ? -2.322 8.016 20.516 1 81.31 69 PHE B C 1
ATOM 2885 O O . PHE B 1 69 ? -1.486 8.867 20.203 1 81.31 69 PHE B O 1
ATOM 2892 N N . GLN B 1 70 ? -2.4 6.82 20.078 1 85.12 70 GLN B N 1
ATOM 2893 C CA . GLN B 1 70 ? -1.614 6.469 18.891 1 85.12 70 GLN B CA 1
ATOM 2894 C C . GLN B 1 70 ? -2.516 6.117 17.719 1 85.12 70 GLN B C 1
ATOM 2896 O O . GLN B 1 70 ? -3.463 5.34 17.859 1 85.12 70 GLN B O 1
ATOM 2901 N N . PRO B 1 71 ? -2.25 6.785 16.641 1 89.81 71 PRO B N 1
ATOM 2902 C CA . PRO B 1 71 ? -3.02 6.418 15.453 1 89.81 71 PRO B CA 1
ATOM 2903 C C . PRO B 1 71 ? -2.621 5.055 14.891 1 89.81 71 PRO B C 1
ATOM 2905 O O . PRO B 1 71 ? -1.57 4.516 15.258 1 89.81 71 PRO B O 1
ATOM 2908 N N . THR B 1 72 ? -3.531 4.453 14.172 1 89.25 72 THR B N 1
ATOM 2909 C CA . THR B 1 72 ? -3.092 3.348 13.328 1 89.25 72 THR B CA 1
ATOM 2910 C C . THR B 1 72 ? -2.191 3.85 12.203 1 89.25 72 THR B C 1
ATOM 2912 O O . THR B 1 72 ? -2.547 4.789 11.492 1 89.25 72 THR B O 1
ATOM 2915 N N . PHE B 1 73 ? -1.058 3.33 12.109 1 91.12 73 PHE B N 1
ATOM 2916 C CA . PHE B 1 73 ? -0.031 3.846 11.211 1 91.12 73 PHE B CA 1
ATOM 2917 C C . PHE B 1 73 ? 0.577 2.723 10.383 1 91.12 73 PHE B C 1
ATOM 2919 O O . PHE B 1 73 ? 1.021 1.71 10.93 1 91.12 73 PHE B O 1
ATOM 2926 N N . ASN B 1 74 ? 0.574 2.881 9.047 1 89.5 74 ASN B N 1
ATOM 2927 C CA . ASN B 1 74 ? 1.217 1.955 8.125 1 89.5 74 ASN B CA 1
ATOM 2928 C C . ASN B 1 74 ? 2.123 2.688 7.137 1 89.5 74 ASN B C 1
ATOM 2930 O O . ASN B 1 74 ? 1.804 3.793 6.699 1 89.5 74 ASN B O 1
ATOM 2934 N N . PHE B 1 75 ? 3.188 2.064 6.867 1 89.25 75 PHE B N 1
ATOM 2935 C CA . PHE B 1 75 ? 4.121 2.551 5.859 1 89.25 75 PHE B CA 1
ATOM 2936 C C . PHE B 1 75 ? 4.438 1.461 4.84 1 89.25 75 PHE B C 1
ATOM 2938 O O . PHE B 1 75 ? 4.926 0.389 5.203 1 89.25 75 PHE B O 1
ATOM 2945 N N . PHE B 1 76 ? 4.059 1.663 3.586 1 85.69 76 PHE B N 1
ATOM 2946 C CA . PHE B 1 76 ? 4.273 0.716 2.498 1 85.69 76 PHE B CA 1
ATOM 2947 C C . PHE B 1 76 ? 4.879 1.413 1.284 1 85.69 76 PHE B C 1
ATOM 2949 O O . PHE B 1 76 ? 4.215 2.221 0.63 1 85.69 76 PHE B O 1
ATOM 2956 N N . SER B 1 77 ? 6.047 0.95 0.99 1 87.06 77 SER B N 1
ATOM 2957 C CA . SER B 1 77 ? 6.746 1.542 -0.148 1 87.06 77 SER B CA 1
ATOM 2958 C C . SER B 1 77 ? 6.82 3.061 -0.021 1 87.06 77 SER B C 1
ATOM 2960 O O . SER B 1 77 ? 7.559 3.582 0.819 1 87.06 77 SER B O 1
ATOM 2962 N N . ASP B 1 78 ? 6.059 3.773 -0.781 1 89.31 78 ASP B N 1
ATOM 2963 C CA . ASP B 1 78 ? 6.102 5.23 -0.77 1 89.31 78 ASP B CA 1
ATOM 2964 C C . ASP B 1 78 ? 4.828 5.816 -0.16 1 89.31 78 ASP B C 1
ATOM 2966 O O . ASP B 1 78 ? 4.605 7.027 -0.217 1 89.31 78 ASP B O 1
ATOM 2970 N N . SER B 1 79 ? 4.043 4.953 0.434 1 91.62 79 SER B N 1
ATOM 2971 C CA . SER B 1 79 ? 2.738 5.379 0.929 1 91.62 79 SER B CA 1
ATOM 2972 C C . SER B 1 79 ? 2.664 5.277 2.449 1 91.62 79 SER B C 1
ATOM 2974 O O . SER B 1 79 ? 3.131 4.301 3.035 1 91.62 79 SER B O 1
ATOM 2976 N N . ILE B 1 80 ? 2.145 6.312 3.051 1 93.38 80 ILE B N 1
ATOM 2977 C CA . ILE B 1 80 ? 1.891 6.363 4.488 1 93.38 80 ILE B CA 1
ATOM 2978 C C . ILE B 1 80 ? 0.392 6.516 4.742 1 93.38 80 ILE B C 1
ATOM 2980 O O . ILE B 1 80 ? -0.261 7.375 4.148 1 93.38 80 ILE B O 1
ATOM 2984 N N . VAL B 1 81 ? -0.131 5.652 5.543 1 93 81 VAL B N 1
ATOM 2985 C CA . VAL B 1 81 ? -1.54 5.723 5.914 1 93 81 VAL B CA 1
ATOM 2986 C C . VAL B 1 81 ? -1.671 5.855 7.43 1 93 81 VAL B C 1
ATOM 2988 O O . VAL B 1 81 ? -1.15 5.023 8.18 1 93 81 VAL B O 1
ATOM 2991 N N . ILE B 1 82 ? -2.32 6.871 7.852 1 94.31 82 ILE B N 1
ATOM 2992 C CA . ILE B 1 82 ? -2.58 7.137 9.266 1 94.31 82 ILE B CA 1
ATOM 2993 C C . ILE B 1 82 ? -4.082 7.309 9.492 1 94.31 82 ILE B C 1
ATOM 2995 O O . ILE B 1 82 ? -4.734 8.094 8.797 1 94.31 82 ILE B O 1
ATOM 2999 N N . THR B 1 83 ? -4.602 6.605 10.445 1 93.81 83 THR B N 1
ATOM 3000 C CA . THR B 1 83 ? -6.031 6.762 10.688 1 93.81 83 THR B CA 1
ATOM 3001 C C . THR B 1 83 ? -6.309 6.938 12.18 1 93.81 83 THR B C 1
ATOM 3003 O O . THR B 1 83 ? -5.59 6.391 13.016 1 93.81 83 THR B O 1
ATOM 3006 N N . TYR B 1 84 ? -7.352 7.711 12.461 1 92.69 84 TYR B N 1
ATOM 3007 C CA . TYR B 1 84 ? -7.867 7.965 13.805 1 92.69 84 TYR B CA 1
ATOM 3008 C C . TYR B 1 84 ? -9.367 7.711 13.867 1 92.69 84 TYR B C 1
ATOM 3010 O O . TYR B 1 84 ? -10.125 8.227 13.047 1 92.69 84 TYR B O 1
ATOM 3018 N N . PRO B 1 85 ? -9.711 6.926 14.867 1 92 85 PRO B N 1
ATOM 3019 C CA . PRO B 1 85 ? -11.156 6.957 15.086 1 92 85 PRO B CA 1
ATOM 3020 C C . PRO B 1 85 ? -11.68 8.352 15.406 1 92 85 PRO B C 1
ATOM 3022 O O . PRO B 1 85 ? -11.016 9.109 16.125 1 92 85 PRO B O 1
ATOM 3025 N N . LEU B 1 86 ? -12.836 8.68 14.953 1 91.19 86 LEU B N 1
ATOM 3026 C CA . LEU B 1 86 ? -13.352 10.039 15.133 1 91.19 86 LEU B CA 1
ATOM 3027 C C . LEU B 1 86 ? -13.586 10.336 16.609 1 91.19 86 LEU B C 1
ATOM 3029 O O . LEU B 1 86 ? -13.453 11.484 17.031 1 91.19 86 LEU B O 1
ATOM 3033 N N . ASN B 1 87 ? -13.875 9.289 17.375 1 86.38 87 ASN B N 1
ATOM 3034 C CA . ASN B 1 87 ? -14.219 9.5 18.781 1 86.38 87 ASN B CA 1
ATOM 3035 C C . ASN B 1 87 ? -13.086 9.062 19.703 1 86.38 87 ASN B C 1
ATOM 3037 O O . ASN B 1 87 ? -13.336 8.68 20.859 1 86.38 87 ASN B O 1
ATOM 3041 N N . CYS B 1 88 ? -11.914 9.102 19.203 1 84.75 88 CYS B N 1
ATOM 3042 C CA . CYS B 1 88 ? -10.805 8.547 19.969 1 84.75 88 CYS B CA 1
ATOM 3043 C C . CYS B 1 88 ? -10.539 9.375 21.219 1 84.75 88 CYS B C 1
ATOM 3045 O O . CYS B 1 88 ? -10.008 8.867 22.203 1 84.75 88 CYS B O 1
ATOM 3047 N N . PHE B 1 89 ? -11.039 10.594 21.266 1 83.62 89 PHE B N 1
ATOM 3048 C CA . PHE B 1 89 ? -10.75 11.453 22.406 1 83.62 89 PHE B CA 1
ATOM 3049 C C . PHE B 1 89 ? -11.961 11.57 23.328 1 83.62 89 PHE B C 1
ATOM 3051 O O . PHE B 1 89 ? -11.953 12.359 24.281 1 83.62 89 PHE B O 1
ATOM 3058 N N . ALA B 1 90 ? -12.922 10.852 23.078 1 80.44 90 ALA B N 1
ATOM 3059 C CA . ALA B 1 90 ? -14.164 10.953 23.844 1 80.44 90 ALA B CA 1
ATOM 3060 C C . ALA B 1 90 ? -13.914 10.719 25.328 1 80.44 90 ALA B C 1
ATOM 3062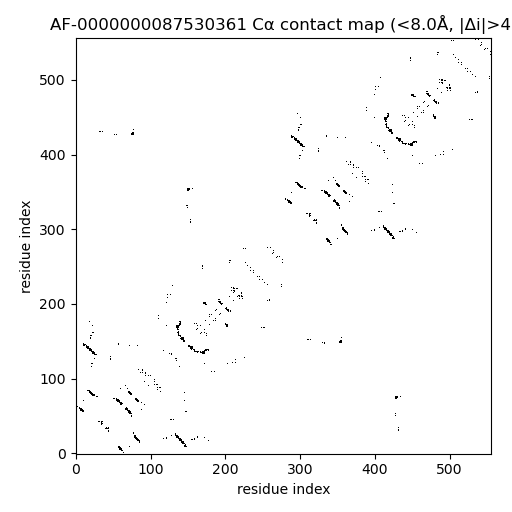 O O . ALA B 1 90 ? -14.469 11.422 26.172 1 80.44 90 ALA B O 1
ATOM 3063 N N . GLY B 1 91 ? -13.094 9.711 25.578 1 76.81 91 GLY B N 1
ATOM 3064 C CA . GLY B 1 91 ? -12.812 9.391 26.969 1 76.81 91 GLY B CA 1
ATOM 3065 C C . GLY B 1 91 ? -12.086 10.508 27.703 1 76.81 91 GLY B C 1
ATOM 3066 O O . GLY B 1 91 ? -12.445 10.859 28.828 1 76.81 91 GLY B O 1
ATOM 3067 N N . VAL B 1 92 ? -11.156 11.047 27.156 1 79.69 92 VAL B N 1
ATOM 3068 C CA . VAL B 1 92 ? -10.352 12.109 27.75 1 79.69 92 VAL B CA 1
ATOM 3069 C C . VAL B 1 92 ? -11.203 13.352 27.969 1 79.69 92 VAL B C 1
ATOM 3071 O O . VAL B 1 92 ? -11.102 14.016 29 1 79.69 92 VAL B O 1
ATOM 3074 N N . ILE B 1 93 ? -12 13.656 26.984 1 81.25 93 ILE B N 1
ATOM 3075 C CA . ILE B 1 93 ? -12.844 14.844 27.062 1 81.25 93 ILE B CA 1
ATOM 3076 C C . ILE B 1 93 ? -13.836 14.695 28.219 1 81.25 93 ILE B C 1
ATOM 3078 O O . ILE B 1 93 ? -14.117 15.664 28.922 1 81.25 93 ILE B O 1
ATOM 3082 N N . LYS B 1 94 ? -14.32 13.531 28.359 1 79.62 94 LYS B N 1
ATOM 3083 C CA . LYS B 1 94 ? -15.289 13.281 29.422 1 79.62 94 LYS B CA 1
ATOM 3084 C C . LYS B 1 94 ? -14.68 13.516 30.797 1 79.62 94 LYS B C 1
ATOM 3086 O O . LYS B 1 94 ? -15.359 13.992 31.719 1 79.62 94 LYS B O 1
ATOM 3091 N N . VAL B 1 95 ? -13.453 13.227 30.844 1 78.81 95 VAL B N 1
ATOM 3092 C CA . VAL B 1 95 ? -12.797 13.305 32.156 1 78.81 95 VAL B CA 1
ATOM 3093 C C . VAL B 1 95 ? -12.25 14.711 32.375 1 78.81 95 VAL B C 1
ATOM 3095 O O . VAL B 1 95 ? -12.492 15.32 33.406 1 78.81 95 VAL B O 1
ATOM 3098 N N . GLU B 1 96 ? -11.641 15.25 31.422 1 79.69 96 GLU B N 1
ATOM 3099 C CA . GLU B 1 96 ? -10.906 16.5 31.578 1 79.69 96 GLU B CA 1
ATOM 3100 C C . GLU B 1 96 ? -11.812 17.703 31.344 1 79.69 96 GLU B C 1
ATOM 3102 O O . GLU B 1 96 ? -11.555 18.797 31.875 1 79.69 96 GLU B O 1
ATOM 3107 N N . PHE B 1 97 ? -12.836 17.5 30.609 1 81.88 97 PHE B N 1
ATOM 3108 C CA . PHE B 1 97 ? -13.703 18.625 30.25 1 81.88 97 PHE B CA 1
ATOM 3109 C C . PHE B 1 97 ? -15.141 18.344 30.672 1 81.88 97 PHE B C 1
ATOM 3111 O O . PHE B 1 97 ? -16.078 18.625 29.922 1 81.88 97 PHE B O 1
ATOM 3118 N N . SER B 1 98 ? -15.211 17.75 31.734 1 81.06 98 SER B N 1
ATOM 3119 C CA . SER B 1 98 ? -16.516 17.297 32.219 1 81.06 98 SER B CA 1
ATOM 3120 C C . SER B 1 98 ? -17.484 18.469 32.375 1 81.06 98 SER B C 1
ATOM 3122 O O . SER B 1 98 ? -18.688 18.312 32.219 1 81.06 98 SER B O 1
ATOM 3124 N N . GLU B 1 99 ? -16.984 19.562 32.594 1 87.75 99 GLU B N 1
ATOM 3125 C CA . GLU B 1 99 ? -17.812 20.703 32.938 1 87.75 99 GLU B CA 1
ATOM 3126 C C . GLU B 1 99 ? -18.328 21.391 31.656 1 87.75 99 GLU B C 1
ATOM 3128 O O . GLU B 1 99 ? -19.25 22.203 31.719 1 87.75 99 GLU B O 1
ATOM 3133 N N . LEU B 1 100 ? -17.75 21.047 30.609 1 86 100 LEU B N 1
ATOM 3134 C CA . LEU B 1 100 ? -18.156 21.672 29.359 1 86 100 LEU B CA 1
ATOM 3135 C C . LEU B 1 100 ? -19.484 21.109 28.875 1 86 100 LEU B C 1
ATOM 3137 O O . LEU B 1 100 ? -19.844 19.969 29.203 1 86 100 LEU B O 1
ATOM 3141 N N . ASP B 1 101 ? -20.188 21.969 28.203 1 88.25 101 ASP B N 1
ATOM 3142 C CA . ASP B 1 101 ? -21.422 21.469 27.609 1 88.25 101 ASP B CA 1
ATOM 3143 C C . ASP B 1 101 ? -21.125 20.562 26.422 1 88.25 101 ASP B C 1
ATOM 3145 O O . ASP B 1 101 ? -19.969 20.375 26.047 1 88.25 101 ASP B O 1
ATOM 3149 N N . SER B 1 102 ? -22.188 19.984 25.938 1 84.94 102 SER B N 1
ATOM 3150 C CA . SER B 1 102 ? -22.062 18.953 24.906 1 84.94 102 SER B CA 1
ATOM 3151 C C . SER B 1 102 ? -21.438 19.516 23.641 1 84.94 102 SER B C 1
ATOM 3153 O O . SER B 1 102 ? -20.594 18.875 23.016 1 84.94 102 SER B O 1
ATOM 3155 N N . ASP B 1 103 ? -21.797 20.719 23.312 1 86.44 103 ASP B N 1
ATOM 3156 C CA . ASP B 1 103 ? -21.281 21.344 22.094 1 86.44 103 ASP B CA 1
ATOM 3157 C C . ASP B 1 103 ? -19.797 21.688 22.234 1 86.44 103 ASP B C 1
ATOM 3159 O O . ASP B 1 103 ? -19.016 21.453 21.312 1 86.44 103 ASP B O 1
ATOM 3163 N N . ASP B 1 104 ? -19.5 22.141 23.359 1 86.56 104 ASP B N 1
ATOM 3164 C CA . ASP B 1 104 ? -18.109 22.5 23.625 1 86.56 104 ASP B CA 1
ATOM 3165 C C . ASP B 1 104 ? -17.219 21.25 23.688 1 86.56 104 ASP B C 1
ATOM 3167 O O . ASP B 1 104 ? -16.062 21.281 23.266 1 86.56 104 ASP B O 1
ATOM 3171 N N . LYS B 1 105 ? -17.797 20.266 24.219 1 86.5 105 LYS B N 1
ATOM 3172 C CA . LYS B 1 105 ? -17.062 19.016 24.281 1 86.5 105 LYS B CA 1
ATOM 3173 C C . LYS B 1 105 ? -16.781 18.469 22.875 1 86.5 105 LYS B C 1
ATOM 3175 O O . LYS B 1 105 ? -15.68 18 22.594 1 86.5 105 LYS B O 1
ATOM 3180 N N . ARG B 1 106 ? -17.719 18.609 22.031 1 86 106 ARG B N 1
ATOM 3181 C CA . ARG B 1 106 ? -17.562 18.172 20.656 1 86 106 ARG B CA 1
ATOM 3182 C C . ARG B 1 106 ? -16.516 19 19.938 1 86 106 ARG B C 1
ATOM 3184 O O . ARG B 1 106 ? -15.711 18.453 19.156 1 86 106 ARG B O 1
ATOM 3191 N N . ASP B 1 107 ? -16.562 20.219 20.203 1 86.81 107 ASP B N 1
ATOM 3192 C CA . ASP B 1 107 ? -15.586 21.109 19.594 1 86.81 107 ASP B CA 1
ATOM 3193 C C . ASP B 1 107 ? -14.172 20.812 20.078 1 86.81 107 ASP B C 1
ATOM 3195 O O . ASP B 1 107 ? -13.219 20.828 19.297 1 86.81 107 ASP B O 1
ATOM 3199 N N . ALA B 1 108 ? -14.133 20.516 21.312 1 86.81 108 ALA B N 1
ATOM 3200 C CA . ALA B 1 108 ? -12.836 20.188 21.891 1 86.81 108 ALA B CA 1
ATOM 3201 C C . ALA B 1 108 ? -12.289 18.875 21.312 1 86.81 108 ALA B C 1
ATOM 3203 O O . ALA B 1 108 ? -11.094 18.766 21.031 1 86.81 108 ALA B O 1
ATOM 3204 N N . GLU B 1 109 ? -13.141 17.953 21.156 1 88.5 109 GLU B N 1
ATOM 3205 C CA . GLU B 1 109 ? -12.75 16.672 20.578 1 88.5 109 GLU B CA 1
ATOM 3206 C C . GLU B 1 109 ? -12.266 16.844 19.141 1 88.5 109 GLU B C 1
ATOM 3208 O O . GLU B 1 109 ? -11.242 16.281 18.75 1 88.5 109 GLU B O 1
ATOM 3213 N N . ARG B 1 110 ? -12.984 17.641 18.406 1 90.06 110 ARG B N 1
ATOM 3214 C CA . ARG B 1 110 ? -12.633 17.906 17.016 1 90.06 110 ARG B CA 1
ATOM 3215 C C . ARG B 1 110 ? -11.305 18.641 16.922 1 90.06 110 ARG B C 1
ATOM 3217 O O . ARG B 1 110 ? -10.492 18.375 16.047 1 90.06 110 ARG B O 1
ATOM 3224 N N . PHE B 1 111 ? -11.164 19.484 17.828 1 88.56 111 PHE B N 1
ATOM 3225 C CA . PHE B 1 111 ? -9.93 20.266 17.844 1 88.56 111 PHE B CA 1
ATOM 3226 C C . PHE B 1 111 ? -8.734 19.375 18.125 1 88.56 111 PHE B C 1
ATOM 3228 O O . PHE B 1 111 ? -7.703 19.484 17.438 1 88.56 111 PHE B O 1
ATOM 3235 N N . LEU B 1 112 ? -8.883 18.531 19.078 1 88.62 112 LEU B N 1
ATOM 3236 C CA . LEU B 1 112 ? -7.805 17.609 19.422 1 88.62 112 LEU B CA 1
ATOM 3237 C C . LEU B 1 112 ? -7.488 16.688 18.266 1 88.62 112 LEU B C 1
ATOM 3239 O O . LEU B 1 112 ? -6.32 16.438 17.969 1 88.62 112 LEU B O 1
ATOM 3243 N N . LEU B 1 113 ? -8.477 16.25 17.625 1 92.44 113 LEU B N 1
ATOM 3244 C CA . LEU B 1 113 ? -8.312 15.359 16.469 1 92.44 113 LEU B CA 1
ATOM 3245 C C . LEU B 1 113 ? -7.594 16.062 15.336 1 92.44 113 LEU B C 1
ATOM 3247 O O . LEU B 1 113 ? -6.676 15.508 14.727 1 92.44 113 LEU B O 1
ATOM 3251 N N . LEU B 1 114 ? -8 17.25 15.07 1 91.56 114 LEU B N 1
ATOM 3252 C CA . LEU B 1 114 ? -7.375 18.031 14.016 1 91.56 114 LEU B CA 1
ATOM 3253 C C . LEU B 1 114 ? -5.902 18.281 14.328 1 91.56 114 LEU B C 1
ATOM 3255 O O . LEU B 1 114 ? -5.047 18.172 13.445 1 91.56 114 LEU B O 1
ATOM 3259 N N . ASN B 1 115 ? -5.652 18.609 15.5 1 90.25 115 ASN B N 1
ATOM 3260 C CA . ASN B 1 115 ? -4.273 18.859 15.914 1 90.25 115 ASN B CA 1
ATOM 3261 C C . ASN B 1 115 ? -3.402 17.625 15.742 1 90.25 115 ASN B C 1
ATOM 3263 O O . ASN B 1 115 ? -2.24 17.734 15.344 1 90.25 115 ASN B O 1
ATOM 3267 N N . CYS B 1 116 ? -3.939 16.531 16.062 1 91 116 CYS B N 1
ATOM 3268 C CA . CYS B 1 116 ? -3.211 15.281 15.867 1 91 116 CYS B CA 1
ATOM 3269 C C . CYS B 1 116 ? -2.906 15.055 14.398 1 91 116 CYS B C 1
ATOM 3271 O O . CYS B 1 116 ? -1.794 14.656 14.039 1 91 116 CYS B O 1
ATOM 3273 N N . ALA B 1 117 ? -3.883 15.305 13.617 1 93.12 117 ALA B N 1
ATOM 3274 C CA . ALA B 1 117 ? -3.709 15.133 12.18 1 93.12 117 ALA B CA 1
ATOM 3275 C C . ALA B 1 117 ? -2.629 16.062 11.641 1 93.12 117 ALA B C 1
ATOM 3277 O O . ALA B 1 117 ? -1.739 15.633 10.906 1 93.12 117 ALA B O 1
ATOM 3278 N N . ILE B 1 118 ? -2.695 17.297 12.031 1 92.75 118 ILE B N 1
ATOM 3279 C CA . ILE B 1 118 ? -1.755 18.312 11.57 1 92.75 118 ILE B CA 1
ATOM 3280 C C . ILE B 1 118 ? -0.34 17.938 12.016 1 92.75 118 ILE B C 1
ATOM 3282 O O . ILE B 1 118 ? 0.596 17.984 11.211 1 92.75 118 ILE B O 1
ATOM 3286 N N . THR B 1 119 ? -0.234 17.578 13.219 1 91.69 119 THR B N 1
ATOM 3287 C CA . THR B 1 119 ? 1.072 17.219 13.766 1 91.69 119 THR B CA 1
ATOM 3288 C C . THR B 1 119 ? 1.65 16 13.031 1 91.69 119 THR B C 1
ATOM 3290 O O . THR B 1 119 ? 2.838 15.984 12.703 1 91.69 119 THR B O 1
ATOM 3293 N N . SER B 1 120 ? 0.836 15.016 12.805 1 93.5 120 SER B N 1
ATOM 3294 C CA . SER B 1 120 ? 1.283 13.812 12.102 1 93.5 120 SER B CA 1
ATOM 3295 C C . SER B 1 120 ? 1.753 14.148 10.695 1 93.5 120 SER B C 1
ATOM 3297 O O . SER B 1 120 ? 2.836 13.727 10.281 1 93.5 120 SER B O 1
ATOM 3299 N N . VAL B 1 121 ? 0.982 14.867 10 1 95.88 121 VAL B N 1
ATOM 3300 C CA . VAL B 1 121 ? 1.281 15.219 8.617 1 95.88 121 VAL B CA 1
ATOM 3301 C C . VAL B 1 121 ? 2.561 16.047 8.555 1 95.88 121 VAL B C 1
ATOM 3303 O O . VAL B 1 121 ? 3.455 15.773 7.754 1 95.88 121 VAL B O 1
ATOM 3306 N N . THR B 1 122 ? 2.633 17.062 9.406 1 94.19 122 THR B N 1
ATOM 3307 C CA . THR B 1 122 ? 3.777 17.969 9.43 1 94.19 122 THR B CA 1
ATOM 3308 C C . THR B 1 122 ? 5.066 17.203 9.711 1 94.19 122 THR B C 1
ATOM 3310 O O . THR B 1 122 ? 6.078 17.422 9.039 1 94.19 122 THR B O 1
ATOM 3313 N N . SER B 1 123 ? 4.965 16.359 10.656 1 93.56 123 SER B N 1
ATOM 3314 C CA . SER B 1 123 ? 6.133 15.562 11.023 1 93.56 123 SER B CA 1
ATOM 3315 C C . SER B 1 123 ? 6.613 14.727 9.844 1 93.56 123 SER B C 1
ATOM 3317 O O . SER B 1 123 ? 7.816 14.648 9.578 1 93.56 123 SER B O 1
ATOM 3319 N N . MET B 1 124 ? 5.734 14.133 9.133 1 95 124 MET B N 1
ATOM 3320 C CA . MET B 1 124 ? 6.086 13.289 7.996 1 95 124 MET B CA 1
ATOM 3321 C C . MET B 1 124 ? 6.684 14.125 6.867 1 95 124 MET B C 1
ATOM 3323 O O . MET B 1 124 ? 7.695 13.75 6.277 1 95 124 MET B O 1
ATOM 3327 N N . GLN B 1 125 ? 6.055 15.219 6.582 1 95.56 125 GLN B N 1
ATOM 3328 C CA . GLN B 1 125 ? 6.48 16.062 5.465 1 95.56 125 GLN B CA 1
ATOM 3329 C C . GLN B 1 125 ? 7.863 16.656 5.719 1 95.56 125 GLN B C 1
ATOM 3331 O O . GLN B 1 125 ? 8.711 16.656 4.824 1 95.56 125 GLN B O 1
ATOM 3336 N N . LEU B 1 126 ? 8.086 17.109 6.93 1 93.94 126 LEU B N 1
ATOM 3337 C CA . LEU B 1 126 ? 9.367 17.734 7.254 1 93.94 126 LEU B CA 1
ATOM 3338 C C . LEU B 1 126 ? 10.477 16.688 7.328 1 93.94 126 LEU B C 1
ATOM 3340 O O . LEU B 1 126 ? 11.617 16.953 6.949 1 93.94 126 LEU B O 1
ATOM 3344 N N . HIS B 1 127 ? 10.125 15.531 7.82 1 94.19 127 HIS B N 1
ATOM 3345 C CA . HIS B 1 127 ? 11.109 14.453 7.816 1 94.19 127 HIS B CA 1
ATOM 3346 C C . HIS B 1 127 ? 11.539 14.109 6.395 1 94.19 127 HIS B C 1
ATOM 3348 O O . HIS B 1 127 ? 12.734 13.938 6.129 1 94.19 127 HIS B O 1
ATOM 3354 N N . ALA B 1 128 ? 10.609 13.969 5.527 1 95.94 128 ALA B N 1
ATOM 3355 C CA . ALA B 1 128 ? 10.914 13.656 4.133 1 95.94 128 ALA B CA 1
ATOM 3356 C C . ALA B 1 128 ? 11.828 14.727 3.52 1 95.94 128 ALA B C 1
ATOM 3358 O O . ALA B 1 128 ? 12.758 14.406 2.775 1 95.94 128 ALA B O 1
ATOM 3359 N N . LEU B 1 129 ? 11.617 15.969 3.875 1 94.44 129 LEU B N 1
ATOM 3360 C CA . LEU B 1 129 ? 12.383 17.078 3.314 1 94.44 129 LEU B CA 1
ATOM 3361 C C . LEU B 1 129 ? 13.852 16.969 3.711 1 94.44 129 LEU B C 1
ATOM 3363 O O . LEU B 1 129 ? 14.734 17.344 2.934 1 94.44 129 LEU B O 1
ATOM 3367 N N . LYS B 1 130 ? 14.109 16.5 4.875 1 92.81 130 LYS B N 1
ATOM 3368 C CA . LYS B 1 130 ? 15.477 16.359 5.352 1 92.81 130 LYS B CA 1
ATOM 3369 C C . LYS B 1 130 ? 16.266 15.398 4.457 1 92.81 130 LYS B C 1
ATOM 3371 O O . LYS B 1 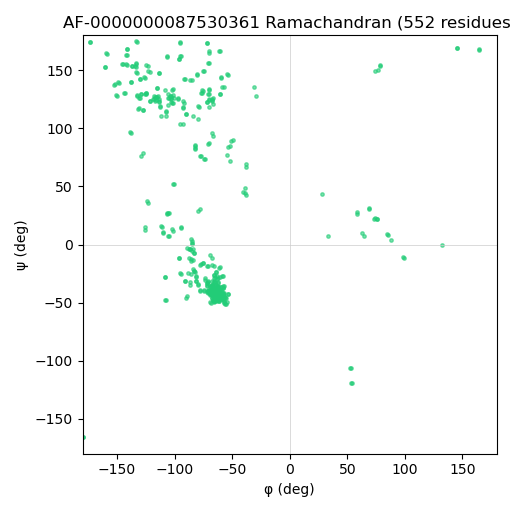130 ? 17.5 15.414 4.457 1 92.81 130 LYS B O 1
ATOM 3376 N N . PHE B 1 131 ? 15.555 14.602 3.738 1 95.06 131 PHE B N 1
ATOM 3377 C CA . PHE B 1 131 ? 16.188 13.625 2.863 1 95.06 131 PHE B CA 1
ATOM 3378 C C . PHE B 1 131 ? 15.969 13.992 1.398 1 95.06 131 PHE B C 1
ATOM 3380 O O . PHE B 1 131 ? 16.078 13.133 0.519 1 95.06 131 PHE B O 1
ATOM 3387 N N . ASP B 1 132 ? 15.547 15.242 1.151 1 95.19 132 ASP B N 1
ATOM 3388 C CA . ASP B 1 132 ? 15.352 15.797 -0.185 1 95.19 132 ASP B CA 1
ATOM 3389 C C . ASP B 1 132 ? 14.172 15.125 -0.885 1 95.19 132 ASP B C 1
ATOM 3391 O O . ASP B 1 132 ? 14.203 14.914 -2.098 1 95.19 132 ASP B O 1
ATOM 3395 N N . LEU B 1 133 ? 13.219 14.719 -0.135 1 96.44 133 LEU B N 1
ATOM 3396 C CA . LEU B 1 133 ? 12 14.133 -0.672 1 96.44 133 LEU B CA 1
ATOM 3397 C C . LEU B 1 133 ? 10.797 15.031 -0.402 1 96.44 133 LEU B C 1
ATOM 3399 O O . LEU B 1 133 ? 10.773 15.766 0.59 1 96.44 133 LEU B O 1
ATOM 3403 N N . LEU B 1 134 ? 9.891 14.992 -1.29 1 96.62 134 LEU B N 1
ATOM 3404 C CA . LEU B 1 134 ? 8.633 15.727 -1.147 1 96.62 134 LEU B CA 1
ATOM 3405 C C . LEU B 1 134 ? 7.484 14.773 -0.836 1 96.62 134 LEU B C 1
ATOM 3407 O O . LEU B 1 134 ? 7.617 13.562 -0.992 1 96.62 134 LEU B O 1
ATOM 3411 N N . THR B 1 135 ? 6.43 15.344 -0.34 1 96.94 135 THR B N 1
ATOM 3412 C CA . THR B 1 135 ? 5.25 14.539 -0.044 1 96.94 135 THR B CA 1
ATOM 3413 C C . THR B 1 135 ? 3.984 15.219 -0.556 1 96.94 135 THR B C 1
ATOM 3415 O O . THR B 1 135 ? 3.951 16.438 -0.714 1 96.94 135 THR B O 1
ATOM 3418 N N . ARG B 1 136 ? 3.086 14.422 -0.814 1 96.69 136 ARG B N 1
ATOM 3419 C CA . ARG B 1 136 ? 1.739 14.875 -1.143 1 96.69 136 ARG B CA 1
ATOM 3420 C C . ARG B 1 136 ? 0.686 13.953 -0.539 1 96.69 136 ARG B C 1
ATOM 3422 O O . ARG B 1 136 ? 0.981 12.805 -0.192 1 96.69 136 ARG B O 1
ATOM 3429 N N . GLY B 1 137 ? -0.465 14.508 -0.334 1 97.31 137 GLY B N 1
ATOM 3430 C CA . GLY B 1 137 ? -1.446 13.625 0.275 1 97.31 137 GLY B CA 1
ATOM 3431 C C . GLY B 1 137 ? -2.789 14.297 0.505 1 97.31 137 GLY B C 1
ATOM 3432 O O . GLY B 1 137 ? -3.068 15.352 -0.066 1 97.31 137 GLY B O 1
ATOM 3433 N N . CYS B 1 138 ? -3.578 13.617 1.32 1 97.44 138 CYS B N 1
ATOM 3434 C CA . CYS B 1 138 ? -4.938 14.062 1.606 1 97.44 138 CYS B CA 1
ATOM 3435 C C . CYS B 1 138 ? -5.391 13.594 2.982 1 97.44 138 CYS B C 1
ATOM 3437 O O . CYS B 1 138 ? -5.078 12.477 3.393 1 97.44 138 CYS B O 1
ATOM 3439 N N . VAL B 1 139 ? -6.012 14.484 3.631 1 97 139 VAL B N 1
ATOM 3440 C CA . VAL B 1 139 ? -6.75 14.148 4.848 1 97 139 VAL B CA 1
ATOM 3441 C C . VAL B 1 139 ? -8.25 14.109 4.547 1 97 139 VAL B C 1
ATOM 3443 O O . VAL B 1 139 ? -8.805 15.07 4 1 97 139 VAL B O 1
ATOM 3446 N N . THR B 1 140 ? -8.859 13.023 4.879 1 97.12 140 THR B N 1
ATOM 3447 C CA . THR B 1 140 ? -10.289 12.883 4.629 1 97.12 140 THR B CA 1
ATOM 3448 C C . THR B 1 140 ? -10.969 12.148 5.777 1 97.12 140 THR B C 1
ATOM 3450 O O . THR B 1 140 ? -10.312 11.742 6.742 1 97.12 140 THR B O 1
ATOM 3453 N N . ILE B 1 141 ? -12.273 12.18 5.777 1 96.5 141 ILE B N 1
ATOM 3454 C CA . ILE B 1 141 ? -13.094 11.422 6.715 1 96.5 141 ILE B CA 1
ATOM 3455 C C . ILE B 1 141 ? -13.938 10.406 5.953 1 96.5 141 ILE B C 1
ATOM 3457 O O . ILE B 1 141 ? -14.609 10.75 4.977 1 96.5 141 ILE B O 1
ATOM 3461 N N . GLY B 1 142 ? -13.805 9.133 6.332 1 94.62 142 GLY B N 1
ATOM 3462 C CA . GLY B 1 142 ? -14.586 8.117 5.648 1 94.62 142 GLY B CA 1
ATOM 3463 C C . GLY B 1 142 ? -14.461 6.742 6.281 1 94.62 142 GLY B C 1
ATOM 3464 O O . GLY B 1 142 ? -13.734 6.566 7.258 1 94.62 142 GLY B O 1
ATOM 3465 N N . ASP B 1 143 ? -15.258 5.84 5.73 1 93.5 143 ASP B N 1
ATOM 3466 C CA . ASP B 1 143 ? -15.273 4.473 6.242 1 93.5 143 ASP B CA 1
ATOM 3467 C C . ASP B 1 143 ? -14.039 3.701 5.77 1 93.5 143 ASP B C 1
ATOM 3469 O O . ASP B 1 143 ? -13.648 3.795 4.602 1 93.5 143 ASP B O 1
ATOM 3473 N N . ILE B 1 144 ? -13.445 3.043 6.711 1 91.5 144 ILE B N 1
ATOM 3474 C CA . ILE B 1 144 ? -12.242 2.273 6.406 1 91.5 144 ILE B CA 1
ATOM 3475 C C . ILE B 1 144 ? -12.164 1.055 7.324 1 91.5 144 ILE B C 1
ATOM 3477 O O . ILE B 1 144 ? -12.625 1.099 8.461 1 91.5 144 ILE B O 1
ATOM 3481 N N . TYR B 1 145 ? -11.773 0.034 6.738 1 87.31 145 TYR B N 1
ATOM 3482 C CA . TYR B 1 145 ? -11.273 -1.104 7.504 1 87.31 145 TYR B CA 1
ATOM 3483 C C . TYR B 1 145 ? -9.766 -1.024 7.68 1 87.31 145 TYR B C 1
ATOM 3485 O O . TYR B 1 145 ? -9.023 -0.966 6.699 1 87.31 145 TYR B O 1
ATOM 3493 N N . HIS B 1 146 ? -9.336 -0.939 8.836 1 83.88 146 HIS B N 1
ATOM 3494 C CA . HIS B 1 146 ? -7.906 -0.833 9.117 1 83.88 146 HIS B CA 1
ATOM 3495 C C . HIS B 1 146 ? -7.516 -1.694 10.32 1 83.88 146 HIS B C 1
ATOM 3497 O O . HIS B 1 146 ? -7.602 -1.248 11.461 1 83.88 146 HIS B O 1
ATOM 3503 N N . LYS B 1 147 ? -7.047 -2.842 10.047 1 80.31 147 LYS B N 1
ATOM 3504 C CA . LYS B 1 147 ? -6.637 -3.797 11.07 1 80.31 147 LYS B CA 1
ATOM 3505 C C . LYS B 1 147 ? -5.41 -4.59 10.625 1 80.31 147 LYS B C 1
ATOM 3507 O O . LYS B 1 147 ? -5.391 -5.145 9.523 1 80.31 147 LYS B O 1
ATOM 3512 N N . LYS B 1 148 ? -4.461 -4.609 11.531 1 73.38 148 LYS B N 1
ATOM 3513 C CA . LYS B 1 148 ? -3.236 -5.363 11.289 1 73.38 148 LYS B CA 1
ATOM 3514 C C . LYS B 1 148 ? -2.604 -4.969 9.953 1 73.38 148 LYS B C 1
ATOM 3516 O O . LYS B 1 148 ? -2.361 -3.785 9.703 1 73.38 148 LYS B O 1
ATOM 3521 N N . ASN B 1 149 ? -2.502 -5.91 9.109 1 73.5 149 ASN B N 1
ATOM 3522 C CA . ASN B 1 149 ? -1.833 -5.703 7.828 1 73.5 149 ASN B CA 1
ATOM 3523 C C . ASN B 1 149 ? -2.834 -5.605 6.68 1 73.5 149 ASN B C 1
ATOM 3525 O O . ASN B 1 149 ? -2.498 -5.898 5.531 1 73.5 149 ASN B O 1
ATOM 3529 N N . THR B 1 150 ? -4.055 -5.137 7.156 1 80.62 150 THR B N 1
ATOM 3530 C CA . THR B 1 150 ? -5.105 -5.023 6.152 1 80.62 150 THR B CA 1
ATOM 3531 C C . THR B 1 150 ? -5.809 -3.674 6.254 1 80.62 150 THR B C 1
ATOM 3533 O O . THR B 1 150 ? -6.195 -3.25 7.344 1 80.62 150 THR B O 1
ATOM 3536 N N . TRP B 1 151 ? -5.883 -3.037 5.188 1 84.88 151 TRP B N 1
ATOM 3537 C CA . TRP B 1 151 ? -6.648 -1.793 5.184 1 84.88 151 TRP B CA 1
ATOM 3538 C C . TRP B 1 151 ? -7.246 -1.528 3.807 1 84.88 151 TRP B C 1
ATOM 3540 O O . TRP B 1 151 ? -6.562 -1.659 2.787 1 84.88 151 TRP B O 1
ATOM 3550 N N . TYR B 1 152 ? -8.523 -1.28 3.793 1 88.06 152 TYR B N 1
ATOM 3551 C CA . TYR B 1 152 ? -9.289 -0.974 2.59 1 88.06 152 TYR B CA 1
ATOM 3552 C C . TYR B 1 152 ? -10.586 -0.261 2.938 1 88.06 152 TYR B C 1
ATOM 3554 O O . TYR B 1 152 ? -11 -0.232 4.102 1 88.06 152 TYR B O 1
ATOM 3562 N N . GLY B 1 153 ? -11.195 0.345 1.914 1 91.12 153 GLY B N 1
ATOM 3563 C CA . GLY B 1 153 ? -12.492 0.968 2.123 1 91.12 153 GLY B CA 1
ATOM 3564 C C . GLY B 1 153 ? -12.688 2.227 1.298 1 91.12 153 GLY B C 1
ATOM 3565 O O . GLY B 1 153 ? -11.727 2.773 0.752 1 91.12 153 GLY B O 1
ATOM 3566 N N . PRO B 1 154 ? -13.906 2.664 1.303 1 92.31 154 PRO B N 1
ATOM 3567 C CA . PRO B 1 154 ? -14.219 3.838 0.487 1 92.31 154 PRO B CA 1
ATOM 3568 C C . PRO B 1 154 ? -13.461 5.086 0.933 1 92.31 154 PRO B C 1
ATOM 3570 O O . PRO B 1 154 ? -13.086 5.914 0.1 1 92.31 154 PRO B O 1
ATOM 3573 N N . GLY B 1 155 ? -13.281 5.211 2.211 1 93.25 155 GLY B N 1
ATOM 3574 C CA . GLY B 1 155 ? -12.523 6.348 2.703 1 93.25 155 GLY B CA 1
ATOM 3575 C C . GLY B 1 155 ? -11.094 6.375 2.193 1 93.25 155 GLY B C 1
ATOM 3576 O O . GLY B 1 155 ? -10.586 7.434 1.822 1 93.25 155 GLY B O 1
ATOM 3577 N N . LEU B 1 156 ? -10.5 5.238 2.242 1 92.56 156 LEU B N 1
ATOM 3578 C CA . LEU B 1 156 ? -9.133 5.133 1.747 1 92.56 156 LEU B CA 1
ATOM 3579 C C . LEU B 1 156 ? -9.07 5.418 0.25 1 92.56 156 LEU B C 1
ATOM 3581 O O . LEU B 1 156 ? -8.148 6.09 -0.221 1 92.56 156 LEU B O 1
ATOM 3585 N N . ILE B 1 157 ? -10 4.945 -0.471 1 92.19 157 ILE B N 1
ATOM 3586 C CA . ILE B 1 157 ? -10.078 5.18 -1.909 1 92.19 157 ILE B CA 1
ATOM 3587 C C . ILE B 1 157 ? -10.195 6.676 -2.184 1 92.19 157 ILE B C 1
ATOM 3589 O O . ILE B 1 157 ? -9.531 7.203 -3.082 1 92.19 157 ILE B O 1
ATOM 3593 N N . GLU B 1 158 ? -10.992 7.266 -1.419 1 92.81 158 GLU B N 1
ATOM 3594 C CA . GLU B 1 158 ? -11.133 8.711 -1.57 1 92.81 158 GLU B CA 1
ATOM 3595 C C . GLU B 1 158 ? -9.82 9.43 -1.299 1 92.81 158 GLU B C 1
ATOM 3597 O O . GLU B 1 158 ? -9.406 10.297 -2.07 1 92.81 158 GLU B O 1
ATOM 3602 N N . ALA B 1 159 ? -9.203 9.07 -0.244 1 92.56 159 ALA B N 1
ATOM 3603 C CA . ALA B 1 159 ? -7.949 9.703 0.137 1 92.56 159 ALA B CA 1
ATOM 3604 C C . ALA B 1 159 ? -6.898 9.539 -0.958 1 92.56 159 ALA B C 1
ATOM 3606 O O . ALA B 1 159 ? -6.23 10.508 -1.337 1 92.56 159 ALA B O 1
ATOM 3607 N N . TYR B 1 160 ? -6.789 8.383 -1.42 1 90.06 160 TYR B N 1
ATOM 3608 C CA . TYR B 1 160 ? -5.816 8.078 -2.459 1 90.06 160 TYR B CA 1
ATOM 3609 C C . TYR B 1 160 ? -6.156 8.797 -3.758 1 90.06 160 TYR B C 1
ATOM 3611 O O . TYR B 1 160 ? -5.262 9.266 -4.465 1 90.06 160 TYR B O 1
ATOM 3619 N N . THR B 1 161 ? -7.395 8.836 -4.094 1 89.12 161 THR B N 1
ATOM 3620 C CA . THR B 1 161 ? -7.832 9.516 -5.312 1 89.12 161 THR B CA 1
ATOM 3621 C C . THR B 1 161 ? -7.527 11.008 -5.242 1 89.12 161 THR B C 1
ATOM 3623 O O . THR B 1 161 ? -7.055 11.594 -6.219 1 89.12 161 THR B O 1
ATOM 3626 N N . HIS B 1 162 ? -7.781 11.594 -4.109 1 88.75 162 HIS B N 1
ATOM 3627 C CA . HIS B 1 162 ? -7.473 13.008 -3.924 1 88.75 162 HIS B CA 1
ATOM 3628 C C . HIS B 1 162 ? -5.973 13.266 -4.004 1 88.75 162 HIS B C 1
ATOM 3630 O O . HIS B 1 162 ? -5.535 14.242 -4.609 1 88.75 162 HIS B O 1
ATOM 3636 N N . GLU B 1 163 ? -5.27 12.398 -3.422 1 83.75 163 GLU B N 1
ATOM 3637 C CA . GLU B 1 163 ? -3.816 12.508 -3.475 1 83.75 163 GLU B CA 1
ATOM 3638 C C . GLU B 1 163 ? -3.307 12.391 -4.91 1 83.75 163 GLU B C 1
ATOM 3640 O O . GLU B 1 163 ? -2.516 13.227 -5.359 1 83.75 163 GLU B O 1
ATOM 3645 N N . SER B 1 164 ? -3.82 11.461 -5.656 1 85.25 164 SER B N 1
ATOM 3646 C CA . SER B 1 164 ? -3.297 11.125 -6.98 1 85.25 164 SER B CA 1
ATOM 3647 C C . SER B 1 164 ? -3.812 12.094 -8.039 1 85.25 164 SER B C 1
ATOM 3649 O O . SER B 1 164 ? -3.088 12.438 -8.977 1 85.25 164 SER B O 1
ATOM 3651 N N . LYS B 1 165 ? -4.984 12.594 -7.852 1 83 165 LYS B N 1
ATOM 3652 C CA . LYS B 1 165 ? -5.594 13.359 -8.93 1 83 165 LYS B CA 1
ATOM 3653 C C . LYS B 1 165 ? -5.625 14.852 -8.602 1 83 165 LYS B C 1
ATOM 3655 O O . LYS B 1 165 ? -5.617 15.688 -9.508 1 83 165 LYS B O 1
ATOM 3660 N N . ILE B 1 166 ? -5.664 15.156 -7.309 1 82.62 166 ILE B N 1
ATOM 3661 C CA . ILE B 1 166 ? -5.883 16.547 -6.945 1 82.62 166 ILE B CA 1
ATOM 3662 C C . ILE B 1 166 ? -4.594 17.141 -6.379 1 82.62 166 ILE B C 1
ATOM 3664 O O . ILE B 1 166 ? -4.172 18.234 -6.785 1 82.62 166 ILE B O 1
ATOM 3668 N N . ALA B 1 167 ? -4.004 16.422 -5.496 1 82.81 167 ALA B N 1
ATOM 3669 C CA . ALA B 1 167 ? -2.797 16.922 -4.844 1 82.81 167 ALA B CA 1
ATOM 3670 C C . ALA B 1 167 ? -1.583 16.781 -5.758 1 82.81 167 ALA B C 1
ATOM 3672 O O . ALA B 1 167 ? -0.663 16.016 -5.465 1 82.81 167 ALA B O 1
ATOM 3673 N N . ILE B 1 168 ? -1.444 17.594 -6.711 1 86.81 168 ILE B N 1
ATOM 3674 C CA . ILE B 1 168 ? -0.366 17.5 -7.691 1 86.81 168 ILE B CA 1
ATOM 3675 C C . ILE B 1 168 ? 0.906 18.125 -7.121 1 86.81 168 ILE B C 1
ATOM 3677 O O . ILE B 1 168 ? 2.016 17.719 -7.48 1 86.81 168 ILE B O 1
ATOM 3681 N N . TYR B 1 169 ? 0.726 19.062 -6.223 1 91.88 169 TYR B N 1
ATOM 3682 C CA . TYR B 1 169 ? 1.841 19.75 -5.582 1 91.88 169 TYR B CA 1
ATOM 3683 C C . TYR B 1 169 ? 2.189 19.109 -4.246 1 91.88 169 TYR B C 1
ATOM 3685 O O . TYR B 1 169 ? 1.431 18.281 -3.736 1 91.88 169 TYR B O 1
ATOM 3693 N N . PRO B 1 170 ? 3.439 19.406 -3.729 1 95.62 170 PRO B N 1
ATOM 3694 C CA . PRO B 1 170 ? 3.855 18.766 -2.479 1 95.62 170 PRO B CA 1
ATOM 3695 C C . PRO B 1 170 ? 3.15 19.344 -1.255 1 95.62 170 PRO B C 1
ATOM 3697 O O . PRO B 1 170 ? 3.787 20 -0.42 1 95.62 170 PRO B O 1
ATOM 3700 N N . ARG B 1 171 ? 1.954 19 -1.165 1 96.12 171 ARG B N 1
ATOM 3701 C CA . ARG B 1 171 ? 1.104 19.438 -0.062 1 96.12 171 ARG B CA 1
ATOM 3702 C C . ARG B 1 171 ? 0.11 18.359 0.326 1 96.12 171 ARG B C 1
ATOM 3704 O O . ARG B 1 171 ? -0.155 17.438 -0.458 1 96.12 171 ARG B O 1
ATOM 3711 N N . VAL B 1 172 ? -0.324 18.406 1.514 1 97.19 172 VAL B N 1
ATOM 3712 C CA . VAL B 1 172 ? -1.379 17.516 1.979 1 97.19 172 VAL B CA 1
ATOM 3713 C C . VAL B 1 172 ? -2.678 18.297 2.16 1 97.19 172 VAL B C 1
ATOM 3715 O O . VAL B 1 172 ? -2.775 19.156 3.045 1 97.19 172 VAL B O 1
ATOM 3718 N N . ILE B 1 173 ? -3.646 18 1.402 1 96.62 173 ILE B N 1
ATOM 3719 C CA . ILE B 1 173 ? -4.871 18.781 1.355 1 96.62 173 ILE B CA 1
ATOM 3720 C C . ILE B 1 173 ? -5.93 18.156 2.258 1 96.62 173 ILE B C 1
ATOM 3722 O O . ILE B 1 173 ? -5.824 16.984 2.613 1 96.62 173 ILE B O 1
ATOM 3726 N N . LEU B 1 174 ? -6.922 18.953 2.633 1 95.56 174 LEU B N 1
ATOM 3727 C CA . LEU B 1 174 ? -8.141 18.469 3.271 1 95.56 174 LEU B CA 1
ATOM 3728 C C . LEU B 1 174 ? -9.258 18.297 2.25 1 95.56 174 LEU B C 1
ATOM 3730 O O . LEU B 1 174 ? -9.539 19.219 1.479 1 95.56 174 LEU B O 1
ATOM 3734 N N . SER B 1 175 ? -9.812 17.109 2.229 1 95.25 175 SER B N 1
ATOM 3735 C CA . SER B 1 175 ? -10.992 16.938 1.388 1 95.25 175 SER B CA 1
ATOM 3736 C C . SER B 1 175 ? -12.133 17.844 1.842 1 95.25 175 SER B C 1
ATOM 3738 O O . SER B 1 175 ? -12.094 18.375 2.949 1 95.25 175 SER B O 1
ATOM 3740 N N . LYS B 1 176 ? -13.102 17.969 1.046 1 92.38 176 LYS B N 1
ATOM 3741 C CA . LYS B 1 176 ? -14.234 18.844 1.362 1 92.38 176 LYS B CA 1
ATOM 3742 C C . LYS B 1 176 ? -14.969 18.359 2.611 1 92.38 176 LYS B C 1
ATOM 3744 O O . LYS B 1 176 ? -15.297 19.172 3.488 1 92.38 176 LYS B O 1
ATOM 3749 N N . ASN B 1 177 ? -15.227 17.078 2.631 1 93.62 177 ASN B N 1
ATOM 3750 C CA . ASN B 1 177 ? -15.945 16.547 3.781 1 93.62 177 ASN B CA 1
ATOM 3751 C C . ASN B 1 177 ? -15.141 16.703 5.066 1 93.62 177 ASN B C 1
ATOM 3753 O O . ASN B 1 177 ? -15.703 16.938 6.137 1 93.62 177 ASN B O 1
ATOM 3757 N N . CYS B 1 178 ? -13.883 16.547 4.961 1 94.19 178 CYS B N 1
ATOM 3758 C CA . CYS B 1 178 ? -13.016 16.734 6.121 1 94.19 178 CYS B CA 1
ATOM 3759 C C . CYS B 1 178 ? -13.039 18.188 6.582 1 94.19 178 CYS B C 1
ATOM 3761 O O . CYS B 1 178 ? -13.141 18.469 7.777 1 94.19 178 CYS B O 1
ATOM 3763 N N . PHE B 1 179 ? -12.898 19.078 5.641 1 92.12 179 PHE B N 1
ATOM 3764 C CA . PHE B 1 179 ? -12.938 20.5 5.957 1 92.12 179 PHE B CA 1
ATOM 3765 C C . PHE B 1 179 ? -14.258 20.859 6.633 1 92.12 179 PHE B C 1
ATOM 3767 O O . PHE B 1 179 ? -14.273 21.609 7.609 1 92.12 179 PHE B O 1
ATOM 3774 N N . GLU B 1 180 ? -15.32 20.328 6.145 1 91.69 180 GLU B N 1
ATOM 3775 C CA . GLU B 1 180 ? -16.641 20.594 6.703 1 91.69 180 GLU B CA 1
ATOM 3776 C C . GLU B 1 180 ? -16.781 20.016 8.109 1 91.69 180 GLU B C 1
ATOM 3778 O O . GLU B 1 180 ? -17.438 20.609 8.969 1 91.69 180 GLU B O 1
ATOM 3783 N N . TYR B 1 181 ? -16.234 18.906 8.305 1 92.31 181 TYR B N 1
ATOM 3784 C CA . TYR B 1 181 ? -16.281 18.25 9.609 1 92.31 181 TYR B CA 1
ATOM 3785 C C . TYR B 1 181 ? -15.641 19.125 10.68 1 92.31 181 TYR B C 1
ATOM 3787 O O . TYR B 1 181 ? -16.172 19.266 11.789 1 92.31 181 TYR B O 1
ATOM 3795 N N . PHE B 1 182 ? -14.516 19.688 10.453 1 90.81 182 PHE B N 1
ATOM 3796 C CA . PHE B 1 182 ? -13.797 20.469 11.445 1 90.81 182 PHE B CA 1
ATOM 3797 C C . PHE B 1 182 ? -14.32 21.906 11.477 1 90.81 182 PHE B C 1
ATOM 3799 O O . PHE B 1 182 ? -14.195 22.594 12.492 1 90.81 182 PHE B O 1
ATOM 3806 N N . GLY B 1 183 ? -14.945 22.328 10.422 1 84.88 183 GLY B N 1
ATOM 3807 C CA . GLY B 1 183 ? -15.5 23.672 10.375 1 84.88 183 GLY B CA 1
ATOM 3808 C C . GLY B 1 183 ? -14.453 24.734 10.102 1 84.88 183 GLY B C 1
ATOM 3809 O O . GLY B 1 183 ? -13.289 24.578 10.484 1 84.88 183 GLY B O 1
ATOM 3810 N N . ASN B 1 184 ? -14.867 25.766 9.555 1 76.69 184 ASN B N 1
ATOM 3811 C CA . ASN B 1 184 ? -14.008 26.844 9.086 1 76.69 184 ASN B CA 1
ATOM 3812 C C . ASN B 1 184 ? -13.258 27.5 10.242 1 76.69 184 ASN B C 1
ATOM 3814 O O . ASN B 1 184 ? -12.047 27.719 10.148 1 76.69 184 ASN B O 1
ATOM 3818 N N . GLU B 1 185 ? -13.906 27.734 11.25 1 73.38 185 GLU B N 1
ATOM 3819 C CA . GLU B 1 185 ? -13.312 28.469 12.359 1 73.38 185 GLU B CA 1
ATOM 3820 C C . GLU B 1 185 ? -12.188 27.656 13.008 1 73.38 185 GLU B C 1
ATOM 3822 O O . GLU B 1 185 ? -11.164 28.219 13.406 1 73.38 185 GLU B O 1
ATOM 3827 N N . LEU B 1 186 ? -12.352 26.438 13.07 1 69.31 186 LEU B N 1
ATOM 3828 C CA . LEU B 1 186 ? -11.391 25.562 13.727 1 69.31 186 LEU B CA 1
ATOM 3829 C C . LEU B 1 186 ? -10.133 25.406 12.875 1 69.31 186 LEU B C 1
ATOM 3831 O O . LEU B 1 186 ? -9.023 25.297 13.414 1 69.31 186 LEU B O 1
ATOM 3835 N N . VAL B 1 187 ? -10.336 25.5 11.602 1 68.5 187 VAL B N 1
ATOM 3836 C CA . VAL B 1 187 ? -9.25 25.156 10.68 1 68.5 187 VAL B CA 1
ATOM 3837 C C . VAL B 1 187 ? -8.422 26.406 10.367 1 68.5 187 VAL B C 1
ATOM 3839 O O . VAL B 1 187 ? -7.191 26.328 10.305 1 68.5 187 VAL B O 1
ATOM 3842 N N . LEU B 1 188 ? -9.023 27.453 10.375 1 67.69 188 LEU B N 1
ATOM 3843 C CA . LEU B 1 188 ? -8.375 28.656 9.867 1 67.69 188 LEU B CA 1
ATOM 3844 C C . LEU B 1 188 ? -7.73 29.438 11.008 1 67.69 188 LEU B C 1
ATOM 3846 O O . LEU B 1 188 ? -6.746 30.156 10.797 1 67.69 188 LEU B O 1
ATOM 3850 N N . GLY B 1 189 ? -8.18 29.312 12.141 1 64.38 189 GLY B N 1
ATOM 3851 C CA . GLY B 1 189 ? -7.84 30.203 13.242 1 64.38 189 GLY B CA 1
ATOM 3852 C C . GLY B 1 189 ? -6.398 30.047 13.695 1 64.38 189 GLY B C 1
ATOM 3853 O O . GLY B 1 189 ? -5.836 30.969 14.297 1 64.38 189 GLY B O 1
ATOM 3854 N N . GLU B 1 190 ? -5.668 29.078 13.234 1 67.06 190 GLU B N 1
ATOM 3855 C CA . GLU B 1 190 ? -4.355 28.891 13.852 1 67.06 190 GLU B CA 1
ATOM 3856 C C . GLU B 1 190 ? -3.246 28.906 12.797 1 67.06 190 GLU B C 1
ATOM 3858 O O . GLU B 1 190 ? -2.07 28.75 13.133 1 67.06 190 GLU B O 1
ATOM 3863 N N . GLY B 1 191 ? -3.604 29.328 11.594 1 80.12 191 GLY B N 1
ATOM 3864 C CA . GLY B 1 191 ? -2.598 29.344 10.547 1 80.12 191 GLY B CA 1
ATOM 3865 C C . GLY B 1 191 ? -2.088 27.969 10.18 1 80.12 191 GLY B C 1
ATOM 3866 O O . GLY B 1 191 ? -1.072 27.844 9.492 1 80.12 191 GLY B O 1
ATOM 3867 N N . ASP B 1 192 ? -2.721 27.031 10.727 1 87.94 192 ASP B N 1
ATOM 3868 C CA . ASP B 1 192 ? -2.301 25.656 10.492 1 87.94 192 ASP B CA 1
ATOM 3869 C C . ASP B 1 192 ? -2.717 25.188 9.102 1 87.94 192 ASP B C 1
ATOM 3871 O O . ASP B 1 192 ? -2.186 24.203 8.586 1 87.94 192 ASP B O 1
ATOM 3875 N N . LEU B 1 193 ? -3.605 25.938 8.547 1 89.75 193 LEU B N 1
ATOM 3876 C CA . LEU B 1 193 ? -4.066 25.594 7.199 1 89.75 193 LEU B CA 1
ATOM 3877 C C . LEU B 1 193 ? -3.914 26.797 6.266 1 89.75 193 LEU B C 1
ATOM 3879 O O . LEU B 1 193 ? -4.062 27.938 6.688 1 89.75 193 LEU B O 1
ATOM 3883 N N . MET B 1 194 ? -3.592 26.5 5.082 1 88.31 194 MET B N 1
ATOM 3884 C CA . MET B 1 194 ? -3.52 27.5 4.008 1 88.31 194 MET B CA 1
ATOM 3885 C C . MET B 1 194 ? -4.438 27.109 2.854 1 88.31 194 MET B C 1
ATOM 3887 O O . MET B 1 194 ? -4.672 25.922 2.605 1 88.31 194 MET B O 1
ATOM 3891 N N . GLN B 1 195 ? -4.902 28.109 2.24 1 88.81 195 GLN B N 1
ATOM 3892 C CA . GLN B 1 195 ? -5.73 27.844 1.067 1 88.81 195 GLN B CA 1
ATOM 3893 C C . GLN B 1 195 ? -4.945 28.078 -0.221 1 88.81 195 GLN B C 1
ATOM 3895 O O . GLN B 1 195 ? -4.262 29.094 -0.368 1 88.81 195 GLN B O 1
ATOM 3900 N N . ASP B 1 196 ? -5.031 27.172 -1.133 1 89 196 ASP B N 1
ATOM 3901 C CA . ASP B 1 196 ? -4.332 27.281 -2.408 1 89 196 ASP B CA 1
ATOM 3902 C C . ASP B 1 196 ? -5.238 27.875 -3.482 1 89 196 ASP B C 1
ATOM 3904 O O . ASP B 1 196 ? -6.426 28.109 -3.244 1 89 196 ASP B O 1
ATOM 3908 N N . THR B 1 197 ? -4.648 28.141 -4.668 1 86.44 197 THR B N 1
ATOM 3909 C CA . THR B 1 197 ? -5.34 28.797 -5.77 1 86.44 197 THR B CA 1
ATOM 3910 C C . THR B 1 197 ? -6.488 27.938 -6.281 1 86.44 197 THR B C 1
ATOM 3912 O O . THR B 1 197 ? -7.473 28.453 -6.816 1 86.44 197 THR B O 1
ATOM 3915 N N . ASP B 1 198 ? -6.438 26.672 -6.066 1 89.5 198 ASP B N 1
ATOM 3916 C CA . ASP B 1 198 ? -7.484 25.781 -6.535 1 89.5 198 ASP B CA 1
ATOM 3917 C C . ASP B 1 198 ? -8.625 25.688 -5.523 1 89.5 198 ASP B C 1
ATOM 3919 O O . ASP B 1 198 ? 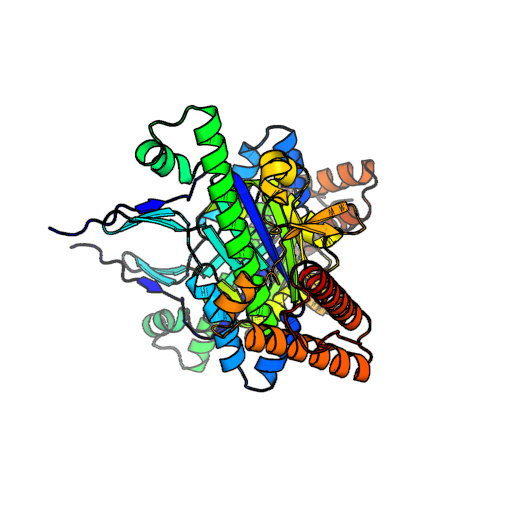-9.609 24.969 -5.75 1 89.5 198 ASP B O 1
ATOM 3923 N N . GLY B 1 199 ? -8.492 26.312 -4.41 1 89.06 199 GLY B N 1
ATOM 3924 C CA . GLY B 1 199 ? -9.562 26.375 -3.426 1 89.06 199 GLY B CA 1
ATOM 3925 C C . GLY B 1 199 ? -9.406 25.375 -2.303 1 89.06 199 GLY B C 1
ATOM 3926 O O . GLY B 1 199 ? -10.086 25.469 -1.275 1 89.06 199 GLY B O 1
ATOM 3927 N N . TYR B 1 200 ? -8.531 24.469 -2.449 1 91 200 TYR B N 1
ATOM 3928 C CA . TYR B 1 200 ? -8.328 23.469 -1.406 1 91 200 TYR B CA 1
ATOM 3929 C C . TYR B 1 200 ? -7.461 24.031 -0.281 1 91 200 TYR B C 1
ATOM 3931 O O . TYR B 1 200 ? -6.586 24.859 -0.515 1 91 200 TYR B O 1
ATOM 3939 N N . PHE B 1 201 ? -7.785 23.562 0.851 1 91.88 201 PHE B N 1
ATOM 3940 C CA . PHE B 1 201 ? -6.941 23.859 2.002 1 91.88 201 PHE B CA 1
ATOM 3941 C C . PHE B 1 201 ? -5.887 22.766 2.188 1 91.88 201 PHE B C 1
ATOM 3943 O O . PHE B 1 201 ? -6.137 21.594 1.898 1 91.88 201 PHE B O 1
ATOM 3950 N N . TYR B 1 202 ? -4.719 23.203 2.578 1 93.88 202 TYR B N 1
ATOM 3951 C CA . TYR B 1 202 ? -3.662 22.234 2.879 1 93.88 202 TYR B CA 1
ATOM 3952 C C . TYR B 1 202 ? -2.969 22.578 4.191 1 93.88 202 TYR B C 1
ATOM 3954 O O . TYR B 1 202 ? -3.057 23.719 4.668 1 93.88 202 TYR B O 1
ATOM 3962 N N . ILE B 1 203 ? -2.398 21.641 4.797 1 93.75 203 ILE B N 1
ATOM 3963 C CA . ILE B 1 203 ? -1.71 21.797 6.074 1 93.75 203 ILE B CA 1
ATOM 3964 C C . ILE B 1 203 ? -0.43 22.594 5.879 1 93.75 203 ILE B C 1
ATOM 3966 O O . ILE B 1 203 ? 0.376 22.297 4.996 1 93.75 203 ILE B O 1
ATOM 3970 N N . ASN B 1 204 ? -0.269 23.609 6.688 1 92.69 204 ASN B N 1
ATOM 3971 C CA . ASN B 1 204 ? 0.9 24.484 6.656 1 92.69 204 ASN B CA 1
ATOM 3972 C C . ASN B 1 204 ? 2.07 23.891 7.426 1 92.69 204 ASN B C 1
ATOM 3974 O O . ASN B 1 204 ? 2.352 24.297 8.555 1 92.69 204 ASN B O 1
ATOM 3978 N N . TYR B 1 205 ? 2.812 23.047 6.727 1 90.38 205 TYR B N 1
ATOM 3979 C CA . TYR B 1 205 ? 3.834 22.297 7.438 1 90.38 205 TYR B CA 1
ATOM 3980 C C . TYR B 1 205 ? 5.109 23.109 7.602 1 90.38 205 TYR B C 1
ATOM 3982 O O . TYR B 1 205 ? 6.004 22.734 8.359 1 90.38 205 TYR B O 1
ATOM 3990 N N . ILE B 1 206 ? 5.219 24.266 7.008 1 87.31 206 ILE B N 1
ATOM 3991 C CA . ILE B 1 206 ? 6.441 25.047 7.164 1 87.31 206 ILE B CA 1
ATOM 3992 C C . ILE B 1 206 ? 6.207 26.172 8.164 1 87.31 206 ILE B C 1
ATOM 3994 O O . ILE B 1 206 ? 6.984 27.125 8.227 1 87.31 206 ILE B O 1
ATOM 3998 N N . LYS B 1 207 ? 5.062 26.016 8.859 1 82.81 207 LYS B N 1
ATOM 3999 C CA . LYS B 1 207 ? 4.863 26.938 9.977 1 82.81 207 LYS B CA 1
ATOM 4000 C C . LYS B 1 207 ? 6.051 26.906 10.938 1 82.81 207 LYS B C 1
ATOM 4002 O O . LYS B 1 207 ? 6.625 25.828 11.18 1 82.81 207 LYS B O 1
ATOM 4007 N N . TRP B 1 208 ? 6.332 27.953 11.5 1 66.75 208 TRP B N 1
ATOM 4008 C CA . TRP B 1 208 ? 7.562 28.172 12.25 1 66.75 208 TRP B CA 1
ATOM 4009 C C . TRP B 1 208 ? 7.707 27.141 13.367 1 66.75 208 TRP B C 1
ATOM 4011 O O . TRP B 1 208 ? 8.773 26.547 13.531 1 66.75 208 TRP B O 1
ATOM 4021 N N . LEU B 1 209 ? 6.758 27 14.078 1 67.75 209 LEU B N 1
ATOM 4022 C CA . LEU B 1 209 ? 6.824 26.094 15.219 1 67.75 209 LEU B CA 1
ATOM 4023 C C . LEU B 1 209 ? 7.066 24.656 14.766 1 67.75 209 LEU B C 1
ATOM 4025 O O . LEU B 1 209 ? 7.785 23.906 15.422 1 67.75 209 LEU B O 1
ATOM 4029 N N . ASN B 1 210 ? 6.617 24.406 13.633 1 74.69 210 ASN B N 1
ATOM 4030 C CA . ASN B 1 210 ? 6.754 23.047 13.109 1 74.69 210 ASN B CA 1
ATOM 4031 C C . ASN B 1 210 ? 8.188 22.766 12.68 1 74.69 210 ASN B C 1
ATOM 4033 O O . ASN B 1 210 ? 8.734 21.703 13 1 74.69 210 ASN B O 1
ATOM 4037 N N . ILE B 1 211 ? 8.727 23.734 12.109 1 74.44 211 ILE B N 1
ATOM 4038 C CA . ILE B 1 211 ? 10.07 23.547 11.586 1 74.44 211 ILE B CA 1
ATOM 4039 C C . ILE B 1 211 ? 11.07 23.453 12.742 1 74.44 211 ILE B C 1
ATOM 4041 O O . ILE B 1 211 ? 11.953 22.609 12.734 1 74.44 211 ILE B O 1
ATOM 4045 N N . LYS B 1 212 ? 10.82 24.328 13.703 1 72.31 212 LYS B N 1
ATOM 4046 C CA . LYS B 1 212 ? 11.703 24.344 14.867 1 72.31 212 LYS B CA 1
ATOM 4047 C C . LYS B 1 212 ? 11.695 22.984 15.578 1 72.31 212 LYS B C 1
ATOM 4049 O O . LYS B 1 212 ? 12.758 22.453 15.914 1 72.31 212 LYS B O 1
ATOM 4054 N N . THR B 1 213 ? 10.625 22.453 15.719 1 72.44 213 THR B N 1
ATOM 4055 C CA . THR B 1 213 ? 10.461 21.203 16.453 1 72.44 213 THR B CA 1
ATOM 4056 C C . THR B 1 213 ? 11.094 20.047 15.688 1 72.44 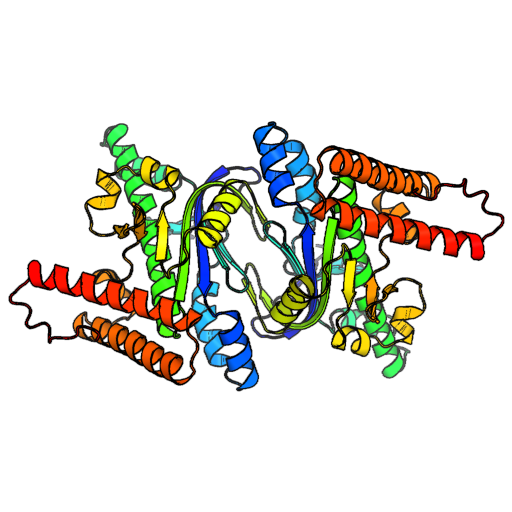213 THR B C 1
ATOM 4058 O O . THR B 1 2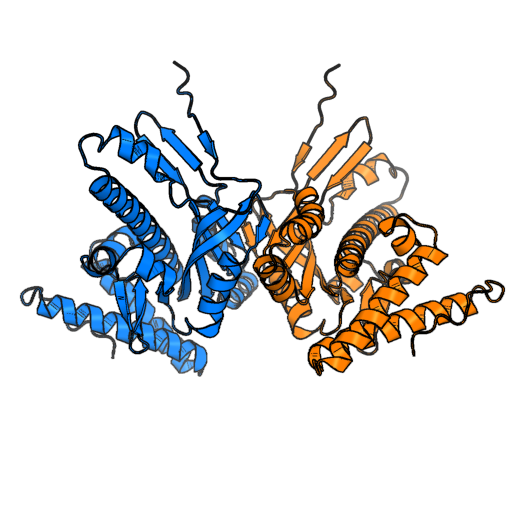13 ? 11.836 19.25 16.266 1 72.44 213 THR B O 1
ATOM 4061 N N . GLU B 1 214 ? 10.906 19.969 14.461 1 76.75 214 GLU B N 1
ATOM 4062 C CA . GLU B 1 214 ? 11.328 18.812 13.672 1 76.75 214 GLU B CA 1
ATOM 4063 C C . GLU B 1 214 ? 12.828 18.875 13.359 1 76.75 214 GLU B C 1
ATOM 4065 O O . GLU B 1 214 ? 13.492 17.844 13.312 1 76.75 214 GLU B O 1
ATOM 4070 N N . PHE B 1 215 ? 13.273 20.109 13.18 1 77.75 215 PHE B N 1
ATOM 4071 C CA . PHE B 1 215 ? 14.688 20.234 12.836 1 77.75 215 PHE B CA 1
ATOM 4072 C C . PHE B 1 215 ? 15.539 20.344 14.094 1 77.75 215 PHE B C 1
ATOM 4074 O O . PHE B 1 215 ? 16.766 20.234 14.031 1 77.75 215 PHE B O 1
ATOM 4081 N N . GLY B 1 216 ? 14.852 20.359 15.195 1 73.31 216 GLY B N 1
ATOM 4082 C CA . GLY B 1 216 ? 15.562 20.375 16.469 1 73.31 216 GLY B CA 1
ATOM 4083 C C . GLY B 1 216 ? 16.484 21.562 16.625 1 73.31 216 GLY B C 1
ATOM 4084 O O . GLY B 1 216 ? 17.609 21.422 17.141 1 73.31 216 GLY B O 1
ATOM 4085 N N . SER B 1 217 ? 16.266 22.625 16.016 1 75.25 217 SER B N 1
ATOM 4086 C CA . SER B 1 217 ? 17.109 23.828 16.062 1 75.25 217 SER B CA 1
ATOM 4087 C C . SER B 1 217 ? 16.281 25.078 16.281 1 75.25 217 SER B C 1
ATOM 4089 O O . SER B 1 217 ? 15.062 25 16.484 1 75.25 217 SER B O 1
ATOM 4091 N N . ASP B 1 218 ? 17.016 26.156 16.438 1 77 218 ASP B N 1
ATOM 4092 C CA . ASP B 1 218 ? 16.281 27.406 16.562 1 77 218 ASP B CA 1
ATOM 4093 C C . ASP B 1 218 ? 15.633 27.797 15.234 1 77 218 ASP B C 1
ATOM 4095 O O . ASP B 1 218 ? 15.945 27.219 14.195 1 77 218 ASP B O 1
ATOM 4099 N N . PHE B 1 219 ? 14.781 28.656 15.352 1 73.06 219 PHE B N 1
ATOM 4100 C CA . PHE B 1 219 ? 13.93 29.062 14.234 1 73.06 219 PHE B CA 1
ATOM 4101 C C . PHE B 1 219 ? 14.766 29.484 13.039 1 73.06 219 PHE B C 1
ATOM 4103 O O . PHE B 1 219 ? 14.562 29 11.922 1 73.06 219 PHE B O 1
ATOM 4110 N N . CYS B 1 220 ? 15.656 30.281 13.281 1 74.5 220 CYS B N 1
ATOM 4111 C CA . CYS B 1 220 ? 16.438 30.859 12.195 1 74.5 220 CYS B CA 1
ATOM 4112 C C . CYS B 1 220 ? 17.25 29.781 11.477 1 74.5 220 CYS B C 1
ATOM 4114 O O . CYS B 1 220 ? 17.281 29.734 10.25 1 74.5 220 CYS B O 1
ATOM 4116 N N . LYS B 1 221 ? 17.766 28.938 12.25 1 82.12 221 LYS B N 1
ATOM 4117 C CA . LYS B 1 221 ? 18.578 27.875 11.672 1 82.12 221 LYS B CA 1
ATOM 4118 C C . LYS B 1 221 ? 17.719 26.875 10.898 1 82.12 221 LYS B C 1
ATOM 4120 O O . LYS B 1 221 ? 18.109 26.422 9.82 1 82.12 221 LYS B O 1
ATOM 4125 N N . ALA B 1 222 ? 16.609 26.609 11.461 1 82.75 222 ALA B N 1
ATOM 4126 C CA . ALA B 1 222 ? 15.711 25.656 10.812 1 82.75 222 ALA B CA 1
ATOM 4127 C C . ALA B 1 222 ? 15.18 26.203 9.492 1 82.75 222 ALA B C 1
ATOM 4129 O O . ALA B 1 222 ? 15.117 25.469 8.492 1 82.75 222 ALA B O 1
ATOM 4130 N N . HIS B 1 223 ? 14.883 27.406 9.547 1 83.12 223 HIS B N 1
ATOM 4131 C CA . HIS B 1 223 ? 14.391 28.062 8.344 1 83.12 223 HIS B CA 1
ATOM 4132 C C . HIS B 1 223 ? 15.469 28.125 7.27 1 83.12 223 HIS B C 1
ATOM 4134 O O . HIS B 1 223 ? 15.18 27.969 6.082 1 83.12 223 HIS B O 1
ATOM 4140 N N . HIS B 1 224 ? 16.594 28.422 7.719 1 86.19 224 HIS B N 1
ATOM 4141 C CA . HIS B 1 224 ? 17.719 28.469 6.793 1 86.19 224 HIS B CA 1
ATOM 4142 C C . HIS B 1 224 ? 18 27.094 6.191 1 86.19 224 HIS B C 1
ATOM 4144 O O . HIS B 1 224 ? 18.297 26.984 5 1 86.19 224 HIS B O 1
ATOM 4150 N N . GLN B 1 225 ? 17.922 26.203 7.012 1 87.88 225 GLN B N 1
ATOM 4151 C CA . GLN B 1 225 ? 18.141 24.844 6.543 1 87.88 225 GLN B CA 1
ATOM 4152 C C . GLN B 1 225 ? 17.109 24.453 5.48 1 87.88 225 GLN B C 1
ATOM 4154 O O . GLN B 1 225 ? 17.469 23.844 4.469 1 87.88 225 GLN B O 1
ATOM 4159 N N . LEU B 1 226 ? 15.922 24.781 5.734 1 90.12 226 LEU B N 1
ATOM 4160 C CA . LEU B 1 226 ? 14.867 24.5 4.773 1 90.12 226 LEU B CA 1
ATOM 4161 C C . LEU B 1 226 ? 15.117 25.219 3.455 1 90.12 226 LEU B C 1
ATOM 4163 O O . LEU B 1 226 ? 14.961 24.641 2.381 1 90.12 226 LEU B O 1
ATOM 4167 N N . ARG B 1 227 ? 15.445 26.438 3.598 1 91.12 227 ARG B N 1
ATOM 4168 C CA . ARG B 1 227 ? 15.766 27.219 2.404 1 91.12 227 ARG B CA 1
ATOM 4169 C C . ARG B 1 227 ? 16.875 26.547 1.596 1 91.12 227 ARG B C 1
ATOM 4171 O O . ARG B 1 227 ? 16.781 26.453 0.37 1 91.12 227 ARG B O 1
ATOM 4178 N N . GLU B 1 228 ? 17.891 26.125 2.27 1 93.44 228 GLU B N 1
ATOM 4179 C CA . GLU B 1 228 ? 19.031 25.5 1.601 1 93.44 228 GLU B CA 1
ATOM 4180 C C . GLU B 1 228 ? 18.609 24.219 0.893 1 93.44 228 GLU B C 1
ATOM 4182 O O . GLU B 1 228 ? 19.078 23.922 -0.209 1 93.44 228 GLU B O 1
ATOM 4187 N N . ILE B 1 229 ? 17.797 23.484 1.49 1 93.31 229 ILE B N 1
ATOM 4188 C CA . ILE B 1 229 ? 17.297 22.25 0.903 1 93.31 229 ILE B CA 1
ATOM 4189 C C . ILE B 1 229 ? 16.547 22.547 -0.392 1 93.31 229 ILE B C 1
ATOM 4191 O O . ILE B 1 229 ? 16.797 21.922 -1.422 1 93.31 229 ILE B O 1
ATOM 4195 N N . ILE B 1 230 ? 15.727 23.531 -0.354 1 95.31 230 ILE B N 1
ATOM 4196 C CA . ILE B 1 230 ? 14.906 23.891 -1.504 1 95.31 230 ILE B CA 1
ATOM 4197 C C . ILE B 1 230 ? 15.789 24.391 -2.641 1 95.31 230 ILE B C 1
ATOM 4199 O O . ILE B 1 230 ? 15.688 23.906 -3.773 1 95.31 230 ILE B O 1
ATOM 4203 N N . VAL B 1 231 ? 16.672 25.266 -2.277 1 95.94 231 VAL B N 1
ATOM 4204 C CA . VAL B 1 231 ? 17.531 25.891 -3.273 1 95.94 231 VAL B CA 1
ATOM 4205 C C . VAL B 1 231 ? 18.438 24.844 -3.912 1 95.94 231 VAL B C 1
ATOM 4207 O O . VAL B 1 231 ? 18.625 24.828 -5.129 1 95.94 231 VAL B O 1
ATOM 4210 N N . ARG B 1 232 ? 18.984 24.031 -3.148 1 96 232 ARG B N 1
ATOM 4211 C CA . ARG B 1 232 ? 19.875 22.984 -3.648 1 96 232 ARG B CA 1
ATOM 4212 C C . ARG B 1 232 ? 19.141 22.078 -4.621 1 96 232 ARG B C 1
ATOM 4214 O O . ARG B 1 232 ? 19.672 21.734 -5.684 1 96 232 ARG B O 1
ATOM 4221 N N . ASN B 1 233 ? 17.938 21.625 -4.316 1 95.38 233 ASN B N 1
ATOM 4222 C CA . ASN B 1 233 ? 17.188 20.734 -5.184 1 95.38 233 ASN B CA 1
ATOM 4223 C C . ASN B 1 233 ? 16.766 21.422 -6.48 1 95.38 233 ASN B C 1
ATOM 4225 O O . ASN B 1 233 ? 16.797 20.797 -7.547 1 95.38 233 ASN B O 1
ATOM 4229 N N . ILE B 1 234 ? 16.453 22.672 -6.367 1 95.94 234 ILE B N 1
ATOM 4230 C CA . ILE B 1 234 ? 16.094 23.422 -7.559 1 95.94 234 ILE B CA 1
ATOM 4231 C C . ILE B 1 234 ? 17.297 23.531 -8.492 1 95.94 234 ILE B C 1
ATOM 4233 O O . ILE B 1 234 ? 17.156 23.312 -9.703 1 95.94 234 ILE B O 1
ATOM 4237 N N . LYS B 1 235 ? 18.391 23.797 -7.922 1 96 235 LYS B N 1
ATOM 4238 C CA . LYS B 1 235 ? 19.609 23.922 -8.711 1 96 235 LYS B CA 1
ATOM 4239 C C . LYS B 1 235 ? 19.984 22.609 -9.375 1 96 235 LYS B C 1
ATOM 4241 O O . LYS B 1 235 ? 20.266 22.562 -10.57 1 96 235 LYS B O 1
ATOM 4246 N N . VAL B 1 236 ? 19.984 21.562 -8.656 1 94.88 236 VAL B N 1
ATOM 4247 C CA . VAL B 1 236 ? 20.406 20.25 -9.141 1 94.88 236 VAL B CA 1
ATOM 4248 C C . VAL B 1 236 ? 19.438 19.75 -10.219 1 94.88 236 VAL B C 1
ATOM 4250 O O . VAL B 1 236 ? 19.859 19.312 -11.289 1 94.88 236 VAL B O 1
ATOM 4253 N N . LEU B 1 237 ? 18.203 19.812 -9.969 1 94.12 237 LEU B N 1
ATOM 4254 C CA . LEU B 1 237 ? 17.203 19.344 -10.906 1 94.12 237 LEU B CA 1
ATOM 4255 C C . LEU B 1 237 ? 17.156 20.203 -12.164 1 94.12 237 LEU B C 1
ATOM 4257 O O . LEU B 1 237 ? 16.938 19.703 -13.266 1 94.12 237 LEU B O 1
ATOM 4261 N N . GLY B 1 238 ? 17.328 21.5 -11.883 1 93.88 238 GLY B N 1
ATOM 4262 C CA . GLY B 1 238 ? 17.438 22.391 -13.016 1 93.88 238 GLY B CA 1
ATOM 4263 C C . GLY B 1 238 ? 18.594 22.047 -13.945 1 93.88 238 GLY B C 1
ATOM 4264 O O . GLY B 1 238 ? 18.422 22.016 -15.164 1 93.88 238 GLY B O 1
ATOM 4265 N N . ALA B 1 239 ? 19.672 21.75 -13.398 1 95.62 239 ALA B N 1
ATOM 4266 C CA . ALA B 1 239 ? 20.859 21.375 -14.164 1 95.62 239 ALA B CA 1
ATOM 4267 C C . ALA B 1 239 ? 20.656 20.062 -14.906 1 95.62 239 ALA B C 1
ATOM 4269 O O . ALA B 1 239 ? 21.188 19.875 -16.016 1 95.62 239 ALA B O 1
ATOM 4270 N N . GLN B 1 240 ? 19.891 19.156 -14.391 1 94.06 240 GLN B N 1
ATOM 4271 C CA . GLN B 1 240 ? 19.656 17.844 -14.969 1 94.06 240 GLN B CA 1
ATOM 4272 C C . GLN B 1 240 ? 18.5 17.875 -15.969 1 94.06 240 GLN B C 1
ATOM 4274 O O . GLN B 1 240 ? 18.281 16.906 -16.688 1 94.06 240 GLN B O 1
ATOM 4279 N N . GLY B 1 241 ? 17.781 18.891 -16.016 1 92.69 241 GLY B N 1
ATOM 4280 C CA . GLY B 1 241 ? 16.672 19.031 -16.953 1 92.69 241 GLY B CA 1
ATOM 4281 C C . GLY B 1 241 ? 15.453 18.234 -16.547 1 92.69 241 GLY B C 1
ATOM 4282 O O . GLY B 1 241 ? 14.664 17.828 -17.406 1 92.69 241 GLY B O 1
ATOM 4283 N N . LYS B 1 242 ? 15.344 17.906 -15.32 1 92.06 242 LYS B N 1
ATOM 4284 C CA . LYS B 1 242 ? 14.18 17.172 -14.812 1 92.06 242 LYS B CA 1
ATOM 4285 C C . LYS B 1 242 ? 13.023 18.125 -14.523 1 92.06 242 LYS B C 1
ATOM 4287 O O . LYS B 1 242 ? 12.711 18.375 -13.359 1 92.06 242 LYS B O 1
ATOM 4292 N N . VAL B 1 243 ? 12.266 18.484 -15.477 1 91.88 243 VAL B N 1
ATOM 4293 C CA . VAL B 1 243 ? 11.312 19.578 -15.461 1 91.88 243 VAL B CA 1
ATOM 4294 C C . VAL B 1 243 ? 10.133 19.234 -14.555 1 91.88 243 VAL B C 1
ATOM 4296 O O . VAL B 1 243 ? 9.648 20.094 -13.805 1 91.88 243 VAL B O 1
ATOM 4299 N N . TYR B 1 244 ? 9.711 18.016 -14.641 1 89.06 244 TYR B N 1
ATOM 4300 C CA . TYR B 1 244 ? 8.531 17.625 -13.875 1 89.06 244 TYR B CA 1
ATOM 4301 C C . TYR B 1 244 ? 8.828 17.641 -12.375 1 89.06 244 TYR B C 1
ATOM 4303 O O . TYR B 1 244 ? 8.023 18.141 -11.586 1 89.06 244 TYR B O 1
ATOM 4311 N N . GLU B 1 245 ? 9.906 17.156 -12.055 1 91.38 245 GLU B N 1
ATOM 4312 C CA . GLU B 1 245 ? 10.32 17.188 -10.656 1 91.38 245 GLU B CA 1
ATOM 4313 C C . GLU B 1 245 ? 10.617 18.609 -10.203 1 91.38 245 GLU B C 1
ATOM 4315 O O . GLU B 1 245 ? 10.289 18.984 -9.07 1 91.38 245 GLU B O 1
ATOM 4320 N N . LEU B 1 246 ? 11.227 19.375 -11.055 1 94.25 246 LEU B N 1
ATOM 4321 C CA . LEU B 1 246 ? 11.602 20.75 -10.758 1 94.25 246 LEU B CA 1
ATOM 4322 C C . LEU B 1 246 ? 10.375 21.594 -10.406 1 94.25 246 LEU B C 1
ATOM 4324 O O . LEU B 1 246 ? 10.43 22.422 -9.492 1 94.25 246 LEU B O 1
ATOM 4328 N N . GLN B 1 247 ? 9.336 21.391 -11.062 1 94 247 GLN B N 1
ATOM 4329 C CA . GLN B 1 247 ? 8.117 22.156 -10.844 1 94 247 GLN B CA 1
ATOM 4330 C C . GLN B 1 247 ? 7.617 22 -9.406 1 94 247 GLN B C 1
ATOM 4332 O O . GLN B 1 247 ? 7.078 22.938 -8.82 1 94 247 GLN B O 1
ATOM 4337 N N . LYS B 1 248 ? 7.77 20.875 -8.883 1 94.56 248 LYS B N 1
ATOM 4338 C CA . LYS B 1 248 ? 7.316 20.609 -7.52 1 94.56 248 LYS B CA 1
ATOM 4339 C C . LYS B 1 248 ? 8.156 21.391 -6.508 1 94.56 248 LYS B C 1
ATOM 4341 O O . LYS B 1 248 ? 7.629 21.938 -5.543 1 94.56 248 LYS B O 1
ATOM 4346 N N . TRP B 1 249 ? 9.367 21.438 -6.711 1 95.88 249 TRP B N 1
ATOM 4347 C CA . TRP B 1 249 ? 10.258 22.172 -5.812 1 95.88 249 TRP B CA 1
ATOM 4348 C C . TRP B 1 249 ? 10.062 23.672 -5.973 1 95.88 249 TRP B C 1
ATOM 4350 O O . TRP B 1 249 ? 10.188 24.422 -5.004 1 95.88 249 TRP B O 1
ATOM 4360 N N . GLU B 1 250 ? 9.766 24.047 -7.133 1 95.31 250 GLU B N 1
ATOM 4361 C CA . GLU B 1 250 ? 9.469 25.469 -7.359 1 95.31 250 GLU B CA 1
ATOM 4362 C C . GLU B 1 250 ? 8.195 25.891 -6.633 1 95.31 250 GLU B C 1
ATOM 4364 O O . GLU B 1 250 ? 8.117 27 -6.109 1 95.31 250 GLU B O 1
ATOM 4369 N N . TRP B 1 251 ? 7.305 25.047 -6.66 1 94.25 251 TRP B N 1
ATOM 4370 C CA . TRP B 1 251 ? 6.102 25.312 -5.883 1 94.25 251 TRP B CA 1
ATOM 4371 C C . TRP B 1 251 ? 6.434 25.5 -4.406 1 94.25 251 TRP B C 1
ATOM 4373 O O . TRP B 1 251 ? 5.898 26.406 -3.75 1 94.25 251 TRP B O 1
ATOM 4383 N N . LEU B 1 252 ? 7.242 24.641 -3.914 1 94.44 252 LEU B N 1
ATOM 4384 C CA . LEU B 1 252 ? 7.641 24.719 -2.514 1 94.44 252 LEU B CA 1
ATOM 4385 C C . LEU B 1 252 ? 8.391 26.016 -2.232 1 94.44 252 LEU B C 1
ATOM 4387 O O . LEU B 1 252 ? 8.25 26.594 -1.151 1 94.44 252 LEU B O 1
ATOM 4391 N N . ALA B 1 253 ? 9.164 26.438 -3.186 1 94.5 253 ALA B N 1
ATOM 4392 C CA . ALA B 1 253 ? 9.867 27.719 -3.049 1 94.5 253 ALA B CA 1
ATOM 4393 C C . ALA B 1 253 ? 8.891 28.875 -2.928 1 94.5 253 ALA B C 1
ATOM 4395 O O . ALA B 1 253 ? 9.078 29.766 -2.102 1 94.5 253 ALA B O 1
ATOM 4396 N N . LEU B 1 254 ? 7.914 28.828 -3.727 1 91.69 254 LEU B N 1
ATOM 4397 C CA . LEU B 1 254 ? 6.891 29.875 -3.668 1 91.69 254 LEU B CA 1
ATOM 4398 C C . LEU B 1 254 ? 6.148 29.828 -2.336 1 91.69 254 LEU B C 1
ATOM 4400 O O . LEU B 1 254 ? 5.855 30.875 -1.75 1 91.69 254 LEU B O 1
ATOM 4404 N N . TYR B 1 255 ? 5.867 28.656 -1.992 1 91.12 255 TYR B N 1
ATOM 4405 C CA . TYR B 1 255 ? 5.238 28.438 -0.695 1 91.12 255 TYR B CA 1
ATOM 4406 C C . TYR B 1 255 ? 6.102 28.984 0.431 1 91.12 255 TYR B C 1
ATOM 4408 O O . TYR B 1 255 ? 5.613 29.719 1.301 1 91.12 255 TYR B O 1
ATOM 4416 N N . PHE B 1 256 ? 7.332 28.703 0.423 1 90.88 256 PHE B N 1
ATOM 4417 C CA . PHE B 1 256 ? 8.305 29.172 1.402 1 90.88 256 PHE B CA 1
ATOM 4418 C C . PHE B 1 256 ? 8.352 30.703 1.424 1 90.88 256 PHE B C 1
ATOM 4420 O O . PHE B 1 256 ? 8.328 31.312 2.494 1 90.88 256 PHE B O 1
ATOM 4427 N N . ASN B 1 257 ? 8.352 31.297 0.279 1 89.62 257 ASN B N 1
ATOM 4428 C CA . ASN B 1 257 ? 8.422 32.75 0.158 1 89.62 257 ASN B CA 1
ATOM 4429 C C . ASN B 1 257 ? 7.152 33.406 0.684 1 89.62 257 ASN B C 1
ATOM 4431 O O . ASN B 1 257 ? 7.215 34.469 1.295 1 89.62 257 ASN B O 1
ATOM 4435 N N . SER B 1 258 ? 6.082 32.781 0.394 1 83.69 258 SER B N 1
ATOM 4436 C CA . SER B 1 258 ? 4.812 33.344 0.853 1 83.69 258 SER B CA 1
ATOM 4437 C C . SER B 1 258 ? 4.727 33.344 2.375 1 83.69 258 SER B C 1
ATOM 4439 O O . SER B 1 258 ? 4.156 34.25 2.973 1 83.69 258 SER B O 1
ATOM 4441 N N . HIS B 1 259 ? 5.199 32.344 2.902 1 80.81 259 HIS B N 1
ATOM 4442 C CA . HIS B 1 259 ? 5.203 32.25 4.355 1 80.81 259 HIS B CA 1
ATOM 4443 C C . HIS B 1 259 ? 6.102 33.312 4.984 1 80.81 259 HIS B C 1
ATOM 4445 O O . HIS B 1 259 ? 5.77 33.875 6.031 1 80.81 259 HIS B O 1
ATOM 4451 N N . LYS B 1 260 ? 7.172 33.531 4.43 1 77.62 260 LYS B N 1
ATOM 4452 C CA . LYS B 1 260 ? 8.102 34.531 4.926 1 77.62 260 LYS B CA 1
ATOM 4453 C C . LYS B 1 260 ? 7.508 35.938 4.812 1 77.62 260 LYS B C 1
ATOM 4455 O O . LYS B 1 260 ? 7.656 36.75 5.723 1 77.62 260 LYS B O 1
ATOM 4460 N N . LYS B 1 261 ? 6.91 36.125 3.719 1 76.44 261 LYS B N 1
ATOM 4461 C CA . LYS B 1 261 ? 6.297 37.438 3.51 1 76.44 261 LYS B CA 1
ATOM 4462 C C . LYS B 1 261 ? 5.223 37.719 4.555 1 76.44 261 LYS B C 1
ATOM 4464 O O . LYS B 1 261 ? 5.129 38.844 5.074 1 76.44 261 LYS B O 1
ATOM 4469 N N . ARG B 1 262 ? 4.531 36.781 4.871 1 73.62 262 ARG B N 1
ATOM 4470 C CA . ARG B 1 262 ? 3.475 36.938 5.863 1 73.62 262 ARG B CA 1
ATOM 4471 C C . ARG B 1 262 ? 4.055 37.219 7.246 1 73.62 262 ARG B C 1
ATOM 4473 O O . ARG B 1 262 ? 3.488 37.969 8.023 1 73.62 262 ARG B O 1
ATOM 4480 N N . ARG B 1 263 ? 5.102 36.656 7.547 1 70.31 263 ARG B N 1
ATOM 4481 C CA . ARG B 1 263 ? 5.738 36.844 8.844 1 70.31 263 ARG B CA 1
ATOM 4482 C C . ARG B 1 263 ? 6.332 38.25 8.961 1 70.31 263 ARG B C 1
ATOM 4484 O O . ARG B 1 263 ? 6.281 38.844 10.023 1 70.31 263 ARG B O 1
ATOM 4491 N N . LEU B 1 264 ? 6.906 38.656 7.852 1 67.69 264 LEU B N 1
ATOM 4492 C CA . LEU B 1 264 ? 7.5 40 7.836 1 67.69 264 LEU B CA 1
ATOM 4493 C C . LEU B 1 264 ? 6.434 41.062 7.996 1 67.69 264 LEU B C 1
ATOM 4495 O O . LEU B 1 264 ? 6.691 42.125 8.57 1 67.69 264 LEU B O 1
ATOM 4499 N N . GLU B 1 265 ? 5.348 40.688 7.473 1 68.62 265 GLU B N 1
ATOM 4500 C CA . GLU B 1 265 ? 4.242 41.625 7.617 1 68.62 265 GLU B CA 1
ATOM 4501 C C . GLU B 1 265 ? 3.748 41.688 9.062 1 68.62 265 GLU B C 1
ATOM 4503 O O . GLU B 1 265 ? 3.369 42.75 9.555 1 68.62 265 GLU B O 1
ATOM 4508 N N . THR B 1 266 ? 3.859 40.531 9.734 1 67.94 266 THR B N 1
ATOM 4509 C CA . THR B 1 266 ? 3.357 40.469 11.102 1 67.94 266 THR B CA 1
ATOM 4510 C C . THR B 1 266 ? 4.418 40.938 12.102 1 67.94 266 THR B C 1
ATOM 4512 O O . THR B 1 266 ? 4.09 41.406 13.18 1 67.94 266 THR B O 1
ATOM 4515 N N . ASN B 1 267 ? 5.719 40.656 11.734 1 65.94 267 ASN B N 1
ATOM 4516 C CA . ASN B 1 267 ? 6.809 41.062 12.602 1 65.94 267 ASN B CA 1
ATOM 4517 C C . ASN B 1 267 ? 7.879 41.844 11.828 1 65.94 267 ASN B C 1
ATOM 4519 O O . ASN B 1 267 ? 8.953 41.312 11.555 1 65.94 267 ASN B O 1
ATOM 4523 N N . PRO B 1 268 ? 7.617 43.094 11.516 1 59.66 268 PRO B N 1
ATOM 4524 C CA . PRO B 1 268 ? 8.523 43.875 10.672 1 59.66 268 PRO B CA 1
ATOM 4525 C C . PRO B 1 268 ? 9.914 44.031 11.281 1 59.66 268 PRO B C 1
ATOM 4527 O O . PRO B 1 268 ? 10.891 44.219 10.555 1 59.66 268 PRO B O 1
ATOM 4530 N N . ASP B 1 269 ? 10.023 44 12.555 1 57.72 269 ASP B N 1
ATOM 4531 C CA . ASP B 1 269 ? 11.297 44.25 13.227 1 57.72 269 ASP B CA 1
ATOM 4532 C C . ASP B 1 269 ? 12.203 43 13.148 1 57.72 269 ASP B C 1
ATOM 4534 O O . ASP B 1 269 ? 13.375 43.062 13.523 1 57.72 269 ASP B O 1
ATOM 4538 N N . GLU B 1 270 ? 11.602 41.906 12.867 1 57.03 270 GLU B N 1
ATOM 4539 C CA . GLU B 1 270 ? 12.414 40.688 12.805 1 57.03 270 GLU B CA 1
ATOM 4540 C C . GLU B 1 270 ? 13.32 40.688 11.57 1 57.03 270 GLU B C 1
ATOM 4542 O O . GLU B 1 270 ? 12.852 40.938 10.461 1 57.03 270 GLU B O 1
ATOM 4547 N N . LYS B 1 271 ? 14.555 41.375 11.844 1 51.38 271 LYS B N 1
ATOM 4548 C CA . LYS B 1 271 ? 15.617 41.438 10.852 1 51.38 271 LYS B CA 1
ATOM 4549 C C . LYS B 1 271 ? 15.758 40.125 10.102 1 51.38 271 LYS B C 1
ATOM 4551 O O . LYS B 1 271 ? 16.594 39.281 10.461 1 51.38 271 LYS B O 1
ATOM 4556 N N . LEU B 1 272 ? 14.648 39.531 9.688 1 53.78 272 LEU B N 1
ATOM 4557 C CA . LEU B 1 272 ? 14.859 38.281 8.953 1 53.78 272 LEU B CA 1
ATOM 4558 C C . LEU B 1 272 ? 15.547 38.562 7.617 1 53.78 272 LEU B C 1
ATOM 4560 O O . LEU B 1 272 ? 15.078 39.375 6.824 1 53.78 272 LEU B O 1
ATOM 4564 N N . SER B 1 273 ? 16.812 38.469 7.434 1 51.59 273 SER B N 1
ATOM 4565 C CA . SER B 1 273 ? 17.625 38.531 6.223 1 51.59 273 SER B CA 1
ATOM 4566 C C . SER B 1 273 ? 16.875 38.031 5.004 1 51.59 273 SER B C 1
ATOM 4568 O O . SER B 1 273 ? 15.992 37.188 5.129 1 51.59 273 SER B O 1
ATOM 4570 N N . SER B 1 274 ? 16.812 38.812 3.881 1 54.84 274 SER B N 1
ATOM 4571 C CA . SER B 1 274 ? 16.141 38.656 2.598 1 54.84 274 SER B CA 1
ATOM 4572 C C . SER B 1 274 ? 16.203 37.219 2.105 1 54.84 274 SER B C 1
ATOM 4574 O O . SER B 1 274 ? 17.109 36.844 1.351 1 54.84 274 SER B O 1
ATOM 4576 N N . ASP B 1 275 ? 15.883 36.219 2.887 1 66.56 275 ASP B N 1
ATOM 4577 C CA . ASP B 1 275 ? 16.062 34.781 2.58 1 66.56 275 ASP B CA 1
ATOM 4578 C C . ASP B 1 275 ? 14.961 34.312 1.635 1 66.56 275 ASP B C 1
ATOM 4580 O O . ASP B 1 275 ? 14.555 33.125 1.703 1 66.56 275 ASP B O 1
ATOM 4584 N N . ILE B 1 276 ? 14.484 35.219 0.799 1 75.12 276 ILE B N 1
ATOM 4585 C CA . ILE B 1 276 ? 13.547 34.812 -0.247 1 75.12 276 ILE B CA 1
ATOM 4586 C C . ILE B 1 276 ? 14.273 33.969 -1.304 1 75.12 276 ILE B C 1
ATOM 4588 O O . ILE B 1 276 ? 15.414 34.281 -1.668 1 75.12 276 ILE B O 1
ATOM 4592 N N . ILE B 1 277 ? 13.664 32.875 -1.672 1 82.81 277 ILE B N 1
ATOM 4593 C CA . ILE B 1 277 ? 14.219 32.031 -2.721 1 82.81 277 ILE B CA 1
ATOM 4594 C C . ILE B 1 277 ? 13.898 32.625 -4.09 1 82.81 277 ILE B C 1
ATOM 4596 O O . ILE B 1 277 ? 12.742 32.938 -4.383 1 82.81 277 ILE B O 1
ATOM 4600 N N . VAL B 1 278 ? 15.055 32.969 -4.879 1 73.06 278 VAL B N 1
ATOM 4601 C CA . VAL B 1 278 ? 14.891 33.562 -6.195 1 73.06 278 VAL B CA 1
ATOM 4602 C C . VAL B 1 278 ? 14.977 32.5 -7.273 1 73.06 278 VAL B C 1
ATOM 4604 O O . VAL B 1 278 ? 15.734 31.531 -7.137 1 73.06 278 VAL B O 1
#

Sequence (556 aa):
MSNHETKKTFSTDQYEKRLIIFIDVIGFKNFILSNYKNGEEEVIKEFTYFFQQKVSEGGEFIRKDDHVFQPTFNFFSDSIVITYPLNCFAGVIKVEFSELDSDDKRDAERFLLLNCAITSVTSMQLHALKFDLLTRGCVTIGDIYHKKNTWYGPGLIEAYTHESKIAIYPRVILSKNCFEYFGNELVLGEGDLMQDTDGYFYINYIKWLNIKTEFGSDFCKAHHQLREIIVRNIKVLGAQGKVYELQKWEWLALYFNSHKKRRLETNPDEKLSSDIIVMSNHETKKTFSTDQYEKRLIIFIDVIGFKNFILSNYKNGEEEVIKEFTYFFQQKVSEGGEFIRKDDHVFQPTFNFFSDSIVITYPLNCFAGVIKVEFSELDSDDKRDAERFLLLNCAITSVTSMQLHALKFDLLTRGCVTIGDIYHKKNTWYGPGLIEAYTHESKIAIYPRVILSKNCFEYFGNELVLGEGDLMQDTDGYFYINYIKWLNIKTEFGSDFCKAHHQLREIIVRNIKVLGAQGKVYELQKWEWLALYFNSHKKRRLETNPDEKLSSDIIV

Nearest PDB structures (foldseek):
  1ybu-assembly2_C  TM=5.707E-01  e=2.225E-04  Mycobacterium tuberculosis H37Rv
  8hbe-assembly1_A  TM=5.150E-01  e=2.954E-04  Homo sapiens
  3uvj-assembly2_D  TM=4.577E-01  e=5.329E-03  Homo sapiens
  9bkv-assembly1_B  TM=3.741E-01  e=3.879E-02  Escherichia coli
  6et7-assembly1_B  TM=4.559E-01  e=8.779E-01  Idiomarina sp. A28L

Radius of gyration: 26.41 Å; Cα contacts (8 Å, |Δi|>4): 935; chains: 2; bounding box: 51×84×70 Å

Organism: NCBI:txid1859131